Protein 3H2T (pdb70)

Nearest PDB structures (foldseek):
  3h2t-assembly1_A  TM=1.003E+00  e=5.828E-71  Tequatrovirus T4
  5hx2-assembly1_E  TM=9.357E-01  e=5.533E-48  Tequatrovirus T4
  5hx2-assembly1_D  TM=9.118E-01  e=1.613E-45  Tequatrovirus T4
  8v3w-assembly1_U  TM=5.323E-01  e=5.704E-04  Clostridioides difficile
  8kea-assembly1_e  TM=6.093E-01  e=1.012E-03  unclassified Caudoviricetes

B-factor: mean 92.05, std 34.87, range [20.0, 367.46]

Sequence (650 aa):
VTATDYDTFVSERFGSIIQAVQTFTDSTKPGYAFIAAKPKSGLYLTTVQREDIKNYLKDYNLAPITPSIISPNYLFIKTNLKVTYALNKLQESEQWLEGQIIDKIDRYYTEDVEIFNSSFAKSKMLTYVDDADHSVIGSSATIQMVREVQNFYKTPEAGIKYNNQIKDRSMESNTFSFNSGRKVVNPDTGLEEDVLYDVRIVSTDRDSKGIGKVIIGPFASGDVTENENIQPYTGNDFNKLANSDGRDKYYVIGEINYPADVIYWNIAKINLTSEKFEVQTIELYSDPTDDVIFTRDGSLIVFENDLRPQYLTIDLEPISQLEHHHATDYDTFVSERFGSIIQAVQTFTDSTKPGYAFIAAKPKSGLYLTTVQREDIKNYLKDYNLAPITPSIISPNYLFIKTNLKVTYALNKLQESEQWLEGQIIDKIDRYYTEDVEIFNSSFAKSKMLTYVDDADHSVIGSSATIQMVREVQNFYKTPEAGIKYNNQIKDRSMESNTFSFNSGRKVVNPDTGLEEDVLYDVRIVSTDRDSKGIGKVIIGPFASGDVTENENIQPYTGNDFNKLANSDGRDKYYVIGEINYPADVIYWNIAKINLTSEKFEVQTIELYSDPTDDVIFTRDGSLIVFENDLRPQYLTIDLEPISQLEHHH

Structure (mmCIF, N/CA/C/O backbone):
data_3H2T
#
_entry.id   3H2T
#
_cell.length_a   76.774
_cell.length_b   94.579
_cell.length_c   136.221
_cell.angle_alpha   90.00
_cell.angle_beta   90.00
_cell.angle_gamma   90.00
#
_symmetry.space_group_name_H-M   'P 21 21 21'
#
loop_
_entity.id
_entity.type
_entity.pdbx_description
1 polymer 'Baseplate structural protein Gp6'
2 water water
#
loop_
_atom_site.group_PDB
_atom_site.id
_atom_site.type_symbol
_atom_site.label_atom_id
_atom_site.label_alt_id
_atom_site.label_comp_id
_atom_site.label_asym_id
_atom_site.label_entity_id
_atom_site.label_seq_id
_atom_site.pdbx_PDB_ins_code
_atom_site.Cartn_x
_atom_site.Cartn_y
_atom_site.Cartn_z
_atom_site.occupancy
_atom_site.B_iso_or_equiv
_atom_site.auth_seq_id
_atom_site.auth_comp_id
_atom_site.auth_asym_id
_atom_site.auth_atom_id
_atom_site.pdbx_PDB_model_num
ATOM 1 N N . VAL A 1 7 ? -26.483 -15.787 -6.325 1.00 106.63 340 VAL A N 1
ATOM 2 C CA . VAL A 1 7 ? -25.034 -15.863 -6.386 1.00 121.22 340 VAL A CA 1
ATOM 3 C C . VAL A 1 7 ? -24.557 -15.433 -7.755 1.00 117.63 340 VAL A C 1
ATOM 4 O O . VAL A 1 7 ? -25.255 -14.732 -8.454 1.00 105.07 340 VAL A O 1
ATOM 8 N N . THR A 1 8 ? -23.365 -15.841 -8.143 1.00 113.34 341 THR A N 1
ATOM 9 C CA . THR A 1 8 ? -22.893 -15.442 -9.438 1.00 103.03 341 THR A CA 1
ATOM 10 C C . THR A 1 8 ? -22.736 -13.948 -9.436 1.00 96.10 341 THR A C 1
ATOM 11 O O . THR A 1 8 ? -23.666 -13.229 -9.141 1.00 95.46 341 THR A O 1
ATOM 15 N N . ALA A 1 9 ? -21.549 -13.484 -9.781 1.00 105.95 342 ALA A N 1
ATOM 16 C CA . ALA A 1 9 ? -21.264 -12.069 -9.783 1.00 104.83 342 ALA A CA 1
ATOM 17 C C . ALA A 1 9 ? -22.177 -11.380 -10.736 1.00 103.12 342 ALA A C 1
ATOM 18 O O . ALA A 1 9 ? -22.632 -10.285 -10.485 1.00 103.33 342 ALA A O 1
ATOM 20 N N . THR A 1 10 ? -22.451 -12.016 -11.851 1.00 98.61 343 THR A N 1
ATOM 21 C CA . THR A 1 10 ? -23.306 -11.381 -12.815 1.00 107.17 343 THR A CA 1
ATOM 22 C C . THR A 1 10 ? -24.647 -11.129 -12.183 1.00 108.70 343 THR A C 1
ATOM 23 O O . THR A 1 10 ? -25.206 -10.060 -12.327 1.00 102.04 343 THR A O 1
ATOM 27 N N . ASP A 1 11 ? -25.157 -12.097 -11.443 1.00 145.83 344 ASP A N 1
ATOM 28 C CA . ASP A 1 11 ? -26.449 -11.898 -10.826 1.00 148.64 344 ASP A CA 1
ATOM 29 C C . ASP A 1 11 ? -26.341 -10.727 -9.887 1.00 143.17 344 ASP A C 1
ATOM 30 O O . ASP A 1 11 ? -27.201 -9.870 -9.874 1.00 134.15 344 ASP A O 1
ATOM 35 N N . TYR A 1 12 ? -25.269 -10.662 -9.122 1.00 121.79 345 TYR A N 1
ATOM 36 C CA . TYR A 1 12 ? -25.085 -9.545 -8.220 1.00 114.75 345 TYR A CA 1
ATOM 37 C C . TYR A 1 12 ? -24.928 -8.233 -8.935 1.00 115.99 345 TYR A C 1
ATOM 38 O O . TYR A 1 12 ? -25.402 -7.224 -8.466 1.00 111.15 345 TYR A O 1
ATOM 47 N N . ASP A 1 13 ? -24.251 -8.214 -10.068 1.00 100.70 346 ASP A N 1
ATOM 48 C CA . ASP A 1 13 ? -24.032 -6.931 -10.687 1.00 90.12 346 ASP A CA 1
ATOM 49 C C . ASP A 1 13 ? -25.370 -6.327 -10.952 1.00 94.15 346 ASP A C 1
ATOM 50 O O . ASP A 1 13 ? -25.598 -5.169 -10.681 1.00 92.04 346 ASP A O 1
ATOM 55 N N . THR A 1 14 ? -26.282 -7.129 -11.450 1.00 108.06 347 THR A N 1
ATOM 56 C CA . THR A 1 14 ? -27.610 -6.635 -11.696 1.00 113.25 347 THR A CA 1
ATOM 57 C C . THR A 1 14 ? -28.132 -6.137 -10.382 1.00 111.74 347 THR A C 1
ATOM 58 O O . THR A 1 14 ? -28.343 -4.950 -10.177 1.00 114.59 347 THR A O 1
ATOM 62 N N . PHE A 1 15 ? -28.332 -7.073 -9.473 1.00 126.05 348 PHE A N 1
ATOM 63 C CA . PHE A 1 15 ? -28.907 -6.726 -8.183 1.00 126.51 348 PHE A CA 1
ATOM 64 C C . PHE A 1 15 ? -28.720 -5.266 -7.784 1.00 127.22 348 PHE A C 1
ATOM 65 O O . PHE A 1 15 ? -29.580 -4.672 -7.171 1.00 130.10 348 PHE A O 1
ATOM 73 N N . VAL A 1 16 ? -27.576 -4.708 -8.127 1.00 88.75 349 VAL A N 1
ATOM 74 C CA . VAL A 1 16 ? -27.184 -3.350 -7.763 1.00 83.15 349 VAL A CA 1
ATOM 75 C C . VAL A 1 16 ? -27.494 -2.379 -8.904 1.00 93.43 349 VAL A C 1
ATOM 76 O O . VAL A 1 16 ? -27.755 -1.196 -8.678 1.00 99.04 349 VAL A O 1
ATOM 80 N N . SER A 1 17 ? -27.456 -2.872 -10.136 1.00 109.72 350 SER A N 1
ATOM 81 C CA . SER A 1 17 ? -27.877 -2.056 -11.263 1.00 115.00 350 SER A CA 1
ATOM 82 C C . SER A 1 17 ? -29.383 -1.862 -11.198 1.00 123.16 350 SER A C 1
ATOM 83 O O . SER A 1 17 ? -30.013 -1.451 -12.173 1.00 128.43 350 SER A O 1
ATOM 86 N N . GLU A 1 18 ? -29.952 -2.172 -10.036 1.00 111.40 351 GLU A N 1
ATOM 87 C CA . GLU A 1 18 ? -31.381 -2.017 -9.798 1.00 108.67 351 GLU A CA 1
ATOM 88 C C . GLU A 1 18 ? -31.635 -1.269 -8.497 1.00 108.92 351 GLU A C 1
ATOM 89 O O . GLU A 1 18 ? -32.067 -0.117 -8.516 1.00 106.29 351 GLU A O 1
ATOM 95 N N . ARG A 1 19 ? -31.352 -1.925 -7.374 1.00 171.88 352 ARG A N 1
ATOM 96 C CA . ARG A 1 19 ? -31.527 -1.317 -6.055 1.00 178.35 352 ARG A CA 1
ATOM 97 C C . ARG A 1 19 ? -30.818 0.034 -5.892 1.00 181.31 352 ARG A C 1
ATOM 98 O O . ARG A 1 19 ? -31.124 0.791 -4.969 1.00 182.83 352 ARG A O 1
ATOM 106 N N . PHE A 1 20 ? -29.882 0.317 -6.792 1.00 113.12 353 PHE A N 1
ATOM 107 C CA . PHE A 1 20 ? -29.134 1.567 -6.762 1.00 112.00 353 PHE A CA 1
ATOM 108 C C . PHE A 1 20 ? -29.146 2.232 -8.134 1.00 114.02 353 PHE A C 1
ATOM 109 O O . PHE A 1 20 ? -29.031 3.453 -8.244 1.00 112.69 353 PHE A O 1
ATOM 117 N N . GLY A 1 21 ? -29.286 1.422 -9.179 1.00 132.07 354 GLY A N 1
ATOM 118 C CA . GLY A 1 21 ? -29.319 1.932 -10.537 1.00 134.11 354 GLY A CA 1
ATOM 119 C C . GLY A 1 21 ? -29.857 3.347 -10.584 1.00 138.48 354 GLY A C 1
ATOM 120 O O . GLY A 1 21 ? -30.847 3.627 -11.260 1.00 137.62 354 GLY A O 1
ATOM 121 N N . SER A 1 22 ? -29.200 4.242 -9.855 1.00 230.08 355 SER A N 1
ATOM 122 C CA . SER A 1 22 ? -29.608 5.626 -9.791 1.00 227.60 355 SER A CA 1
ATOM 123 C C . SER A 1 22 ? -28.390 6.500 -9.773 1.00 227.65 355 SER A C 1
ATOM 124 O O . SER A 1 22 ? -28.248 7.390 -10.597 1.00 230.74 355 SER A O 1
ATOM 127 N N . ILE A 1 23 ? -27.506 6.237 -8.824 1.00 120.81 356 ILE A N 1
ATOM 128 C CA . ILE A 1 23 ? -26.292 7.011 -8.687 1.00 116.61 356 ILE A CA 1
ATOM 129 C C . ILE A 1 23 ? -25.086 6.145 -8.942 1.00 111.52 356 ILE A C 1
ATOM 130 O O . ILE A 1 23 ? -24.014 6.398 -8.431 1.00 112.64 356 ILE A O 1
ATOM 135 N N . ILE A 1 24 ? -25.285 5.125 -9.757 1.00 120.30 357 ILE A N 1
ATOM 136 C CA . ILE A 1 24 ? -24.243 4.155 -10.107 1.00 105.42 357 ILE A CA 1
ATOM 137 C C . ILE A 1 24 ? -24.228 3.883 -11.612 1.00 106.62 357 ILE A C 1
ATOM 138 O O . ILE A 1 24 ? -25.271 3.604 -12.210 1.00 111.51 357 ILE A O 1
ATOM 143 N N . GLN A 1 25 ? -23.045 3.948 -12.219 1.00 109.54 358 GLN A N 1
ATOM 144 C CA . GLN A 1 25 ? -22.926 3.768 -13.662 1.00 111.40 358 GLN A CA 1
ATOM 145 C C . GLN A 1 25 ? -22.571 2.346 -14.078 1.00 119.82 358 GLN A C 1
ATOM 146 O O . GLN A 1 25 ? -23.081 1.852 -15.083 1.00 126.80 358 GLN A O 1
ATOM 152 N N . ALA A 1 26 ? -21.692 1.693 -13.322 1.00 97.79 359 ALA A N 1
ATOM 153 C CA . ALA A 1 26 ? -21.237 0.355 -13.690 1.00 97.79 359 ALA A CA 1
ATOM 154 C C . ALA A 1 26 ? -20.938 -0.534 -12.483 1.00 97.79 359 ALA A C 1
ATOM 155 O O . ALA A 1 26 ? -20.682 -0.037 -11.384 1.00 180.67 359 ALA A O 1
ATOM 157 N N . VAL A 1 27 ? -20.976 -1.852 -12.699 1.00 75.42 360 VAL A N 1
ATOM 158 C CA . VAL A 1 27 ? -20.642 -2.824 -11.653 1.00 81.79 360 VAL A CA 1
ATOM 159 C C . VAL A 1 27 ? -19.757 -3.984 -12.151 1.00 89.79 360 VAL A C 1
ATOM 160 O O . VAL A 1 27 ? -20.039 -4.606 -13.178 1.00 92.41 360 VAL A O 1
ATOM 164 N N . GLN A 1 28 ? -18.686 -4.261 -11.410 1.00 92.76 361 GLN A N 1
ATOM 165 C CA . GLN A 1 28 ? -17.839 -5.424 -11.649 1.00 81.76 361 GLN A CA 1
ATOM 166 C C . GLN A 1 28 ? -17.803 -6.296 -10.407 1.00 86.82 361 GLN A C 1
ATOM 167 O O . GLN A 1 28 ? -17.101 -5.978 -9.451 1.00 92.78 361 GLN A O 1
ATOM 173 N N . THR A 1 29 ? -18.551 -7.393 -10.407 1.00 88.00 362 THR A N 1
ATOM 174 C CA . THR A 1 29 ? -18.460 -8.342 -9.302 1.00 80.46 362 THR A CA 1
ATOM 175 C C . THR A 1 29 ? -17.448 -9.442 -9.579 1.00 72.36 362 THR A C 1
ATOM 176 O O . THR A 1 29 ? -17.708 -10.405 -10.292 1.00 63.70 362 THR A O 1
ATOM 180 N N . PHE A 1 30 ? -16.278 -9.266 -8.998 1.00 66.11 363 PHE A N 1
ATOM 181 C CA . PHE A 1 30 ? -15.203 -10.213 -9.136 1.00 62.89 363 PHE A CA 1
ATOM 182 C C . PHE A 1 30 ? -14.880 -10.770 -7.763 1.00 62.15 363 PHE A C 1
ATOM 183 O O . PHE A 1 30 ? -15.243 -10.185 -6.749 1.00 61.92 363 PHE A O 1
ATOM 191 N N . THR A 1 31 ? -14.207 -11.910 -7.729 1.00 70.73 364 THR A N 1
ATOM 192 C CA . THR A 1 31 ? -13.775 -12.486 -6.469 1.00 74.66 364 THR A CA 1
ATOM 193 C C . THR A 1 31 ? -12.265 -12.656 -6.526 1.00 79.27 364 THR A C 1
ATOM 194 O O . THR A 1 31 ? -11.729 -13.082 -7.545 1.00 74.66 364 THR A O 1
ATOM 198 N N . ASP A 1 32 ? -11.574 -12.290 -5.449 1.00 97.39 365 ASP A N 1
ATOM 199 C CA . ASP A 1 32 ? -10.120 -12.397 -5.427 1.00 95.76 365 ASP A CA 1
ATOM 200 C C . ASP A 1 32 ? -9.666 -13.744 -4.895 1.00 93.52 365 ASP A C 1
ATOM 201 O O . ASP A 1 32 ? -10.092 -14.158 -3.823 1.00 101.47 365 ASP A O 1
ATOM 206 N N . SER A 1 33 ? -8.792 -14.413 -5.642 1.00 97.13 366 SER A N 1
ATOM 207 C CA . SER A 1 33 ? -8.308 -15.745 -5.277 1.00 99.08 366 SER A CA 1
ATOM 208 C C . SER A 1 33 ? -7.393 -15.745 -4.050 1.00 99.61 366 SER A C 1
ATOM 209 O O . SER A 1 33 ? -7.105 -16.799 -3.483 1.00 97.73 366 SER A O 1
ATOM 212 N N . THR A 1 34 ? -6.942 -14.559 -3.647 1.00 90.81 367 THR A N 1
ATOM 213 C CA . THR A 1 34 ? -6.135 -14.395 -2.436 1.00 95.04 367 THR A CA 1
ATOM 214 C C . THR A 1 34 ? -7.027 -14.176 -1.207 1.00 98.42 367 THR A C 1
ATOM 215 O O . THR A 1 34 ? -6.634 -14.469 -0.077 1.00 86.38 367 THR A O 1
ATOM 219 N N . LYS A 1 35 ? -8.238 -13.679 -1.448 1.00 102.37 368 LYS A N 1
ATOM 220 C CA . LYS A 1 35 ? -9.156 -13.296 -0.382 1.00 90.66 368 LYS A CA 1
ATOM 221 C C . LYS A 1 35 ? -10.494 -14.034 -0.477 1.00 97.79 368 LYS A C 1
ATOM 222 O O . LYS A 1 35 ? -11.485 -13.460 -0.947 1.00 93.23 368 LYS A O 1
ATOM 228 N N . PRO A 1 36 ? -10.520 -15.305 -0.021 1.00 78.59 369 PRO A N 1
ATOM 229 C CA . PRO A 1 36 ? -11.670 -16.222 -0.038 1.00 67.17 369 PRO A CA 1
ATOM 230 C C . PRO A 1 36 ? -12.878 -15.667 0.709 1.00 65.79 369 PRO A C 1
ATOM 231 O O . PRO A 1 36 ? -12.735 -14.720 1.473 1.00 75.71 369 PRO A O 1
ATOM 235 N N . GLY A 1 37 ? -14.054 -16.243 0.484 1.00 144.14 370 GLY A N 1
ATOM 236 C CA . GLY A 1 37 ? -15.255 -15.820 1.184 1.00 148.34 370 GLY A CA 1
ATOM 237 C C . GLY A 1 37 ? -15.623 -14.350 1.044 1.00 157.44 370 GLY A C 1
ATOM 238 O O . GLY A 1 37 ? -16.630 -13.905 1.591 1.00 167.89 370 GLY A O 1
ATOM 239 N N . TYR A 1 38 ? -14.810 -13.589 0.320 1.00 97.80 371 TYR A N 1
ATOM 240 C CA . TYR A 1 38 ? -15.102 -12.182 0.073 1.00 104.01 371 TYR A CA 1
ATOM 241 C C . TYR A 1 38 ? -15.488 -11.924 -1.377 1.00 98.45 371 TYR A C 1
ATOM 242 O O . TYR A 1 38 ? -14.733 -12.236 -2.299 1.00 91.87 371 TYR A O 1
ATOM 251 N N . ALA A 1 39 ? -16.663 -11.341 -1.571 1.00 72.14 372 ALA A N 1
ATOM 252 C CA . ALA A 1 39 ? -17.128 -11.024 -2.908 1.00 81.21 372 ALA A CA 1
ATOM 253 C C . ALA A 1 39 ? -17.007 -9.531 -3.117 1.00 76.72 372 ALA A C 1
ATOM 254 O O . ALA A 1 39 ? -17.693 -8.752 -2.462 1.00 89.08 372 ALA A O 1
ATOM 256 N N . PHE A 1 40 ? -16.128 -9.131 -4.028 1.00 68.64 373 PHE A N 1
ATOM 257 C CA . PHE A 1 40 ? -15.822 -7.716 -4.218 1.00 67.08 373 PHE A CA 1
ATOM 258 C C . PHE A 1 40 ? -16.689 -7.064 -5.286 1.00 75.90 373 PHE A C 1
ATOM 259 O O . PHE A 1 40 ? -16.944 -7.643 -6.344 1.00 70.73 373 PHE A O 1
ATOM 267 N N . ILE A 1 41 ? -17.140 -5.850 -4.993 1.00 94.36 374 ILE A N 1
ATOM 268 C CA . ILE A 1 41 ? -18.044 -5.147 -5.886 1.00 87.60 374 ILE A CA 1
ATOM 269 C C . ILE A 1 41 ? -17.508 -3.772 -6.278 1.00 92.93 374 ILE A C 1
ATOM 270 O O . ILE A 1 41 ? -17.618 -2.801 -5.526 1.00 86.61 374 ILE A O 1
ATOM 275 N N . ALA A 1 42 ? -16.918 -3.701 -7.465 1.00 81.41 375 ALA A N 1
ATOM 276 C CA . ALA A 1 42 ? -16.457 -2.440 -7.999 1.00 80.51 375 ALA A CA 1
ATOM 277 C C . ALA A 1 42 ? -17.674 -1.643 -8.438 1.00 92.07 375 ALA A C 1
ATOM 278 O O . ALA A 1 42 ? -18.627 -2.213 -8.973 1.00 89.55 375 ALA A O 1
ATOM 280 N N . ALA A 1 43 ? -17.639 -0.330 -8.210 1.00 99.53 376 ALA A N 1
ATOM 281 C CA . ALA A 1 43 ? -18.778 0.537 -8.503 1.00 98.34 376 ALA A CA 1
ATOM 282 C C . ALA A 1 43 ? -18.348 1.923 -8.970 1.00 105.03 376 ALA A C 1
ATOM 283 O O . ALA A 1 43 ? -17.769 2.686 -8.200 1.00 103.92 376 ALA A O 1
ATOM 285 N N . LYS A 1 44 ? -18.633 2.254 -10.226 1.00 90.70 377 LYS A N 1
ATOM 286 C CA . LYS A 1 44 ? -18.374 3.603 -10.706 1.00 87.55 377 LYS A CA 1
ATOM 287 C C . LYS A 1 44 ? -19.566 4.509 -10.382 1.00 99.62 377 LYS A C 1
ATOM 288 O O . LYS A 1 44 ? -20.712 4.156 -10.663 1.00 99.72 377 LYS A O 1
ATOM 294 N N . PRO A 1 45 ? -19.291 5.678 -9.775 1.00 102.61 378 PRO A N 1
ATOM 295 C CA . PRO A 1 45 ? -20.290 6.650 -9.320 1.00 101.45 378 PRO A CA 1
ATOM 296 C C . PRO A 1 45 ? -21.124 7.256 -10.437 1.00 103.00 378 PRO A C 1
ATOM 297 O O . PRO A 1 45 ? -22.067 7.988 -10.136 1.00 109.97 378 PRO A O 1
ATOM 301 N N . LYS A 1 46 ? -20.779 6.978 -11.690 1.00 135.92 379 LYS A N 1
ATOM 302 C CA . LYS A 1 46 ? -21.504 7.547 -12.826 1.00 149.28 379 LYS A CA 1
ATOM 303 C C . LYS A 1 46 ? -21.275 9.042 -13.037 1.00 154.54 379 LYS A C 1
ATOM 304 O O . LYS A 1 46 ? -21.669 9.608 -14.062 1.00 148.16 379 LYS A O 1
ATOM 310 N N . SER A 1 47 ? -20.627 9.672 -12.064 1.00 185.05 380 SER A N 1
ATOM 311 C CA . SER A 1 47 ? -20.399 11.108 -12.103 1.00 178.59 380 SER A CA 1
ATOM 312 C C . SER A 1 47 ? -18.943 11.354 -11.729 1.00 170.38 380 SER A C 1
ATOM 313 O O . SER A 1 47 ? -18.126 11.714 -12.579 1.00 160.17 380 SER A O 1
ATOM 316 N N . GLY A 1 48 ? -18.625 11.158 -10.453 1.00 136.56 381 GLY A N 1
ATOM 317 C CA . GLY A 1 48 ? -17.283 11.396 -9.954 1.00 136.92 381 GLY A CA 1
ATOM 318 C C . GLY A 1 48 ? -16.390 10.172 -10.017 1.00 134.18 381 GLY A C 1
ATOM 319 O O . GLY A 1 48 ? -16.438 9.396 -10.977 1.00 131.40 381 GLY A O 1
ATOM 320 N N . LEU A 1 49 ? -15.568 10.000 -8.986 1.00 105.58 382 LEU A N 1
ATOM 321 C CA . LEU A 1 49 ? -14.645 8.874 -8.925 1.00 91.00 382 LEU A CA 1
ATOM 322 C C . LEU A 1 49 ? -15.015 7.894 -7.833 1.00 98.35 382 LEU A C 1
ATOM 323 O O . LEU A 1 49 ? -15.326 6.743 -8.106 1.00 95.12 382 LEU A O 1
ATOM 328 N N . TYR A 1 50 ? -14.971 8.356 -6.591 1.00 107.85 383 TYR A N 1
ATOM 329 C CA . TYR A 1 50 ? -15.153 7.472 -5.449 1.00 100.16 383 TYR A CA 1
ATOM 330 C C . TYR A 1 50 ? -16.570 7.499 -4.887 1.00 109.24 383 TYR A C 1
ATOM 331 O O . TYR A 1 50 ? -17.146 8.564 -4.669 1.00 128.41 383 TYR A O 1
ATOM 340 N N . LEU A 1 51 ? -17.134 6.316 -4.668 1.00 151.10 384 LEU A N 1
ATOM 341 C CA . LEU A 1 51 ? -18.416 6.216 -3.989 1.00 151.10 384 LEU A CA 1
ATOM 342 C C . LEU A 1 51 ? -18.188 6.442 -2.507 1.00 151.10 384 LEU A C 1
ATOM 343 O O . LEU A 1 51 ? -17.340 5.790 -1.897 1.00 151.10 384 LEU A O 1
ATOM 348 N N . THR A 1 52 ? -18.885 7.427 -1.952 1.00 140.70 385 THR A N 1
ATOM 349 C CA . THR A 1 52 ? -18.715 7.799 -0.553 1.00 140.70 385 THR A CA 1
ATOM 350 C C . THR A 1 52 ? -17.247 8.012 -0.166 1.00 140.70 385 THR A C 1
ATOM 351 O O . THR A 1 52 ? -16.763 7.397 0.784 1.00 140.70 385 THR A O 1
ATOM 355 N N . THR A 1 53 ? -16.542 8.881 -0.889 1.00 200.80 386 THR A N 1
ATOM 356 C CA . THR A 1 53 ? -15.154 9.168 -0.556 1.00 200.80 386 THR A CA 1
ATOM 357 C C . THR A 1 53 ? -15.137 9.643 0.890 1.00 200.80 386 THR A C 1
ATOM 358 O O . THR A 1 53 ? -14.119 9.559 1.580 1.00 200.80 386 THR A O 1
ATOM 362 N N . VAL A 1 54 ? -16.383 9.861 1.286 1.00 212.96 387 VAL A N 1
ATOM 363 C CA . VAL A 1 54 ? -16.872 10.233 2.578 1.00 212.96 387 VAL A CA 1
ATOM 364 C C . VAL A 1 54 ? -16.835 8.900 3.270 1.00 212.96 387 VAL A C 1
ATOM 365 O O . VAL A 1 54 ? -17.266 8.749 4.405 1.00 212.96 387 VAL A O 1
ATOM 369 N N . GLN A 1 55 ? -16.312 7.914 2.557 1.00 222.46 388 GLN A N 1
ATOM 370 C CA . GLN A 1 55 ? -16.149 6.598 3.134 1.00 222.46 388 GLN A CA 1
ATOM 371 C C . GLN A 1 55 ? -17.353 5.769 3.563 1.00 222.46 388 GLN A C 1
ATOM 372 O O . GLN A 1 55 ? -17.502 5.429 4.727 1.00 222.46 388 GLN A O 1
ATOM 378 N N . ARG A 1 56 ? -18.215 5.465 2.608 1.00 149.69 389 ARG A N 1
ATOM 379 C CA . ARG A 1 56 ? -19.295 4.571 2.808 1.00 149.69 389 ARG A CA 1
ATOM 380 C C . ARG A 1 56 ? -20.572 4.957 3.440 1.00 149.69 389 ARG A C 1
ATOM 381 O O . ARG A 1 56 ? -21.388 4.145 3.881 1.00 149.69 389 ARG A O 1
ATOM 389 N N . GLU A 1 57 ? -20.790 6.267 3.479 1.00 30.00 390 GLU A N 1
ATOM 390 C CA . GLU A 1 57 ? -22.046 6.809 3.970 1.00 30.00 390 GLU A CA 1
ATOM 391 C C . GLU A 1 57 ? -23.112 6.399 2.966 1.00 30.00 390 GLU A C 1
ATOM 392 O O . GLU A 1 57 ? -24.302 6.354 3.276 1.00 30.00 390 GLU A O 1
ATOM 398 N N . ASP A 1 58 ? -22.657 6.094 1.754 1.00 136.32 391 ASP A N 1
ATOM 399 C CA . ASP A 1 58 ? -23.525 5.629 0.682 1.00 136.32 391 ASP A CA 1
ATOM 400 C C . ASP A 1 58 ? -23.253 4.150 0.438 1.00 136.32 391 ASP A C 1
ATOM 401 O O . ASP A 1 58 ? -24.177 3.338 0.392 1.00 136.32 391 ASP A O 1
ATOM 406 N N . ILE A 1 59 ? -21.976 3.805 0.289 1.00 118.89 392 ILE A N 1
ATOM 407 C CA . ILE A 1 59 ? -21.580 2.415 0.106 1.00 118.89 392 ILE A CA 1
ATOM 408 C C . ILE A 1 59 ? -22.201 1.598 1.229 1.00 118.89 392 ILE A C 1
ATOM 409 O O . ILE A 1 59 ? -23.270 1.011 1.062 1.00 118.89 392 ILE A O 1
ATOM 414 N N . LYS A 1 60 ? -21.535 1.573 2.379 1.00 175.48 393 LYS A N 1
ATOM 415 C CA . LYS A 1 60 ? -22.088 0.901 3.548 1.00 175.48 393 LYS A CA 1
ATOM 416 C C . LYS A 1 60 ? -23.553 0.564 3.303 1.00 175.48 393 LYS A C 1
ATOM 417 O O . LYS A 1 60 ? -24.053 -0.451 3.783 1.00 175.48 393 LYS A O 1
ATOM 423 N N . ASN A 1 61 ? -24.236 1.422 2.551 1.00 132.73 394 ASN A N 1
ATOM 424 C CA . ASN A 1 61 ? -25.611 1.159 2.144 1.00 132.73 394 ASN A CA 1
ATOM 425 C C . ASN A 1 61 ? -25.749 -0.110 1.317 1.00 132.73 394 ASN A C 1
ATOM 426 O O . ASN A 1 61 ? -26.725 -0.849 1.457 1.00 132.73 394 ASN A O 1
ATOM 431 N N . TYR A 1 62 ? -24.776 -0.357 0.448 1.00 146.44 395 TYR A N 1
ATOM 432 C CA . TYR A 1 62 ? -24.794 -1.556 -0.374 1.00 146.44 395 TYR A CA 1
ATOM 433 C C . TYR A 1 62 ? -24.448 -2.765 0.466 1.00 146.44 395 TYR A C 1
ATOM 434 O O . TYR A 1 62 ? -25.002 -3.844 0.265 1.00 146.44 395 TYR A O 1
ATOM 443 N N . LEU A 1 63 ? -23.518 -2.587 1.400 1.00 143.46 396 LEU A N 1
ATOM 444 C CA . LEU A 1 63 ? -23.282 -3.608 2.406 1.00 143.46 396 LEU A CA 1
ATOM 445 C C . LEU A 1 63 ? -24.650 -4.045 2.915 1.00 143.46 396 LEU A C 1
ATOM 446 O O . LEU A 1 63 ? -24.947 -5.238 2.962 1.00 143.46 396 LEU A O 1
ATOM 451 N N . LYS A 1 64 ? -25.491 -3.069 3.257 1.00 119.73 397 LYS A N 1
ATOM 452 C CA . LYS A 1 64 ? -26.841 -3.334 3.765 1.00 119.73 397 LYS A CA 1
ATOM 453 C C . LYS A 1 64 ? -27.796 -3.867 2.693 1.00 119.73 397 LYS A C 1
ATOM 454 O O . LYS A 1 64 ? -28.897 -3.346 2.512 1.00 119.73 397 LYS A O 1
ATOM 460 N N . ASP A 1 65 ? -27.358 -4.900 1.984 1.00 118.00 398 ASP A N 1
ATOM 461 C CA . ASP A 1 65 ? -28.213 -5.646 1.074 1.00 118.00 398 ASP A CA 1
ATOM 462 C C . ASP A 1 65 ? -27.855 -7.117 1.192 1.00 118.00 398 ASP A C 1
ATOM 463 O O . ASP A 1 65 ? -26.797 -7.552 0.732 1.00 118.00 398 ASP A O 1
ATOM 468 N N . TYR A 1 66 ? -28.740 -7.885 1.814 1.00 146.64 399 TYR A N 1
ATOM 469 C CA . TYR A 1 66 ? -28.422 -9.270 2.110 1.00 146.64 399 TYR A CA 1
ATOM 470 C C . TYR A 1 66 ? -29.495 -10.295 1.761 1.00 146.64 399 TYR A C 1
ATOM 471 O O . TYR A 1 66 ? -30.678 -10.120 2.058 1.00 146.64 399 TYR A O 1
ATOM 480 N N . ASN A 1 67 ? -29.039 -11.371 1.125 1.00 132.90 400 ASN A N 1
ATOM 481 C CA . ASN A 1 67 ? -29.887 -12.477 0.715 1.00 132.90 400 ASN A CA 1
ATOM 482 C C . ASN A 1 67 ? -29.390 -13.790 1.314 1.00 132.90 400 ASN A C 1
ATOM 483 O O . ASN A 1 67 ? -29.837 -14.203 2.386 1.00 132.90 400 ASN A O 1
ATOM 488 N N . LEU A 1 68 ? -28.439 -14.424 0.640 1.00 152.31 401 LEU A N 1
ATOM 489 C CA . LEU A 1 68 ? -27.904 -15.704 1.074 1.00 150.48 401 LEU A CA 1
ATOM 490 C C . LEU A 1 68 ? -26.406 -15.854 0.921 1.00 146.95 401 LEU A C 1
ATOM 491 O O . LEU A 1 68 ? -25.743 -15.059 0.275 1.00 141.30 401 LEU A O 1
ATOM 496 N N . ALA A 1 69 ? -25.886 -16.909 1.528 1.00 146.82 402 ALA A N 1
ATOM 497 C CA . ALA A 1 69 ? -24.487 -17.264 1.405 1.00 148.36 402 ALA A CA 1
ATOM 498 C C . ALA A 1 69 ? -23.644 -16.960 2.619 1.00 144.06 402 ALA A C 1
ATOM 499 O O . ALA A 1 69 ? -23.943 -16.077 3.408 1.00 125.67 402 ALA A O 1
ATOM 501 N N . PRO A 1 70 ? -22.576 -17.724 2.741 1.00 130.33 403 PRO A N 1
ATOM 502 C CA . PRO A 1 70 ? -21.632 -17.604 3.832 1.00 119.82 403 PRO A CA 1
ATOM 503 C C . PRO A 1 70 ? -20.535 -16.667 3.431 1.00 123.22 403 PRO A C 1
ATOM 504 O O . PRO A 1 70 ? -19.641 -16.435 4.224 1.00 109.90 403 PRO A O 1
ATOM 508 N N . ILE A 1 71 ? -20.586 -16.157 2.209 1.00 107.34 404 ILE A N 1
ATOM 509 C CA . ILE A 1 71 ? -19.583 -15.219 1.755 1.00 94.99 404 ILE A CA 1
ATOM 510 C C . ILE A 1 71 ? -20.122 -13.843 1.985 1.00 88.42 404 ILE A C 1
ATOM 511 O O . ILE A 1 71 ? -21.321 -13.658 2.021 1.00 96.01 404 ILE A O 1
ATOM 516 N N . THR A 1 72 ? -19.220 -12.888 2.156 1.00 100.16 405 THR A N 1
ATOM 517 C CA . THR A 1 72 ? -19.596 -11.502 2.482 1.00 99.41 405 THR A CA 1
ATOM 518 C C . THR A 1 72 ? -19.200 -10.448 1.434 1.00 88.81 405 THR A C 1
ATOM 519 O O . THR A 1 72 ? -18.090 -10.476 0.898 1.00 95.68 405 THR A O 1
ATOM 523 N N . PRO A 1 73 ? -20.113 -9.507 1.143 1.00 81.30 406 PRO A N 1
ATOM 524 C CA . PRO A 1 73 ? -19.804 -8.439 0.184 1.00 86.40 406 PRO A CA 1
ATOM 525 C C . PRO A 1 73 ? -18.736 -7.489 0.718 1.00 88.10 406 PRO A C 1
ATOM 526 O O . PRO A 1 73 ? -18.595 -7.353 1.935 1.00 93.18 406 PRO A O 1
ATOM 530 N N . SER A 1 74 ? -17.989 -6.861 -0.188 1.00 90.73 407 SER A N 1
ATOM 531 C CA . SER A 1 74 ? -16.992 -5.853 0.172 1.00 86.81 407 SER A CA 1
ATOM 532 C C . SER A 1 74 ? -17.018 -4.734 -0.863 1.00 92.22 407 SER A C 1
ATOM 533 O O . SER A 1 74 ? -16.131 -4.635 -1.708 1.00 96.99 407 SER A O 1
ATOM 536 N N . ILE A 1 75 ? -18.048 -3.897 -0.788 1.00 85.04 408 ILE A N 1
ATOM 537 C CA . ILE A 1 75 ? -18.285 -2.861 -1.784 1.00 80.71 408 ILE A CA 1
ATOM 538 C C . ILE A 1 75 ? -17.146 -1.840 -1.849 1.00 77.21 408 ILE A C 1
ATOM 539 O O . ILE A 1 75 ? -17.023 -0.975 -0.982 1.00 79.50 408 ILE A O 1
ATOM 544 N N . ILE A 1 76 ? -16.322 -1.944 -2.889 1.00 69.19 409 ILE A N 1
ATOM 545 C CA . ILE A 1 76 ? -15.173 -1.063 -3.051 1.00 63.37 409 ILE A CA 1
ATOM 546 C C . ILE A 1 76 ? -15.351 -0.120 -4.235 1.00 69.27 409 ILE A C 1
ATOM 547 O O . ILE A 1 76 ? -16.251 -0.301 -5.057 1.00 70.41 409 ILE A O 1
ATOM 552 N N . SER A 1 77 ? -14.499 0.897 -4.301 1.00 86.10 410 SER A N 1
ATOM 553 C CA . SER A 1 77 ? -14.420 1.751 -5.474 1.00 83.58 410 SER A CA 1
ATOM 554 C C . SER A 1 77 ? -13.415 1.143 -6.431 1.00 79.77 410 SER A C 1
ATOM 555 O O . SER A 1 77 ? -12.442 0.529 -5.998 1.00 74.63 410 SER A O 1
ATOM 558 N N . PRO A 1 78 ? -13.647 1.314 -7.739 1.00 72.12 411 PRO A N 1
ATOM 559 C CA . PRO A 1 78 ? -12.883 0.621 -8.781 1.00 73.55 411 PRO A CA 1
ATOM 560 C C . PRO A 1 78 ? -11.388 0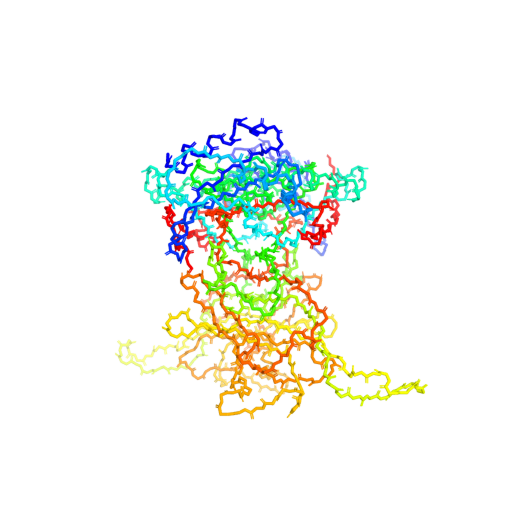.924 -8.720 1.00 72.09 411 PRO A C 1
ATOM 561 O O . PRO A 1 78 ? -11.004 2.044 -8.395 1.00 67.31 411 PRO A O 1
ATOM 565 N N . ASN A 1 79 ? -10.562 -0.076 -9.010 1.00 64.06 412 ASN A N 1
ATOM 566 C CA . ASN A 1 79 ? -9.124 0.105 -9.054 1.00 57.05 412 ASN A CA 1
ATOM 567 C C . ASN A 1 79 ? -8.786 0.826 -10.355 1.00 68.51 412 ASN A C 1
ATOM 568 O O . ASN A 1 79 ? -8.753 0.214 -11.422 1.00 68.12 412 ASN A O 1
ATOM 573 N N . TYR A 1 80 ? -8.552 2.135 -10.271 1.00 76.50 413 TYR A N 1
ATOM 574 C CA . TYR A 1 80 ? -8.442 2.968 -11.469 1.00 69.15 413 TYR A CA 1
ATOM 575 C C . TYR A 1 80 ? -7.078 2.912 -12.094 1.00 66.75 413 TYR A C 1
ATOM 576 O O . TYR A 1 80 ? -6.069 2.984 -11.405 1.00 74.32 413 TYR A O 1
ATOM 585 N N . LEU A 1 81 ? -7.064 2.777 -13.412 1.00 58.85 414 LEU A N 1
ATOM 586 C CA . LEU A 1 81 ? -5.849 2.924 -14.190 1.00 58.64 414 LEU A CA 1
ATOM 587 C C . LEU A 1 81 ? -5.907 4.327 -14.753 1.00 56.13 414 LEU A C 1
ATOM 588 O O . LEU A 1 81 ? -6.910 4.703 -15.360 1.00 61.81 414 LEU A O 1
ATOM 593 N N . PHE A 1 82 ? -4.860 5.116 -14.551 1.00 62.15 415 PHE A N 1
ATOM 594 C CA . PHE A 1 82 ? -4.827 6.441 -15.169 1.00 69.98 415 PHE A CA 1
ATOM 595 C C . PHE A 1 82 ? -3.819 6.501 -16.315 1.00 67.73 415 PHE A C 1
ATOM 596 O O . PHE A 1 82 ? -2.863 5.721 -16.366 1.00 62.05 415 PHE A O 1
ATOM 604 N N . ILE A 1 83 ? -4.053 7.419 -17.245 1.00 54.11 416 ILE A N 1
ATOM 605 C CA . ILE A 1 83 ? -3.159 7.579 -18.380 1.00 58.68 416 ILE A CA 1
ATOM 606 C C . ILE A 1 83 ? -2.481 8.954 -18.365 1.00 64.95 416 ILE A C 1
ATOM 607 O O . ILE A 1 83 ? -3.056 9.948 -18.823 1.00 68.66 416 ILE A O 1
ATOM 612 N N . LYS A 1 84 ? -1.265 9.021 -17.833 1.00 59.48 417 LYS A N 1
ATOM 613 C CA . LYS A 1 84 ? -0.541 10.277 -17.849 1.00 61.23 417 LYS A CA 1
ATOM 614 C C . LYS A 1 84 ? -0.135 10.590 -19.289 1.00 71.43 417 LYS A C 1
ATOM 615 O O . LYS A 1 84 ? 0.883 10.093 -19.777 1.00 76.79 417 LYS A O 1
ATOM 621 N N . THR A 1 85 ? -0.936 11.411 -19.965 1.00 61.91 418 THR A N 1
ATOM 622 C CA . THR A 1 85 ? -0.718 11.719 -21.374 1.00 59.89 418 THR A CA 1
ATOM 623 C C . THR A 1 85 ? 0.074 12.998 -21.556 1.00 63.31 418 THR A C 1
ATOM 624 O O . THR A 1 85 ? -0.310 14.029 -21.035 1.00 69.20 418 THR A O 1
ATOM 628 N N . ASN A 1 86 ? 1.168 12.945 -22.305 1.00 71.54 419 ASN A N 1
ATOM 629 C CA . ASN A 1 86 ? 1.868 14.166 -22.687 1.00 72.32 419 ASN A CA 1
ATOM 630 C C . ASN A 1 86 ? 1.566 14.520 -24.134 1.00 81.83 419 ASN A C 1
ATOM 631 O O . ASN A 1 86 ? 2.387 14.281 -25.020 1.00 83.06 419 ASN A O 1
ATOM 636 N N . LEU A 1 87 ? 0.383 15.085 -24.367 1.00 75.19 420 LEU A N 1
ATOM 637 C CA . LEU A 1 87 ? -0.089 15.399 -25.715 1.00 69.10 420 LEU A CA 1
ATOM 638 C C . LEU A 1 87 ? 0.741 16.509 -26.337 1.00 69.45 420 LEU A C 1
ATOM 639 O O . LEU A 1 87 ? 1.226 17.393 -25.621 1.00 70.98 420 LEU A O 1
ATOM 644 N N . LYS A 1 88 ? 0.917 16.449 -27.658 1.00 74.03 421 LYS A N 1
ATOM 645 C CA . LYS A 1 88 ? 1.643 17.478 -28.408 1.00 82.55 421 LYS A CA 1
ATOM 646 C C . LYS A 1 88 ? 0.987 17.656 -29.764 1.00 81.31 421 LYS A C 1
ATOM 647 O O . LYS A 1 88 ? 1.570 17.313 -30.792 1.00 84.69 421 LYS A O 1
ATOM 653 N N . VAL A 1 89 ? -0.235 18.177 -29.757 1.00 65.80 422 VAL A N 1
ATOM 654 C CA . VAL A 1 89 ? -0.974 18.525 -30.974 1.00 70.04 422 VAL A CA 1
ATOM 655 C C . VAL A 1 89 ? -0.327 19.689 -31.750 1.00 74.07 422 VAL A C 1
ATOM 656 O O . VAL A 1 89 ? 0.232 20.605 -31.139 1.00 75.17 422 VAL A O 1
ATOM 660 N N . THR A 1 90 ? -0.402 19.661 -33.085 1.00 60.61 423 THR A N 1
ATOM 661 C CA . THR A 1 90 ? 0.060 20.795 -33.896 1.00 62.03 423 THR A CA 1
ATOM 662 C C . THR A 1 90 ? -0.972 21.205 -34.946 1.00 60.11 423 THR A C 1
ATOM 663 O O . THR A 1 90 ? -1.583 20.353 -35.576 1.00 64.50 423 THR A O 1
ATOM 667 N N . TYR A 1 91 ? -1.153 22.511 -35.139 1.00 83.95 424 TYR A N 1
ATOM 668 C CA . TYR A 1 91 ? -2.188 23.024 -36.038 1.00 84.22 424 TYR A CA 1
ATOM 669 C C . TYR A 1 91 ? -1.665 24.101 -36.983 1.00 95.26 424 TYR A C 1
ATOM 670 O O . TYR A 1 91 ? -0.520 24.545 -36.882 1.00 90.44 424 TYR A O 1
ATOM 679 N N . ALA A 1 92 ? -2.524 24.521 -37.903 1.00 96.10 425 ALA A N 1
ATOM 680 C CA . ALA A 1 92 ? -2.157 25.533 -38.879 1.00 98.94 425 ALA A CA 1
ATOM 681 C C . ALA A 1 92 ? -2.593 26.900 -38.384 1.00 101.61 425 ALA A C 1
ATOM 682 O O . ALA A 1 92 ? -3.775 27.119 -38.112 1.00 98.60 425 ALA A O 1
ATOM 684 N N . LEU A 1 93 ? -1.635 27.814 -38.268 1.00 88.86 426 LEU A N 1
ATOM 685 C CA . LEU A 1 93 ? -1.899 29.154 -37.743 1.00 90.38 426 LEU A CA 1
ATOM 686 C C . LEU A 1 93 ? -3.177 29.765 -38.298 1.00 96.57 426 LEU A C 1
ATOM 687 O O . LEU A 1 93 ? -4.015 30.286 -37.550 1.00 84.93 426 LEU A O 1
ATOM 692 N N . ASN A 1 94 ? -3.313 29.682 -39.617 1.00 105.09 427 ASN A N 1
ATOM 693 C CA . ASN A 1 94 ? -4.400 30.324 -40.336 1.00 96.17 427 ASN A CA 1
ATOM 694 C C . ASN A 1 94 ? -5.739 29.614 -40.210 1.00 93.82 427 ASN A C 1
ATOM 695 O O . ASN A 1 94 ? -6.772 30.262 -40.064 1.00 95.24 427 ASN A O 1
ATOM 700 N N . LYS A 1 95 ? -5.728 28.288 -40.273 1.00 110.71 428 LYS A N 1
ATOM 701 C CA . LYS A 1 95 ? -6.972 27.522 -40.221 1.00 107.81 428 LYS A CA 1
ATOM 702 C C . LYS A 1 95 ? -7.722 27.756 -38.912 1.00 101.83 428 LYS A C 1
ATOM 703 O O . LYS A 1 95 ? -8.906 27.437 -38.798 1.00 100.65 428 LYS A O 1
ATOM 709 N N . LEU A 1 96 ? -7.021 28.328 -37.934 1.00 93.74 429 LEU A N 1
ATOM 710 C CA . LEU A 1 96 ? -7.573 28.543 -36.596 1.00 96.09 429 LEU A CA 1
ATOM 711 C C . LEU A 1 96 ? -8.198 29.927 -36.426 1.00 97.36 429 LEU A C 1
ATOM 712 O O . LEU A 1 96 ? -7.548 30.950 -36.666 1.00 95.72 429 LEU A O 1
ATOM 717 N N . GLN A 1 97 ? -9.456 29.942 -35.987 1.00 129.34 430 GLN A N 1
ATOM 718 C CA . GLN A 1 97 ? -10.176 31.185 -35.724 1.00 135.90 430 GLN A CA 1
ATOM 719 C C . GLN A 1 97 ? -10.312 31.634 -34.266 1.00 135.04 430 GLN A C 1
ATOM 720 O O . GLN A 1 97 ? -10.322 32.833 -33.990 1.00 126.72 430 GLN A O 1
ATOM 726 N N . GLU A 1 98 ? -10.411 30.687 -33.334 1.00 93.39 431 GLU A N 1
ATOM 727 C CA . GLU A 1 98 ? -10.508 31.044 -31.915 1.00 91.83 431 GLU A CA 1
ATOM 728 C C . GLU A 1 98 ? -9.113 30.769 -31.352 1.00 86.17 431 GLU A C 1
ATOM 729 O O . GLU A 1 98 ? -8.238 30.272 -32.056 1.00 77.22 431 GLU A O 1
ATOM 735 N N . SER A 1 99 ? -8.905 31.116 -30.086 1.00 98.67 432 SER A N 1
ATOM 736 C CA . SER A 1 99 ? -7.611 30.900 -29.450 1.00 102.49 432 SER A CA 1
ATOM 737 C C . SER A 1 99 ? -7.099 29.488 -29.160 1.00 110.57 432 SER A C 1
ATOM 738 O O . SER A 1 99 ? -7.840 28.505 -29.285 1.00 105.45 432 SER A O 1
ATOM 741 N N . GLU A 1 100 ? -5.827 29.392 -28.776 1.00 96.01 433 GLU A N 1
ATOM 742 C CA . GLU A 1 100 ? -5.272 28.133 -28.299 1.00 82.31 433 GLU A CA 1
ATOM 743 C C . GLU A 1 100 ? -6.082 27.648 -27.084 1.00 89.80 433 GLU A C 1
ATOM 744 O O . GLU A 1 100 ? -6.321 26.449 -26.915 1.00 93.23 433 GLU A O 1
ATOM 750 N N . GLN A 1 101 ? -6.505 28.596 -26.247 1.00 113.66 434 GLN A N 1
ATOM 751 C CA . GLN A 1 101 ? -7.316 28.312 -25.062 1.00 110.29 434 GLN A CA 1
ATOM 752 C C . GLN A 1 101 ? -8.643 27.660 -25.435 1.00 102.98 434 GLN A C 1
ATOM 753 O O . GLN A 1 101 ? -9.081 26.710 -24.797 1.00 98.93 434 GLN A O 1
ATOM 759 N N . TRP A 1 102 ? -9.294 28.183 -26.464 1.00 99.40 435 TRP A N 1
ATOM 760 C CA . TRP A 1 102 ? -10.577 27.640 -26.876 1.00 99.93 435 TRP A CA 1
ATOM 761 C C . TRP A 1 102 ? -10.369 26.302 -27.551 1.00 102.87 435 TRP A C 1
ATOM 762 O O . TRP A 1 102 ? -11.226 25.417 -27.479 1.00 101.13 435 TRP A O 1
ATOM 773 N N . LEU A 1 103 ? -9.222 26.172 -28.214 1.00 99.67 436 LEU A N 1
ATOM 774 C CA . LEU A 1 103 ? -8.852 24.941 -28.906 1.00 91.35 436 LEU A CA 1
ATOM 775 C C . LEU A 1 103 ? -8.597 23.794 -27.932 1.00 87.27 436 LEU A C 1
ATOM 776 O O . LEU A 1 103 ? -9.099 22.696 -28.135 1.00 85.25 436 LEU A O 1
ATOM 781 N N . GLU A 1 104 ? -7.807 24.041 -26.891 1.00 79.33 437 GLU A N 1
ATOM 782 C CA . GLU A 1 104 ? -7.588 23.023 -25.877 1.00 77.08 437 GLU A CA 1
ATOM 783 C C . GLU A 1 104 ? -8.936 22.547 -25.369 1.00 84.01 437 GLU A C 1
ATOM 784 O O . GLU A 1 104 ? -9.218 21.355 -25.372 1.00 85.69 437 GLU A O 1
ATOM 790 N N . GLY A 1 105 ? -9.781 23.483 -24.959 1.00 126.72 438 GLY A N 1
ATOM 791 C CA . GLY A 1 105 ? -11.113 23.143 -24.494 1.00 129.27 438 GLY A CA 1
ATOM 792 C C . GLY A 1 105 ? -11.941 22.452 -25.561 1.00 127.22 438 GLY A C 1
ATOM 793 O O . GLY A 1 105 ? -13.122 22.174 -25.364 1.00 122.02 438 GLY A O 1
ATOM 794 N N . GLN A 1 106 ? -11.317 22.172 -26.699 1.00 88.81 439 GLN A N 1
ATOM 795 C CA . GLN A 1 106 ? -12.006 21.541 -27.818 1.00 88.08 439 GLN A CA 1
ATOM 796 C C . GLN A 1 106 ? -11.475 20.130 -28.048 1.00 85.18 439 GLN A C 1
ATOM 797 O O . GLN A 1 106 ? -12.223 19.220 -28.405 1.00 85.15 439 GLN A O 1
ATOM 803 N N . ILE A 1 107 ? -10.175 19.955 -27.844 1.00 90.28 440 ILE A N 1
ATOM 804 C CA . ILE A 1 107 ? -9.571 18.637 -27.956 1.00 87.38 440 ILE A CA 1
ATOM 805 C C . ILE A 1 107 ? -9.925 17.798 -26.734 1.00 87.22 440 ILE A C 1
ATOM 806 O O . ILE A 1 107 ? -10.291 16.630 -26.872 1.00 88.83 440 ILE A O 1
ATOM 811 N N . ILE A 1 108 ? -9.825 18.383 -25.540 1.00 74.12 441 ILE A N 1
ATOM 812 C CA . ILE A 1 108 ? -10.172 17.626 -24.342 1.00 76.39 441 ILE A CA 1
ATOM 813 C C . ILE A 1 108 ? -11.659 17.294 -24.299 1.00 75.45 441 ILE A C 1
ATOM 814 O O . ILE A 1 108 ? -12.075 16.360 -23.612 1.00 75.90 441 ILE A O 1
ATOM 819 N N . ASP A 1 109 ? -12.454 18.033 -25.060 1.00 105.52 442 ASP A N 1
ATOM 820 C CA . ASP A 1 109 ? -13.849 17.664 -25.242 1.00 111.53 442 ASP A CA 1
ATOM 821 C C . ASP A 1 109 ? -13.963 16.359 -26.029 1.00 107.46 442 ASP A C 1
ATOM 822 O O . ASP A 1 109 ? -14.926 15.607 -25.859 1.00 107.09 442 ASP A O 1
ATOM 827 N N . LYS A 1 110 ? -12.978 16.105 -26.891 1.00 81.11 443 LYS A N 1
ATOM 828 C CA . LYS A 1 110 ? -12.923 14.878 -27.682 1.00 77.25 443 LYS A CA 1
ATOM 829 C C . LYS A 1 110 ? -12.261 13.740 -26.907 1.00 81.27 443 LYS A C 1
ATOM 830 O O . LYS A 1 110 ? -12.830 12.648 -26.766 1.00 79.27 443 LYS A O 1
ATOM 836 N N . ILE A 1 111 ? -11.047 13.991 -26.423 1.00 59.70 444 ILE A N 1
ATOM 837 C CA . ILE A 1 111 ? -10.391 13.034 -25.558 1.00 53.25 444 ILE A CA 1
ATOM 838 C C . ILE A 1 111 ? -11.379 12.510 -24.529 1.00 59.86 444 ILE A C 1
ATOM 839 O O . ILE A 1 111 ? -11.291 11.358 -24.123 1.00 61.36 444 ILE A O 1
ATOM 844 N N . ASP A 1 112 ? -12.329 13.337 -24.102 1.00 73.67 445 ASP A N 1
ATOM 845 C CA . ASP A 1 112 ? -13.363 12.828 -23.209 1.00 73.72 445 ASP A CA 1
ATOM 846 C C . ASP A 1 112 ? -14.383 11.950 -23.941 1.00 77.06 445 ASP A C 1
ATOM 847 O O . ASP A 1 112 ? -14.751 10.878 -23.452 1.00 72.59 445 ASP A O 1
ATOM 852 N N . ARG A 1 113 ? -14.832 12.409 -25.108 1.00 108.03 446 ARG A N 1
ATOM 853 C CA . ARG A 1 113 ? -15.822 11.681 -25.901 1.00 108.86 446 ARG A CA 1
ATOM 854 C C . ARG A 1 113 ? -15.345 10.260 -26.176 1.00 105.89 446 ARG A C 1
ATOM 855 O O . ARG A 1 113 ? -16.126 9.308 -26.090 1.00 98.40 446 ARG A O 1
ATOM 863 N N . TYR A 1 114 ? -14.061 10.111 -26.497 1.00 87.25 447 TYR A N 1
ATOM 864 C CA . TYR A 1 114 ? -13.505 8.776 -26.725 1.00 86.79 447 TYR A CA 1
ATOM 865 C C . TYR A 1 114 ? -13.622 7.932 -25.457 1.00 85.85 447 TYR A C 1
ATOM 866 O O . TYR A 1 114 ? -14.398 6.976 -25.403 1.00 90.89 447 TYR A O 1
ATOM 875 N N . TYR A 1 115 ? -12.855 8.304 -24.440 1.00 71.91 448 TYR A N 1
ATOM 876 C CA . TYR A 1 115 ? -12.905 7.630 -23.154 1.00 75.05 448 TYR A CA 1
ATOM 877 C C . TYR A 1 115 ? -14.309 7.165 -22.761 1.00 77.82 448 TYR A C 1
ATOM 878 O O . TYR A 1 115 ? -14.564 5.970 -22.642 1.00 78.26 448 TYR A O 1
ATOM 887 N N . THR A 1 116 ? -15.215 8.117 -22.562 1.00 73.02 449 THR A N 1
ATOM 888 C CA . THR A 1 116 ? -16.542 7.830 -22.010 1.00 72.00 449 THR A CA 1
ATOM 889 C C . THR A 1 116 ? -17.456 7.014 -22.921 1.00 66.29 449 THR A C 1
ATOM 890 O O . THR A 1 116 ? -18.551 6.629 -22.525 1.00 70.61 449 THR A O 1
ATOM 894 N N . GLU A 1 117 ? -17.021 6.759 -24.145 1.00 80.87 450 GLU A N 1
ATOM 895 C CA . GLU A 1 117 ? -17.824 5.954 -25.045 1.00 87.67 450 GLU A CA 1
ATOM 896 C C . GLU A 1 117 ? -17.243 4.559 -25.223 1.00 95.44 450 GLU A C 1
ATOM 897 O O . GLU A 1 117 ? -17.979 3.568 -25.229 1.00 96.27 450 GLU A O 1
ATOM 903 N N . ASP A 1 118 ? -15.920 4.483 -25.345 1.00 85.50 451 ASP A N 1
ATOM 904 C CA . ASP A 1 118 ? -15.253 3.215 -25.617 1.00 80.43 451 ASP A CA 1
ATOM 905 C C . ASP A 1 118 ? -14.439 2.668 -24.436 1.00 81.20 451 ASP A C 1
ATOM 906 O O . ASP A 1 118 ? -14.336 1.456 -24.266 1.00 83.37 451 ASP A O 1
ATOM 911 N N . VAL A 1 119 ? -13.800 3.549 -23.691 1.00 57.15 452 VAL A N 1
ATOM 912 C CA . VAL A 1 119 ? -12.915 3.122 -22.629 1.00 55.96 452 VAL A CA 1
ATOM 913 C C . VAL A 1 119 ? -13.407 3.095 -21.218 1.00 55.65 452 VAL A C 1
ATOM 914 O O . VAL A 1 119 ? -13.033 2.237 -20.456 1.00 57.40 452 VAL A O 1
ATOM 918 N N . GLU A 1 120 ? -14.236 4.039 -20.839 1.00 69.82 453 GLU A N 1
ATOM 919 C CA . GLU A 1 120 ? -14.607 4.093 -19.456 1.00 69.83 453 GLU A CA 1
ATOM 920 C C . GLU A 1 120 ? -15.682 3.075 -19.203 1.00 66.24 453 GLU A C 1
ATOM 921 O O . GLU A 1 120 ? -16.827 3.398 -18.995 1.00 63.80 453 GLU A O 1
ATOM 927 N N . ILE A 1 121 ? -15.269 1.817 -19.227 1.00 70.06 454 ILE A N 1
ATOM 928 C CA . ILE A 1 121 ? -16.158 0.699 -18.999 1.00 75.96 454 ILE A CA 1
ATOM 929 C C . ILE A 1 121 ? -15.421 -0.450 -18.350 1.00 79.19 454 ILE A C 1
ATOM 930 O O . ILE A 1 121 ? -14.224 -0.497 -18.388 1.00 77.89 454 ILE A O 1
ATOM 935 N N . PHE A 1 122 ? -16.151 -1.363 -17.737 1.00 76.41 455 PHE A N 1
ATOM 936 C CA . PHE A 1 122 ? -15.559 -2.527 -17.102 1.00 76.80 455 PHE A CA 1
ATOM 937 C C . PHE A 1 122 ? -15.131 -3.555 -18.130 1.00 78.22 455 PHE A C 1
ATOM 938 O O . PHE A 1 122 ? -15.847 -3.813 -19.095 1.00 77.59 455 PHE A O 1
ATOM 946 N N . ASN A 1 123 ? -13.952 -4.130 -17.908 1.00 80.48 456 ASN A N 1
ATOM 947 C CA . ASN A 1 123 ? -13.334 -5.075 -18.841 1.00 81.13 456 ASN A CA 1
ATOM 948 C C . ASN A 1 123 ? -13.531 -4.409 -20.208 1.00 77.80 456 ASN A C 1
ATOM 949 O O . ASN A 1 123 ? -14.255 -4.928 -21.057 1.00 80.03 456 ASN A O 1
ATOM 954 N N . SER A 1 124 ? -12.852 -3.287 -20.424 1.00 81.67 457 SER A N 1
ATOM 955 C CA . SER A 1 124 ? -12.958 -2.525 -21.666 1.00 78.88 457 SER A CA 1
ATOM 956 C C . SER A 1 124 ? -11.510 -2.028 -21.627 1.00 73.68 457 SER A C 1
ATOM 957 O O . SER A 1 124 ? -10.816 -2.204 -20.629 1.00 72.31 457 SER A O 1
ATOM 960 N N . SER A 1 125 ? -11.067 -1.403 -22.721 1.00 75.62 458 SER A N 1
ATOM 961 C CA . SER A 1 125 ? -9.663 -1.016 -22.891 1.00 70.79 458 SER A CA 1
ATOM 962 C C . SER A 1 125 ? -9.450 0.320 -23.611 1.00 78.47 458 SER A C 1
ATOM 963 O O . SER A 1 125 ? -10.375 0.897 -24.188 1.00 78.97 458 SER A O 1
ATOM 966 N N . PHE A 1 126 ? -8.203 0.783 -23.589 1.00 85.13 459 PHE A N 1
ATOM 967 C CA . PHE A 1 126 ? -7.817 2.079 -24.134 1.00 87.00 459 PHE A CA 1
ATOM 968 C C . PHE A 1 126 ? -6.694 1.875 -25.139 1.00 79.49 459 PHE A C 1
ATOM 969 O O . PHE A 1 126 ? -5.841 1.016 -24.953 1.00 81.81 459 PHE A O 1
ATOM 977 N N . ALA A 1 127 ? -6.699 2.653 -26.212 1.00 67.83 460 ALA A N 1
ATOM 978 C CA . ALA A 1 127 ? -5.624 2.595 -27.198 1.00 72.20 460 ALA A CA 1
ATOM 979 C C . ALA A 1 127 ? -5.190 4.003 -27.591 1.00 73.27 460 ALA A C 1
ATOM 980 O O . ALA A 1 127 ? -6.007 4.805 -28.049 1.00 70.78 460 ALA A O 1
ATOM 982 N N . LYS A 1 128 ? -3.909 4.312 -27.411 1.00 60.70 461 LYS A N 1
ATOM 983 C CA . LYS A 1 128 ? -3.424 5.644 -27.753 1.00 55.82 461 LYS A CA 1
ATOM 984 C C . LYS A 1 128 ? -3.736 6.034 -29.193 1.00 58.99 461 LYS A C 1
ATOM 985 O O . LYS A 1 128 ? -4.195 7.135 -29.449 1.00 58.50 461 LYS A O 1
ATOM 991 N N . SER A 1 129 ? -3.476 5.136 -30.136 1.00 77.31 462 SER A N 1
ATOM 992 C CA . SER A 1 129 ? -3.701 5.464 -31.539 1.00 73.32 462 SER A CA 1
ATOM 993 C C . SER A 1 129 ? -5.144 5.870 -31.767 1.00 78.11 462 SER A C 1
ATOM 994 O O . SER A 1 129 ? -5.429 6.718 -32.602 1.00 75.85 462 SER A O 1
ATOM 997 N N . LYS A 1 130 ? -6.051 5.259 -31.017 1.00 92.28 463 LYS A N 1
ATOM 998 C CA . LYS A 1 130 ? -7.469 5.436 -31.264 1.00 87.92 463 LYS A CA 1
ATOM 999 C C . LYS A 1 130 ? -7.951 6.767 -30.730 1.00 87.68 463 LYS A C 1
ATOM 1000 O O . LYS A 1 130 ? -8.872 7.357 -31.284 1.00 93.75 463 LYS A O 1
ATOM 1006 N N . MET A 1 131 ? -7.332 7.241 -29.653 1.00 66.02 464 MET A N 1
ATOM 1007 C CA . MET A 1 131 ? -7.748 8.500 -29.048 1.00 67.36 464 MET A CA 1
ATOM 1008 C C . MET A 1 131 ? -7.143 9.658 -29.813 1.00 69.21 464 MET A C 1
ATOM 1009 O O . MET A 1 131 ? -7.778 10.688 -29.984 1.00 69.99 464 MET A O 1
ATOM 1014 N N . LEU A 1 132 ? -5.899 9.497 -30.245 1.00 57.60 465 LEU A N 1
ATOM 1015 C CA . LEU A 1 132 ? -5.247 10.502 -31.069 1.00 53.66 465 LEU A CA 1
ATOM 1016 C C . LEU A 1 132 ? -5.986 10.674 -32.386 1.00 58.56 465 LEU A C 1
ATOM 1017 O O . LEU A 1 132 ? -5.818 11.687 -33.055 1.00 64.17 465 LEU A O 1
ATOM 1022 N N . THR A 1 133 ? -6.796 9.697 -32.778 1.00 70.93 466 THR A N 1
ATOM 1023 C CA . THR A 1 133 ? -7.669 9.950 -33.908 1.00 74.73 466 THR A CA 1
ATOM 1024 C C . THR A 1 133 ? -8.703 10.987 -33.458 1.00 76.92 466 THR A C 1
ATOM 1025 O O . THR A 1 133 ? -8.921 11.986 -34.138 1.00 84.40 466 THR A O 1
ATOM 1029 N N . TYR A 1 134 ? -9.310 10.771 -32.295 1.00 70.31 467 TYR A N 1
ATOM 1030 C CA . TYR A 1 134 ? -10.277 11.735 -31.751 1.00 75.56 467 TYR A CA 1
ATOM 1031 C C . TYR A 1 134 ? -9.694 13.143 -31.553 1.00 75.30 467 TYR A C 1
ATOM 1032 O O . TYR A 1 134 ? -10.363 14.140 -31.802 1.00 76.23 467 TYR A O 1
ATOM 1041 N N . VAL A 1 135 ? -8.461 13.227 -31.071 1.00 71.06 468 VAL A N 1
ATOM 1042 C CA . VAL A 1 135 ? -7.804 14.520 -30.912 1.00 65.70 468 VAL A CA 1
ATOM 1043 C C . VAL A 1 135 ? -7.675 15.225 -32.264 1.00 72.12 468 VAL A C 1
ATOM 1044 O O . VAL A 1 135 ? -8.085 16.380 -32.412 1.00 73.82 468 VAL A O 1
ATOM 1048 N N . ASP A 1 136 ? -7.120 14.519 -33.250 1.00 71.67 469 ASP A N 1
ATOM 1049 C CA . ASP A 1 136 ? -6.950 15.068 -34.592 1.00 73.14 469 ASP A CA 1
ATOM 1050 C C . ASP A 1 136 ? -8.264 15.633 -35.131 1.00 81.70 469 ASP A C 1
ATOM 1051 O O . ASP A 1 136 ? -8.277 16.541 -35.955 1.00 79.36 469 ASP A O 1
ATOM 1056 N N . ASP A 1 137 ? -9.367 15.086 -34.641 1.00 97.09 470 ASP A N 1
ATOM 1057 C CA . ASP A 1 137 ? -10.690 15.340 -35.190 1.00 94.01 470 ASP A CA 1
ATOM 1058 C C . ASP A 1 137 ? -11.399 16.449 -34.421 1.00 96.02 470 ASP A C 1
ATOM 1059 O O . ASP A 1 137 ? -12.531 16.283 -33.966 1.00 106.17 470 ASP A O 1
ATOM 1064 N N . ALA A 1 138 ? -10.730 17.586 -34.276 1.00 91.16 471 ALA A N 1
ATOM 1065 C CA . ALA A 1 138 ? -11.300 18.699 -33.520 1.00 93.08 471 ALA A CA 1
ATOM 1066 C C . ALA A 1 138 ? -11.290 20.033 -34.286 1.00 103.39 471 ALA A C 1
ATOM 1067 O O . ALA A 1 138 ? -11.707 21.058 -33.746 1.00 102.84 471 ALA A O 1
ATOM 1069 N N . ASP A 1 139 ? -10.830 20.019 -35.538 1.00 109.78 472 ASP A N 1
ATOM 1070 C CA . ASP A 1 139 ? -10.730 21.250 -36.324 1.00 111.37 472 ASP A CA 1
ATOM 1071 C C . ASP A 1 139 ? -10.481 20.961 -37.803 1.00 118.12 472 ASP A C 1
ATOM 1072 O O . ASP A 1 139 ? -10.308 19.809 -38.196 1.00 125.68 472 ASP A O 1
ATOM 1077 N N . HIS A 1 140 ? -10.480 22.015 -38.617 1.00 119.15 473 HIS A N 1
ATOM 1078 C CA . HIS A 1 140 ? -10.040 21.914 -40.004 1.00 119.18 473 HIS A CA 1
ATOM 1079 C C . HIS A 1 140 ? -8.517 21.914 -39.988 1.00 116.59 473 HIS A C 1
ATOM 1080 O O . HIS A 1 140 ? -7.871 21.718 -41.024 1.00 121.27 473 HIS A O 1
ATOM 1087 N N . SER A 1 141 ? -7.954 22.137 -38.799 1.00 75.54 474 SER A N 1
ATOM 1088 C CA . SER A 1 141 ? -6.519 21.972 -38.569 1.00 69.75 474 SER A CA 1
ATOM 1089 C C . SER A 1 141 ? -6.057 22.598 -37.275 1.00 80.74 474 SER A C 1
ATOM 1090 O O . SER A 1 141 ? -6.324 23.786 -37.058 1.00 76.28 474 SER A O 1
ATOM 1093 N N . VAL A 1 142 ? -5.360 21.857 -36.401 1.00 94.68 475 VAL A N 1
ATOM 1094 C CA . VAL A 1 142 ? -5.117 20.383 -36.370 1.00 70.78 475 VAL A CA 1
ATOM 1095 C C . VAL A 1 142 ? -4.625 19.558 -37.574 1.00 71.81 475 VAL A C 1
ATOM 1096 O O . VAL A 1 142 ? -5.413 18.855 -38.222 1.00 70.39 475 VAL A O 1
ATOM 1100 N N . ILE A 1 143 ? -3.310 19.590 -37.800 1.00 88.24 476 ILE A N 1
ATOM 1101 C CA . ILE A 1 143 ? -2.644 18.752 -38.802 1.00 86.55 476 ILE A CA 1
ATOM 1102 C C . ILE A 1 143 ? -2.423 17.333 -38.312 1.00 88.74 476 ILE A C 1
ATOM 1103 O O . ILE A 1 143 ? -2.790 16.375 -38.991 1.00 96.93 476 ILE A O 1
ATOM 1108 N N . GLY A 1 144 ? -1.787 17.209 -37.148 1.00 66.37 477 GLY A N 1
ATOM 1109 C CA . GLY A 1 144 ? -1.467 15.918 -36.560 1.00 72.92 477 GLY A CA 1
ATOM 1110 C C . GLY A 1 144 ? -1.349 15.952 -35.045 1.00 78.98 477 GLY A C 1
ATOM 1111 O O . GLY A 1 144 ? -1.809 16.890 -34.406 1.00 87.30 477 GLY A O 1
ATOM 1112 N N . SER A 1 145 ? -0.735 14.931 -34.460 1.00 60.76 478 SER A N 1
ATOM 1113 C CA . SER A 1 145 ? -0.600 14.884 -33.004 1.00 60.78 478 SER A CA 1
ATOM 1114 C C . SER A 1 145 ? 0.354 13.791 -32.494 1.00 58.47 478 SER A C 1
ATOM 1115 O O . SER A 1 145 ? 0.493 12.736 -33.095 1.00 62.87 478 SER A O 1
ATOM 1118 N N . SER A 1 146 ? 1.028 14.067 -31.388 1.00 60.13 479 SER A N 1
ATOM 1119 C CA . SER A 1 146 ? 1.907 13.088 -30.777 1.00 58.31 479 SER A CA 1
ATOM 1120 C C . SER A 1 146 ? 1.420 12.864 -29.363 1.00 64.01 479 SER A C 1
ATOM 1121 O O . SER A 1 146 ? 0.555 13.583 -28.884 1.00 64.28 479 SER A O 1
ATOM 1124 N N . ALA A 1 147 ? 1.967 11.861 -28.696 1.00 64.49 480 ALA A N 1
ATOM 1125 C CA . ALA A 1 147 ? 1.567 11.576 -27.337 1.00 53.32 480 ALA A CA 1
ATOM 1126 C C . ALA A 1 147 ? 2.606 10.673 -26.702 1.00 57.70 480 ALA A C 1
ATOM 1127 O O . ALA A 1 147 ? 3.373 10.018 -27.397 1.00 66.42 480 ALA A O 1
ATOM 1129 N N . THR A 1 148 ? 2.644 10.663 -25.378 1.00 62.93 481 THR A N 1
ATOM 1130 C CA . THR A 1 148 ? 3.614 9.877 -24.647 1.00 56.68 481 THR A CA 1
ATOM 1131 C C . THR A 1 148 ? 2.914 9.542 -23.382 1.00 61.48 481 THR A C 1
ATOM 1132 O O . THR A 1 148 ? 2.732 10.401 -22.530 1.00 71.35 481 THR A O 1
ATOM 1136 N N . ILE A 1 149 ? 2.492 8.300 -23.248 1.00 52.23 482 ILE A N 1
ATOM 1137 C CA . ILE A 1 149 ? 1.671 7.974 -22.107 1.00 52.60 482 ILE A CA 1
ATOM 1138 C C . ILE A 1 149 ? 2.323 7.012 -21.156 1.00 51.83 482 ILE A C 1
ATOM 1139 O O . ILE A 1 149 ? 3.251 6.285 -21.510 1.00 54.34 482 ILE A O 1
ATOM 1144 N N . GLN A 1 150 ? 1.836 7.074 -19.922 1.00 53.49 483 GLN A N 1
ATOM 1145 C CA . GLN A 1 150 ? 2.198 6.153 -18.867 1.00 54.11 483 GLN A CA 1
ATOM 1146 C C . GLN A 1 150 ? 0.932 5.764 -18.155 1.00 53.33 483 GLN A C 1
ATOM 1147 O O . GLN A 1 150 ? -0.045 6.519 -18.117 1.00 54.64 483 GLN A O 1
ATOM 1153 N N . MET A 1 151 ? 0.947 4.562 -17.612 1.00 57.37 484 MET A N 1
ATOM 1154 C CA . MET A 1 151 ? -0.141 4.124 -16.784 1.00 55.91 484 MET A CA 1
ATOM 1155 C C . MET A 1 151 ? 0.136 4.642 -15.383 1.00 60.06 484 MET A C 1
ATOM 1156 O O . MET A 1 151 ? 1.285 4.690 -14.932 1.00 59.72 484 MET A O 1
ATOM 1161 N N . VAL A 1 152 ? -0.919 5.065 -14.707 1.00 52.94 485 VAL A N 1
ATOM 1162 C CA . VAL A 1 152 ? -0.784 5.513 -13.346 1.00 58.59 485 VAL A CA 1
ATOM 1163 C C . VAL A 1 152 ? -1.697 4.692 -12.452 1.00 61.75 485 VAL A C 1
ATOM 1164 O O . VAL A 1 152 ? -2.866 4.459 -12.769 1.00 57.50 485 VAL A O 1
ATOM 1168 N N . ARG A 1 153 ? -1.139 4.233 -11.342 1.00 60.26 486 ARG A N 1
ATOM 1169 C CA . ARG A 1 153 ? -1.916 3.596 -10.300 1.00 66.01 486 ARG A CA 1
ATOM 1170 C C . ARG A 1 153 ? -1.767 4.478 -9.067 1.00 69.17 486 ARG A C 1
ATOM 1171 O O . ARG A 1 153 ? -0.647 4.763 -8.630 1.00 72.74 486 ARG A O 1
ATOM 1179 N N . GLU A 1 154 ? -2.882 4.937 -8.514 1.00 67.11 487 GLU A N 1
ATOM 1180 C CA . GLU A 1 154 ? -2.809 5.743 -7.305 1.00 67.25 487 GLU A CA 1
ATOM 1181 C C . GLU A 1 154 ? -2.711 4.840 -6.092 1.00 77.83 487 GLU A C 1
ATOM 1182 O O . GLU A 1 154 ? -3.497 3.906 -5.927 1.00 87.94 487 GLU A O 1
ATOM 1188 N N . VAL A 1 155 ? -1.727 5.117 -5.249 1.00 74.16 488 VAL A N 1
ATOM 1189 C CA . VAL A 1 155 ? -1.428 4.253 -4.123 1.00 71.36 488 VAL A CA 1
ATOM 1190 C C . VAL A 1 155 ? -1.771 4.948 -2.819 1.00 77.56 488 VAL A C 1
ATOM 1191 O O . VAL A 1 155 ? -1.121 5.919 -2.466 1.00 81.08 488 VAL A O 1
ATOM 1195 N N . GLN A 1 156 ? -2.791 4.474 -2.109 1.00 90.39 489 GLN A N 1
ATOM 1196 C CA . GLN A 1 156 ? -2.973 4.892 -0.724 1.00 78.04 489 GLN A CA 1
ATOM 1197 C C . GLN A 1 156 ? -1.984 4.111 0.124 1.00 85.53 489 GLN A C 1
ATOM 1198 O O . GLN A 1 156 ? -1.585 3.001 -0.236 1.00 97.35 489 GLN A O 1
ATOM 1204 N N . ASN A 1 157 ? -1.596 4.680 1.257 1.00 74.05 490 ASN A N 1
ATOM 1205 C CA . ASN A 1 157 ? -0.447 4.177 2.006 1.00 71.91 490 ASN A CA 1
ATOM 1206 C C . ASN A 1 157 ? 0.756 3.850 1.124 1.00 64.74 490 ASN A C 1
ATOM 1207 O O . ASN A 1 157 ? 0.916 2.739 0.632 1.00 62.21 490 ASN A O 1
ATOM 1212 N N . PHE A 1 158 ? 1.587 4.858 0.927 1.00 68.12 491 PHE A N 1
ATOM 1213 C CA . PHE A 1 158 ? 2.865 4.721 0.270 1.00 65.67 491 PHE A CA 1
ATOM 1214 C C . PHE A 1 158 ? 3.756 3.750 1.031 1.00 66.09 491 PHE A C 1
ATOM 1215 O O . PHE A 1 158 ? 4.708 3.203 0.484 1.00 57.75 491 PHE A O 1
ATOM 1223 N N . TYR A 1 159 ? 3.486 3.571 2.313 1.00 65.84 492 TYR A N 1
ATOM 1224 C CA . TYR A 1 159 ? 4.419 2.826 3.138 1.00 71.06 492 TYR A CA 1
ATOM 1225 C C . TYR A 1 159 ? 4.625 1.418 2.575 1.00 69.13 492 TYR A C 1
ATOM 1226 O O . TYR A 1 159 ? 5.757 0.938 2.468 1.00 65.69 492 TYR A O 1
ATOM 1235 N N . LYS A 1 160 ? 3.527 0.776 2.192 1.00 59.83 493 LYS A N 1
ATOM 1236 C CA . LYS A 1 160 ? 3.585 -0.588 1.698 1.00 58.80 493 LYS A CA 1
ATOM 1237 C C . LYS A 1 160 ? 2.404 -0.926 0.804 1.00 59.29 493 LYS A C 1
ATOM 1238 O O . LYS A 1 160 ? 1.288 -0.478 1.037 1.00 63.25 493 LYS A O 1
ATOM 1244 N N . THR A 1 161 ? 2.662 -1.735 -0.219 1.00 63.76 494 THR A N 1
ATOM 1245 C CA . THR A 1 161 ? 1.618 -2.239 -1.107 1.00 54.93 494 THR A CA 1
ATOM 1246 C C . THR A 1 161 ? 0.699 -3.182 -0.350 1.00 64.65 494 THR A C 1
ATOM 1247 O O . THR A 1 161 ? 0.986 -3.565 0.786 1.00 67.60 494 THR A O 1
ATOM 1251 N N . PRO A 1 162 ? -0.421 -3.560 -0.974 1.00 63.33 495 PRO A N 1
ATOM 1252 C CA . PRO A 1 162 ? -1.277 -4.543 -0.327 1.00 71.08 495 PRO A CA 1
ATOM 1253 C C . PRO A 1 162 ? -0.586 -5.871 -0.101 1.00 75.74 495 PRO A C 1
ATOM 1254 O O . PRO A 1 162 ? 0.483 -6.166 -0.642 1.00 71.06 495 PRO A O 1
ATOM 1258 N N . GLU A 1 163 ? -1.232 -6.655 0.747 1.00 96.43 496 GLU A N 1
ATOM 1259 C CA . GLU A 1 163 ? -0.882 -8.032 1.017 1.00 93.20 496 GLU A CA 1
ATOM 1260 C C . GLU A 1 163 ? -0.478 -8.775 -0.267 1.00 83.25 496 GLU A C 1
ATOM 1261 O O . GLU A 1 163 ? 0.575 -9.410 -0.326 1.00 83.78 496 GLU A O 1
ATOM 1267 N N . ALA A 1 164 ? -1.300 -8.660 -1.305 1.00 54.07 497 ALA A N 1
ATOM 1268 C CA . ALA A 1 164 ? -1.091 -9.424 -2.536 1.00 60.34 497 ALA A CA 1
ATOM 1269 C C . ALA A 1 164 ? -0.400 -8.678 -3.694 1.00 69.34 497 ALA A C 1
ATOM 1270 O O . ALA A 1 164 ? -0.429 -9.133 -4.835 1.00 79.44 497 ALA A O 1
ATOM 1272 N N . GLY A 1 165 ? 0.212 -7.537 -3.395 1.00 69.60 498 GLY A N 1
ATOM 1273 C CA . GLY A 1 165 ? 0.847 -6.713 -4.409 1.00 69.96 498 GLY A CA 1
ATOM 1274 C C . GLY A 1 165 ? -0.174 -5.947 -5.220 1.00 64.99 498 GLY A C 1
ATOM 1275 O O . GLY A 1 165 ? -1.366 -6.230 -5.141 1.00 69.76 498 GLY A O 1
ATOM 1276 N N . ILE A 1 166 ? 0.293 -4.972 -5.995 1.00 61.17 499 ILE A N 1
ATOM 1277 C CA . ILE A 1 166 ? -0.584 -4.238 -6.903 1.00 70.31 499 ILE A CA 1
ATOM 1278 C C . ILE A 1 166 ? -0.240 -4.619 -8.325 1.00 76.48 499 ILE A C 1
ATOM 1279 O O . ILE A 1 166 ? 0.931 -4.844 -8.634 1.00 82.86 499 ILE A O 1
ATOM 1284 N N . LYS A 1 167 ? -1.252 -4.688 -9.188 1.00 76.11 500 LYS A N 1
ATOM 1285 C CA . LYS A 1 167 ? -1.032 -5.010 -10.600 1.00 73.17 500 LYS A CA 1
ATOM 1286 C C . LYS A 1 167 ? -1.583 -3.921 -11.498 1.00 73.98 500 LYS A C 1
ATOM 1287 O O . LYS A 1 167 ? -2.347 -3.074 -11.040 1.00 75.43 500 LYS A O 1
ATOM 1293 N N . TYR A 1 168 ? -1.194 -3.939 -12.771 1.00 66.17 501 TYR A N 1
ATOM 1294 C CA . TYR A 1 168 ? -1.733 -2.990 -13.752 1.00 66.48 501 TYR A CA 1
ATOM 1295 C C . TYR A 1 168 ? -2.796 -3.614 -14.665 1.00 71.19 501 TYR A C 1
ATOM 1296 O O . TYR A 1 168 ? -3.558 -2.901 -15.321 1.00 68.84 501 TYR A O 1
ATOM 1305 N N . ASN A 1 169 ? -2.845 -4.944 -14.696 1.00 68.99 502 ASN A N 1
ATOM 1306 C CA . ASN A 1 169 ? -3.574 -5.670 -15.730 1.00 66.93 502 ASN A CA 1
ATOM 1307 C C . ASN A 1 169 ? -2.951 -5.386 -17.092 1.00 65.42 502 ASN A C 1
ATOM 1308 O O . ASN A 1 169 ? -3.574 -5.585 -18.133 1.00 65.69 502 ASN A O 1
ATOM 1313 N N . ASN A 1 170 ? -1.708 -4.910 -17.063 1.00 46.46 503 ASN A N 1
ATOM 1314 C CA . ASN A 1 170 ? -0.912 -4.698 -18.264 1.00 57.99 503 ASN A CA 1
ATOM 1315 C C . ASN A 1 170 ? 0.580 -4.877 -18.009 1.00 52.85 503 ASN A C 1
ATOM 1316 O O . ASN A 1 170 ? 1.041 -4.878 -16.872 1.00 51.81 503 ASN A O 1
ATOM 1321 N N . GLN A 1 171 ? 1.324 -5.031 -19.094 1.00 54.73 504 GLN A N 1
ATOM 1322 C CA . GLN A 1 171 ? 2.744 -5.318 -19.032 1.00 67.39 504 GLN A CA 1
ATOM 1323 C C . GLN A 1 171 ? 3.525 -4.021 -19.240 1.00 72.34 504 GLN A C 1
ATOM 1324 O O . GLN A 1 171 ? 3.221 -3.238 -20.149 1.00 75.92 504 GLN A O 1
ATOM 1330 N N . ILE A 1 172 ? 4.514 -3.788 -18.383 1.00 71.80 505 ILE A N 1
ATOM 1331 C CA . ILE A 1 172 ? 5.339 -2.589 -18.473 1.00 71.86 505 ILE A CA 1
ATOM 1332 C C . ILE A 1 172 ? 6.759 -2.961 -18.872 1.00 64.87 505 ILE A C 1
ATOM 1333 O O . ILE A 1 172 ? 7.089 -4.135 -19.004 1.00 75.39 505 ILE A O 1
ATOM 1338 N N . LYS A 1 173 ? 7.600 -1.957 -19.054 1.00 60.32 506 LYS A N 1
ATOM 1339 C CA . LYS A 1 173 ? 8.938 -2.166 -19.574 1.00 70.94 506 LYS A CA 1
ATOM 1340 C C . LYS A 1 173 ? 9.934 -2.090 -18.440 1.00 74.31 506 LYS A C 1
ATOM 1341 O O . LYS A 1 173 ? 9.628 -1.525 -17.403 1.00 74.46 506 LYS A O 1
ATOM 1347 N N . ASP A 1 174 ? 11.124 -2.649 -18.636 1.00 76.55 507 ASP A N 1
ATOM 1348 C CA . ASP A 1 174 ? 12.181 -2.579 -17.624 1.00 77.22 507 ASP A CA 1
ATOM 1349 C C . ASP A 1 174 ? 12.515 -1.167 -17.119 1.00 78.19 507 ASP A C 1
ATOM 1350 O O . ASP A 1 174 ? 12.699 -0.251 -17.923 1.00 74.11 507 ASP A O 1
ATOM 1355 N N . ARG A 1 175 ? 12.414 -0.963 -15.801 1.00 67.64 508 ARG A N 1
ATOM 1356 C CA . ARG A 1 175 ? 12.725 0.317 -15.139 1.00 67.54 508 ARG A CA 1
ATOM 1357 C C . ARG A 1 175 ? 11.517 1.251 -15.281 1.00 71.90 508 ARG A C 1
ATOM 1358 O O . ARG A 1 175 ? 11.445 2.276 -14.606 1.00 73.07 508 ARG A O 1
ATOM 1366 N N . SER A 1 176 ? 10.589 0.906 -16.168 1.00 82.15 509 SER A N 1
ATOM 1367 C CA . SER A 1 176 ? 9.409 1.724 -16.434 1.00 78.40 509 SER A CA 1
ATOM 1368 C C . SER A 1 176 ? 8.702 2.223 -15.167 1.00 81.90 509 SER A C 1
ATOM 1369 O O . SER A 1 176 ? 8.193 3.349 -15.142 1.00 72.43 509 SER A O 1
ATOM 1372 N N . MET A 1 177 ? 8.686 1.390 -14.124 1.00 69.79 510 MET A N 1
ATOM 1373 C CA . MET A 1 177 ? 7.935 1.685 -12.903 1.00 60.90 510 MET A CA 1
ATOM 1374 C C . MET A 1 177 ? 8.643 2.651 -11.974 1.00 68.46 510 MET A C 1
ATOM 1375 O O . MET A 1 177 ? 9.721 2.354 -11.463 1.00 69.17 510 MET A O 1
ATOM 1380 N N . GLU A 1 178 ? 8.015 3.795 -11.729 1.00 70.20 511 GLU A N 1
ATOM 1381 C CA . GLU A 1 178 ? 8.582 4.796 -10.837 1.00 67.68 511 GLU A CA 1
ATOM 1382 C C . GLU A 1 178 ? 7.495 5.693 -10.265 1.00 65.04 511 GLU A C 1
ATOM 1383 O O . GLU A 1 178 ? 6.555 6.061 -10.966 1.00 60.09 511 GLU A O 1
ATOM 1389 N N . SER A 1 179 ? 7.632 6.039 -8.987 1.00 70.49 512 SER A N 1
ATOM 1390 C CA . SER A 1 179 ? 6.675 6.908 -8.310 1.00 73.71 512 SER A CA 1
ATOM 1391 C C . SER A 1 179 ? 7.095 8.377 -8.361 1.00 66.88 512 SER A C 1
ATOM 1392 O O . SER A 1 179 ? 8.236 8.699 -8.689 1.00 72.57 512 SER A O 1
ATOM 1395 N N . ASN A 1 180 ? 6.170 9.271 -8.039 1.00 55.07 513 ASN A N 1
ATOM 1396 C CA . ASN A 1 180 ? 6.529 10.666 -7.834 1.00 69.91 513 ASN A CA 1
ATOM 1397 C C . ASN A 1 180 ? 7.403 10.758 -6.588 1.00 76.99 513 ASN A C 1
ATOM 1398 O O . ASN A 1 180 ? 7.554 9.775 -5.851 1.00 73.87 513 ASN A O 1
ATOM 1403 N N . THR A 1 181 ? 7.987 11.926 -6.347 1.00 76.35 514 THR A N 1
ATOM 1404 C CA . THR A 1 181 ? 8.875 12.073 -5.199 1.00 73.45 514 THR A CA 1
ATOM 1405 C C . THR A 1 181 ? 8.103 12.499 -3.949 1.00 79.78 514 THR A C 1
ATOM 1406 O O . THR A 1 181 ? 7.033 13.115 -4.038 1.00 81.66 514 THR A O 1
ATOM 1410 N N . PHE A 1 182 ? 8.642 12.141 -2.789 1.00 72.23 515 PHE A N 1
ATOM 1411 C CA . PHE A 1 182 ? 8.078 12.578 -1.520 1.00 81.63 515 PHE A CA 1
ATOM 1412 C C . PHE A 1 182 ? 9.194 12.874 -0.514 1.00 88.63 515 PHE A C 1
ATOM 1413 O O . PHE A 1 182 ? 10.341 12.454 -0.703 1.00 87.27 515 PHE A O 1
ATOM 1421 N N . SER A 1 183 ? 8.867 13.615 0.541 1.00 84.26 516 SER A N 1
ATOM 1422 C CA . SER A 1 183 ? 9.895 14.045 1.473 1.00 85.03 516 SER A CA 1
ATOM 1423 C C . SER A 1 183 ? 10.142 13.036 2.576 1.00 83.67 516 SER A C 1
ATOM 1424 O O . SER A 1 183 ? 9.207 12.470 3.157 1.00 81.48 516 SER A O 1
ATOM 1427 N N . PHE A 1 184 ? 11.421 12.813 2.847 1.00 87.60 517 PHE A N 1
ATOM 1428 C CA . PHE A 1 184 ? 11.842 11.959 3.941 1.00 90.14 517 PHE A CA 1
ATOM 1429 C C . PHE A 1 184 ? 12.578 12.786 4.975 1.00 95.08 517 PHE A C 1
ATOM 1430 O O . PHE A 1 184 ? 13.676 13.275 4.712 1.00 95.42 517 PHE A O 1
ATOM 1438 N N . ASN A 1 185 ? 11.976 12.932 6.151 1.00 102.21 518 ASN A N 1
ATOM 1439 C CA . ASN A 1 185 ? 12.582 13.696 7.235 1.00 99.14 518 ASN A CA 1
ATOM 1440 C C . ASN A 1 185 ? 13.734 12.978 7.937 1.00 97.65 518 ASN A C 1
ATOM 1441 O O . ASN A 1 185 ? 13.524 12.261 8.918 1.00 101.10 518 ASN A O 1
ATOM 1446 N N . SER A 1 186 ? 14.950 13.170 7.438 1.00 70.72 519 SER A N 1
ATOM 1447 C CA . SER A 1 186 ? 16.119 12.639 8.121 1.00 73.88 519 SER A CA 1
ATOM 1448 C C . SER A 1 186 ? 16.121 13.264 9.505 1.00 91.06 519 SER A C 1
ATOM 1449 O O . SER A 1 186 ? 15.791 14.444 9.645 1.00 90.92 519 SER A O 1
ATOM 1452 N N . GLY A 1 187 ? 16.461 12.481 10.526 1.00 114.05 520 GLY A N 1
ATOM 1453 C CA . GLY A 1 187 ? 16.449 12.978 11.891 1.00 110.13 520 GLY A CA 1
ATOM 1454 C C . GLY A 1 187 ? 17.347 14.189 12.096 1.00 122.32 520 GLY A C 1
ATOM 1455 O O . GLY A 1 187 ? 17.072 15.042 12.945 1.00 126.04 520 GLY A O 1
ATOM 1456 N N . ARG A 1 188 ? 18.410 14.265 11.295 1.00 122.18 521 ARG A N 1
ATOM 1457 C CA . ARG A 1 188 ? 19.466 15.269 11.453 1.00 123.76 521 ARG A CA 1
ATOM 1458 C C . ARG A 1 188 ? 19.067 16.723 11.226 1.00 140.23 521 ARG A C 1
ATOM 1459 O O . ARG A 1 188 ? 17.979 17.015 10.730 1.00 143.97 521 ARG A O 1
ATOM 1467 N N . LYS A 1 189 ? 19.981 17.624 11.583 1.00 133.14 522 LYS A N 1
ATOM 1468 C CA . LYS A 1 189 ? 19.716 19.063 11.610 1.00 133.38 522 LYS A CA 1
ATOM 1469 C C . LYS A 1 189 ? 20.869 19.882 11.027 1.00 124.79 522 LYS A C 1
ATOM 1470 O O . LYS A 1 189 ? 22.040 19.560 11.233 1.00 126.39 522 LYS A O 1
ATOM 1476 N N . VAL A 1 190 ? 20.536 20.941 10.297 1.00 133.07 523 VAL A N 1
ATOM 1477 C CA . VAL A 1 190 ? 21.555 21.752 9.634 1.00 145.08 523 VAL A CA 1
ATOM 1478 C C . VAL A 1 190 ? 21.137 23.227 9.556 1.00 146.30 523 VAL A C 1
ATOM 1479 O O . VAL A 1 190 ? 19.968 23.552 9.754 1.00 149.17 523 VAL A O 1
ATOM 1483 N N . VAL A 1 191 ? 22.093 24.112 9.271 1.00 172.58 524 VAL A N 1
ATOM 1484 C CA . VAL A 1 191 ? 21.842 25.557 9.263 1.00 175.06 524 VAL A CA 1
ATOM 1485 C C . VAL A 1 191 ? 22.369 26.260 8.002 1.00 174.98 524 VAL A C 1
ATOM 1486 O O . VAL A 1 191 ? 23.456 25.948 7.515 1.00 179.06 524 VAL A O 1
ATOM 1490 N N . ASN A 1 192 ? 21.638 27.284 7.603 1.00 187.72 525 ASN A N 1
ATOM 1491 C CA . ASN A 1 192 ? 22.115 28.219 6.620 1.00 190.10 525 ASN A CA 1
ATOM 1492 C C . ASN A 1 192 ? 21.399 29.543 6.550 1.00 194.67 525 ASN A C 1
ATOM 1493 O O . ASN A 1 192 ? 20.359 29.748 7.171 1.00 187.06 525 ASN A O 1
ATOM 1498 N N . PRO A 1 193 ? 22.001 30.467 5.796 1.00 183.17 526 PRO A N 1
ATOM 1499 C CA . PRO A 1 193 ? 21.375 31.768 5.692 1.00 174.23 526 PRO A CA 1
ATOM 1500 C C . PRO A 1 193 ? 20.963 32.359 7.026 1.00 176.00 526 PRO A C 1
ATOM 1501 O O . PRO A 1 193 ? 19.821 32.763 7.191 1.00 163.56 526 PRO A O 1
ATOM 1505 N N . ASP A 1 194 ? 21.875 32.385 7.983 1.00 160.13 527 ASP A N 1
ATOM 1506 C CA . ASP A 1 194 ? 21.577 33.068 9.214 1.00 146.04 527 ASP A CA 1
ATOM 1507 C C . ASP A 1 194 ? 20.296 32.504 9.726 1.00 149.98 527 ASP A C 1
ATOM 1508 O O . ASP A 1 194 ? 19.431 33.280 10.092 1.00 149.40 527 ASP A O 1
ATOM 1513 N N . THR A 1 195 ? 20.055 31.202 9.753 1.00 196.26 528 THR A N 1
ATOM 1514 C CA . THR A 1 195 ? 18.682 31.048 10.223 1.00 196.26 528 THR A CA 1
ATOM 1515 C C . THR A 1 195 ? 18.542 30.216 11.496 1.00 196.26 528 THR A C 1
ATOM 1516 O O . THR A 1 195 ? 17.765 30.563 12.385 1.00 353.98 528 THR A O 1
ATOM 1520 N N . GLY A 1 196 ? 19.288 29.119 11.583 1.00 142.02 529 GLY A N 1
ATOM 1521 C CA . GLY A 1 196 ? 19.208 28.259 12.750 1.00 143.75 529 GLY A CA 1
ATOM 1522 C C . GLY A 1 196 ? 19.237 26.778 12.419 1.00 141.60 529 GLY A C 1
ATOM 1523 O O . GLY A 1 196 ? 19.689 26.375 11.347 1.00 138.98 529 GLY A O 1
ATOM 1524 N N . LEU A 1 197 ? 18.749 25.969 13.353 1.00 162.16 530 LEU A N 1
ATOM 1525 C CA . LEU A 1 197 ? 18.706 24.519 13.193 1.00 161.47 530 LEU A CA 1
ATOM 1526 C C . LEU A 1 197 ? 17.825 24.106 12.016 1.00 168.55 530 LEU A C 1
ATOM 1527 O O . LEU A 1 197 ? 18.152 23.170 11.285 1.00 167.76 530 LEU A O 1
ATOM 1532 N N . GLU A 1 198 ? 16.709 24.805 11.839 1.00 211.27 531 GLU A N 1
ATOM 1533 C CA . GLU A 1 198 ? 15.782 24.504 10.752 1.00 206.34 531 GLU A CA 1
ATOM 1534 C C . GLU A 1 198 ? 15.230 23.082 10.831 1.00 207.69 531 GLU A C 1
ATOM 1535 O O . GLU A 1 198 ? 15.055 22.415 9.811 1.00 199.71 531 GLU A O 1
ATOM 1541 N N . GLU A 1 199 ? 14.956 22.628 12.050 1.00 208.09 532 GLU A N 1
ATOM 1542 C CA . GLU A 1 199 ? 14.405 21.295 12.277 1.00 201.85 532 GLU A CA 1
ATOM 1543 C C . GLU A 1 199 ? 15.301 20.170 11.766 1.00 196.65 532 GLU A C 1
ATOM 1544 O O . GLU A 1 199 ? 16.495 20.131 12.061 1.00 189.42 532 GLU A O 1
ATOM 1550 N N . ASP A 1 200 ? 14.713 19.253 11.003 1.00 139.53 533 ASP A N 1
ATOM 1551 C CA . ASP A 1 200 ? 15.446 18.107 10.475 1.00 131.65 533 ASP A CA 1
ATOM 1552 C C . ASP A 1 200 ? 15.601 18.146 8.957 1.00 127.42 533 ASP A C 1
ATOM 1553 O O . ASP A 1 200 ? 14.635 18.356 8.223 1.00 122.94 533 ASP A O 1
ATOM 1558 N N . VAL A 1 201 ? 16.832 17.940 8.502 1.00 123.85 534 VAL A N 1
ATOM 1559 C CA . VAL A 1 201 ? 17.159 17.942 7.081 1.00 114.52 534 VAL A CA 1
ATOM 1560 C C . VAL A 1 201 ? 16.172 17.058 6.313 1.00 105.91 534 VAL A C 1
ATOM 1561 O O . VAL A 1 201 ? 15.891 15.936 6.736 1.00 101.78 534 VAL A O 1
ATOM 1565 N N . LEU A 1 202 ? 15.633 17.573 5.206 1.00 88.20 535 LEU A N 1
ATOM 1566 C CA . LEU A 1 202 ? 14.722 16.811 4.342 1.00 79.09 535 LEU A CA 1
ATOM 1567 C C . LEU A 1 202 ? 15.242 16.734 2.917 1.00 87.96 535 LEU A C 1
ATOM 1568 O O . LEU A 1 202 ? 15.707 17.735 2.373 1.00 79.16 535 LEU A O 1
ATOM 1573 N N . TYR A 1 203 ? 15.147 15.560 2.303 1.00 105.75 536 TYR A N 1
ATOM 1574 C CA . TYR A 1 203 ? 15.391 15.455 0.869 1.00 102.70 536 TYR A CA 1
ATOM 1575 C C . TYR A 1 203 ? 14.294 14.689 0.147 1.00 101.38 536 TYR A C 1
ATOM 1576 O O . TYR A 1 203 ? 13.557 13.910 0.756 1.00 100.79 536 TYR A O 1
ATOM 1585 N N . ASP A 1 204 ? 14.187 14.928 -1.157 1.00 99.14 537 ASP A N 1
ATOM 1586 C CA . ASP A 1 204 ? 13.215 14.227 -1.987 1.00 93.44 537 ASP A CA 1
ATOM 1587 C C . ASP A 1 204 ? 13.683 12.813 -2.341 1.00 89.40 537 ASP A C 1
ATOM 1588 O O . ASP A 1 204 ? 14.767 12.620 -2.899 1.00 87.54 537 ASP A O 1
ATOM 1593 N N . VAL A 1 205 ? 12.846 11.836 -2.004 1.00 82.81 538 VAL A N 1
ATOM 1594 C CA . VAL A 1 205 ? 13.163 10.422 -2.170 1.00 79.51 538 VAL A CA 1
ATOM 1595 C C . VAL A 1 205 ? 12.015 9.741 -2.930 1.00 72.49 538 VAL A C 1
ATOM 1596 O O . VAL A 1 205 ? 10.915 10.293 -2.980 1.00 82.76 538 VAL A O 1
ATOM 1600 N N . ARG A 1 206 ? 12.246 8.568 -3.528 1.00 66.91 539 ARG A N 1
ATOM 1601 C CA . ARG A 1 206 ? 11.176 7.884 -4.283 1.00 72.24 539 ARG A CA 1
ATOM 1602 C C . ARG A 1 206 ? 11.382 6.384 -4.567 1.00 77.24 539 ARG A C 1
ATOM 1603 O O . ARG A 1 206 ? 12.457 5.825 -4.346 1.00 80.21 539 ARG A O 1
ATOM 1611 N N . ILE A 1 207 ? 10.341 5.757 -5.113 1.00 74.00 540 ILE A N 1
ATOM 1612 C CA . ILE A 1 207 ? 10.335 4.318 -5.395 1.00 70.90 540 ILE A CA 1
ATOM 1613 C C . ILE A 1 207 ? 10.394 3.986 -6.907 1.00 67.43 540 ILE A C 1
ATOM 1614 O O . ILE A 1 207 ? 9.540 4.414 -7.690 1.00 63.94 540 ILE A O 1
ATOM 1619 N N . VAL A 1 208 ? 11.410 3.218 -7.299 1.00 70.08 541 VAL A N 1
ATOM 1620 C CA . VAL A 1 208 ? 11.661 2.854 -8.695 1.00 59.29 541 VAL A CA 1
ATOM 1621 C C . VAL A 1 208 ? 11.878 1.342 -8.838 1.00 74.87 541 VAL A C 1
ATOM 1622 O O . VAL A 1 208 ? 12.239 0.674 -7.865 1.00 86.87 541 VAL A O 1
ATOM 1626 N N . SER A 1 209 ? 11.655 0.794 -10.034 1.00 72.43 542 SER A N 1
ATOM 1627 C CA . SER A 1 209 ? 11.963 -0.621 -10.287 1.00 67.52 542 SER A CA 1
ATOM 1628 C C . SER A 1 209 ? 13.270 -0.801 -11.056 1.00 74.05 542 SER A C 1
ATOM 1629 O O . SER A 1 209 ? 13.790 0.146 -11.646 1.00 83.77 542 SER A O 1
ATOM 1632 N N . THR A 1 210 ? 13.806 -2.016 -11.040 1.00 67.14 543 THR A N 1
ATOM 1633 C CA . THR A 1 210 ? 15.062 -2.290 -11.725 1.00 66.66 543 THR A CA 1
ATOM 1634 C C . THR A 1 210 ? 14.807 -3.222 -12.896 1.00 75.71 543 THR A C 1
ATOM 1635 O O . THR A 1 210 ? 13.773 -3.891 -12.942 1.00 74.76 543 THR A O 1
ATOM 1639 N N . ASP A 1 211 ? 15.742 -3.257 -13.844 1.00 70.18 544 ASP A N 1
ATOM 1640 C CA . ASP A 1 211 ? 15.658 -4.201 -14.947 1.00 66.03 544 ASP A CA 1
ATOM 1641 C C . ASP A 1 211 ? 15.343 -5.575 -14.367 1.00 64.42 544 ASP A C 1
ATOM 1642 O O . ASP A 1 211 ? 15.819 -5.917 -13.283 1.00 64.66 544 ASP A O 1
ATOM 1647 N N . ARG A 1 212 ? 14.543 -6.360 -15.082 1.00 74.89 545 ARG A N 1
ATOM 1648 C CA . ARG A 1 212 ? 14.193 -7.708 -14.632 1.00 82.28 545 ARG A CA 1
ATOM 1649 C C . ARG A 1 212 ? 15.367 -8.674 -14.733 1.00 82.79 545 ARG A C 1
ATOM 1650 O O . ARG A 1 212 ? 16.161 -8.616 -15.675 1.00 82.54 545 ARG A O 1
ATOM 1658 N N . ASP A 1 213 ? 15.463 -9.566 -13.754 1.00 79.86 546 ASP A N 1
ATOM 1659 C CA . ASP A 1 213 ? 16.480 -10.605 -13.768 1.00 77.76 546 ASP A CA 1
ATOM 1660 C C . ASP A 1 213 ? 16.076 -11.692 -14.754 1.00 86.06 546 ASP A C 1
ATOM 1661 O O . ASP A 1 213 ? 15.046 -11.591 -15.428 1.00 82.74 546 ASP A O 1
ATOM 1666 N N . SER A 1 214 ? 16.894 -12.736 -14.815 1.00 96.88 547 SER A N 1
ATOM 1667 C CA . SER A 1 214 ? 16.739 -13.815 -15.783 1.00 94.68 547 SER A CA 1
ATOM 1668 C C . SER A 1 214 ? 15.436 -14.611 -15.644 1.00 93.02 547 SER A C 1
ATOM 1669 O O . SER A 1 214 ? 15.190 -15.528 -16.422 1.00 75.49 547 SER A O 1
ATOM 1672 N N . LYS A 1 215 ? 14.607 -14.253 -14.662 1.00 84.52 548 LYS A N 1
ATOM 1673 C CA . LYS A 1 215 ? 13.338 -14.949 -14.414 1.00 75.63 548 LYS A CA 1
ATOM 1674 C C . LYS A 1 215 ? 12.138 -13.996 -14.462 1.00 70.71 548 LYS A C 1
ATOM 1675 O O . LYS A 1 215 ? 11.010 -14.390 -14.165 1.00 74.64 548 LYS A O 1
ATOM 1681 N N . GLY A 1 216 ? 12.395 -12.743 -14.835 1.00 69.21 549 GLY A N 1
ATOM 1682 C CA . GLY A 1 216 ? 11.348 -11.746 -15.023 1.00 72.27 549 GLY A CA 1
ATOM 1683 C C . GLY A 1 216 ? 11.097 -10.853 -13.823 1.00 72.34 549 GLY A C 1
ATOM 1684 O O . GLY A 1 216 ? 9.987 -10.357 -13.627 1.00 71.70 549 GLY A O 1
ATOM 1685 N N . ILE A 1 217 ? 12.135 -10.625 -13.029 1.00 62.05 550 ILE A N 1
ATOM 1686 C CA . ILE A 1 217 ? 11.926 -10.140 -11.672 1.00 67.94 550 ILE A CA 1
ATOM 1687 C C . ILE A 1 217 ? 13.008 -9.192 -11.168 1.00 71.34 550 ILE A C 1
ATOM 1688 O O . ILE A 1 217 ? 14.138 -9.597 -10.890 1.00 71.85 550 ILE A O 1
ATOM 1693 N N . GLY A 1 218 ? 12.645 -7.921 -11.047 1.00 68.57 551 GLY A N 1
ATOM 1694 C CA . GLY A 1 218 ? 13.565 -6.924 -10.543 1.00 66.93 551 GLY A CA 1
ATOM 1695 C C . GLY A 1 218 ? 13.146 -6.480 -9.161 1.00 64.88 551 GLY A C 1
ATOM 1696 O O . GLY A 1 218 ? 12.110 -6.918 -8.660 1.00 64.97 551 GLY A O 1
ATOM 1697 N N . LYS A 1 219 ? 13.944 -5.607 -8.553 1.00 61.36 552 LYS A N 1
ATOM 1698 C CA . LYS A 1 219 ? 13.674 -5.125 -7.209 1.00 56.89 552 LYS A CA 1
ATOM 1699 C C . LYS A 1 219 ? 12.811 -3.879 -7.263 1.00 60.89 552 LYS A C 1
ATOM 1700 O O . LYS A 1 219 ? 12.675 -3.262 -8.306 1.00 66.97 552 LYS A O 1
ATOM 1706 N N . VAL A 1 220 ? 12.218 -3.517 -6.137 1.00 57.38 553 VAL A N 1
ATOM 1707 C CA . VAL A 1 220 ? 11.575 -2.222 -5.998 1.00 53.16 553 VAL A CA 1
ATOM 1708 C C . VAL A 1 220 ? 12.408 -1.450 -4.995 1.00 57.47 553 VAL A C 1
ATOM 1709 O O . VAL A 1 220 ? 12.412 -1.777 -3.809 1.00 61.89 553 VAL A O 1
ATOM 1713 N N . ILE A 1 221 ? 13.145 -0.450 -5.460 1.00 54.38 554 ILE A N 1
ATOM 1714 C CA . ILE A 1 221 ? 14.104 0.215 -4.579 1.00 60.28 554 ILE A CA 1
ATOM 1715 C C . ILE A 1 221 ? 13.752 1.664 -4.242 1.00 64.97 554 ILE A C 1
ATOM 1716 O O . ILE A 1 221 ? 13.032 2.333 -4.977 1.00 71.30 554 ILE A O 1
ATOM 1721 N N . ILE A 1 222 ? 14.265 2.149 -3.121 1.00 64.25 555 ILE A N 1
ATOM 1722 C CA . ILE A 1 222 ? 13.906 3.478 -2.659 1.00 68.71 555 ILE A CA 1
ATOM 1723 C C . ILE A 1 222 ? 15.154 4.266 -2.289 1.00 73.48 555 ILE A C 1
ATOM 1724 O O . ILE A 1 222 ? 16.067 3.717 -1.677 1.00 71.19 555 ILE A O 1
ATOM 1729 N N . GLY A 1 223 ? 15.199 5.538 -2.689 1.00 78.28 556 GLY A N 1
ATOM 1730 C CA . GLY A 1 223 ? 16.347 6.395 -2.442 1.00 84.43 556 GLY A CA 1
ATOM 1731 C C . GLY A 1 223 ? 16.245 7.715 -3.186 1.00 88.15 556 GLY A C 1
ATOM 1732 O O . GLY A 1 223 ? 15.195 8.015 -3.755 1.00 90.99 556 GLY A O 1
ATOM 1733 N N . PRO A 1 224 ? 17.329 8.518 -3.188 1.00 98.33 557 PRO A N 1
ATOM 1734 C CA . PRO A 1 224 ? 18.617 8.245 -2.542 1.00 100.81 557 PRO A CA 1
ATOM 1735 C C . PRO A 1 224 ? 18.568 8.501 -1.027 1.00 106.05 557 PRO A C 1
ATOM 1736 O O . PRO A 1 224 ? 17.508 8.848 -0.495 1.00 103.46 557 PRO A O 1
ATOM 1740 N N . PHE A 1 225 ? 19.702 8.328 -0.354 1.00 100.65 558 PHE A N 1
ATOM 1741 C CA . PHE A 1 225 ? 19.807 8.648 1.064 1.00 96.26 558 PHE A CA 1
ATOM 1742 C C . PHE A 1 225 ? 21.186 9.205 1.402 1.00 101.31 558 PHE A C 1
ATOM 1743 O O . PHE A 1 225 ? 21.950 9.581 0.512 1.00 98.14 558 PHE A O 1
ATOM 1751 N N . ALA A 1 226 ? 21.441 9.302 2.695 1.00 120.15 559 ALA A N 1
ATOM 1752 C CA . ALA A 1 226 ? 22.697 9.766 3.227 1.00 120.80 559 ALA A CA 1
ATOM 1753 C C . ALA A 1 226 ? 23.424 8.534 3.686 1.00 119.89 559 ALA A C 1
ATOM 1754 O O . ALA A 1 226 ? 22.831 7.476 3.806 1.00 124.90 559 ALA A O 1
ATOM 1756 N N . SER A 1 227 ? 24.706 8.671 3.966 1.00 118.53 560 SER A N 1
ATOM 1757 C CA . SER A 1 227 ? 25.550 7.517 4.156 1.00 125.21 560 SER A CA 1
ATOM 1758 C C . SER A 1 227 ? 25.452 6.829 5.502 1.00 119.60 560 SER A C 1
ATOM 1759 O O . SER A 1 227 ? 26.282 5.991 5.818 1.00 121.29 560 SER A O 1
ATOM 1762 N N . GLY A 1 228 ? 24.444 7.152 6.294 1.00 94.33 561 GLY A N 1
ATOM 1763 C CA . GLY A 1 228 ? 23.476 8.159 5.952 1.00 97.77 561 GLY A CA 1
ATOM 1764 C C . GLY A 1 228 ? 22.357 8.065 6.953 1.00 101.68 561 GLY A C 1
ATOM 1765 O O . GLY A 1 228 ? 22.568 7.745 8.108 1.00 88.18 561 GLY A O 1
ATOM 1766 N N . ASP A 1 229 ? 21.151 8.326 6.491 1.00 93.86 562 ASP A N 1
ATOM 1767 C CA . ASP A 1 229 ? 20.016 8.353 7.372 1.00 87.56 562 ASP A CA 1
ATOM 1768 C C . ASP A 1 229 ? 19.322 7.004 7.528 1.00 74.16 562 ASP A C 1
ATOM 1769 O O . ASP A 1 229 ? 18.360 6.901 8.261 1.00 67.73 562 ASP A O 1
ATOM 1774 N N . VAL A 1 230 ? 19.809 5.973 6.850 1.00 85.49 563 VAL A N 1
ATOM 1775 C CA . VAL A 1 230 ? 19.221 4.631 6.989 1.00 87.82 563 VAL A CA 1
ATOM 1776 C C . VAL A 1 230 ? 20.234 3.636 7.555 1.00 81.84 563 VAL A C 1
ATOM 1777 O O . VAL A 1 230 ? 21.363 3.542 7.070 1.00 76.53 563 VAL A O 1
ATOM 1781 N N . THR A 1 231 ? 19.824 2.891 8.577 1.00 89.93 564 THR A N 1
ATOM 1782 C CA . THR A 1 231 ? 20.742 2.023 9.318 1.00 98.89 564 THR A CA 1
ATOM 1783 C C . THR A 1 231 ? 20.933 0.646 8.676 1.00 104.82 564 THR A C 1
ATOM 1784 O O . THR A 1 231 ? 19.980 -0.133 8.549 1.00 106.16 564 THR A O 1
ATOM 1788 N N . GLU A 1 232 ? 22.179 0.356 8.299 1.00 69.01 565 GLU A N 1
ATOM 1789 C CA . GLU A 1 232 ? 22.519 -0.842 7.532 1.00 61.77 565 GLU A CA 1
ATOM 1790 C C . GLU A 1 232 ? 22.881 -2.078 8.382 1.00 68.89 565 GLU A C 1
ATOM 1791 O O . GLU A 1 232 ? 23.655 -1.999 9.347 1.00 59.90 565 GLU A O 1
ATOM 1797 N N . ASN A 1 233 ? 22.301 -3.215 7.990 1.00 81.25 566 ASN A N 1
ATOM 1798 C CA . ASN A 1 233 ? 22.402 -4.483 8.709 1.00 65.66 566 ASN A CA 1
ATOM 1799 C C . ASN A 1 233 ? 23.020 -5.563 7.845 1.00 68.90 566 ASN A C 1
ATOM 1800 O O . ASN A 1 233 ? 23.664 -5.279 6.843 1.00 77.15 566 ASN A O 1
ATOM 1805 N N . GLU A 1 234 ? 22.808 -6.812 8.248 1.00 80.44 567 GLU A N 1
ATOM 1806 C CA . GLU A 1 234 ? 23.150 -7.963 7.425 1.00 90.78 567 GLU A CA 1
ATOM 1807 C C . GLU A 1 234 ? 22.159 -8.021 6.275 1.00 92.24 567 GLU A C 1
ATOM 1808 O O . GLU A 1 234 ? 22.500 -8.423 5.160 1.00 98.44 567 GLU A O 1
ATOM 1814 N N . ASN A 1 235 ? 20.931 -7.600 6.553 1.00 110.76 568 ASN A N 1
ATOM 1815 C CA . ASN A 1 235 ? 19.889 -7.537 5.540 1.00 110.76 568 ASN A CA 1
ATOM 1816 C C . ASN A 1 235 ? 19.923 -6.215 4.808 1.00 110.76 568 ASN A C 1
ATOM 1817 O O . ASN A 1 235 ? 20.191 -6.153 3.606 1.00 165.52 568 ASN A O 1
ATOM 1822 N N . ILE A 1 236 ? 19.642 -5.157 5.560 1.00 54.66 569 ILE A N 1
ATOM 1823 C CA . ILE A 1 236 ? 19.629 -3.794 5.044 1.00 54.66 569 ILE A CA 1
ATOM 1824 C C . ILE A 1 236 ? 21.006 -3.341 4.563 1.00 54.66 569 ILE A C 1
ATOM 1825 O O . ILE A 1 236 ? 21.887 -3.069 5.371 1.00 67.80 569 ILE A O 1
ATOM 1830 N N . GLN A 1 237 ? 21.192 -3.283 3.249 1.00 79.81 570 GLN A N 1
ATOM 1831 C CA . GLN A 1 237 ? 22.452 -2.838 2.668 1.00 76.97 570 GLN A CA 1
ATOM 1832 C C . GLN A 1 237 ? 22.170 -2.067 1.389 1.00 74.63 570 GLN A C 1
ATOM 1833 O O . GLN A 1 237 ? 21.219 -2.386 0.673 1.00 68.86 570 GLN A O 1
ATOM 1839 N N . PRO A 1 238 ? 22.952 -1.074 1.039 1.00 76.67 571 PRO A N 1
ATOM 1840 C CA . PRO A 1 238 ? 22.613 -0.298 -0.141 1.00 74.12 571 PRO A CA 1
ATOM 1841 C C . PRO A 1 238 ? 22.522 -1.186 -1.361 1.00 80.82 571 PRO A C 1
ATOM 1842 O O . PRO A 1 238 ? 23.303 -2.106 -1.506 1.00 80.72 571 PRO A O 1
ATOM 1846 N N . TYR A 1 239 ? 21.574 -0.915 -2.246 1.00 92.82 572 TYR A N 1
ATOM 1847 C CA . TYR A 1 239 ? 21.419 -1.787 -3.382 1.00 91.57 572 TYR A CA 1
ATOM 1848 C C . TYR A 1 239 ? 22.735 -1.833 -4.064 1.00 96.61 572 TYR A C 1
ATOM 1849 O O . TYR A 1 239 ? 23.376 -0.829 -4.272 1.00 85.56 572 TYR A O 1
ATOM 1858 N N . THR A 1 240 ? 23.130 -3.031 -4.427 1.00 111.65 573 THR A N 1
ATOM 1859 C CA . THR A 1 240 ? 24.432 -3.257 -4.978 1.00 109.26 573 THR A CA 1
ATOM 1860 C C . THR A 1 240 ? 24.823 -2.579 -6.272 1.00 116.52 573 THR A C 1
ATOM 1861 O O . THR A 1 240 ? 25.911 -2.057 -6.348 1.00 125.15 573 THR A O 1
ATOM 1865 N N . GLY A 1 241 ? 23.990 -2.553 -7.293 1.00 93.89 574 GLY A N 1
ATOM 1866 C CA . GLY A 1 241 ? 24.487 -1.968 -8.519 1.00 96.35 574 GLY A CA 1
ATOM 1867 C C . GLY A 1 241 ? 23.626 -1.213 -9.495 1.00 103.54 574 GLY A C 1
ATOM 1868 O O . GLY A 1 241 ? 22.424 -1.388 -9.550 1.00 96.42 574 GLY A O 1
ATOM 1869 N N . ASN A 1 242 ? 24.263 -0.364 -10.293 1.00 127.65 575 ASN A N 1
ATOM 1870 C CA . ASN A 1 242 ? 23.503 0.375 -11.297 1.00 114.23 575 ASN A CA 1
ATOM 1871 C C . ASN A 1 242 ? 22.666 -0.588 -12.121 1.00 126.33 575 ASN A C 1
ATOM 1872 O O . ASN A 1 242 ? 23.127 -1.680 -12.456 1.00 129.06 575 ASN A O 1
ATOM 1877 N N . ASP A 1 243 ? 21.446 -0.180 -12.461 1.00 99.79 576 ASP A N 1
ATOM 1878 C CA . ASP A 1 243 ? 20.470 -1.112 -13.010 1.00 87.07 576 ASP A CA 1
ATOM 1879 C C . ASP A 1 243 ? 19.078 -0.485 -13.104 1.00 87.11 576 ASP A C 1
ATOM 1880 O O . ASP A 1 243 ? 18.077 -1.199 -13.155 1.00 81.44 576 ASP A O 1
ATOM 1885 N N . PHE A 1 244 ? 19.010 0.846 -13.121 1.00 78.47 577 PHE A N 1
ATOM 1886 C CA . PHE A 1 244 ? 17.725 1.538 -13.042 1.00 72.74 577 PHE A CA 1
ATOM 1887 C C . PHE A 1 244 ? 17.881 3.046 -13.198 1.00 80.38 577 PHE A C 1
ATOM 1888 O O . PHE A 1 244 ? 18.927 3.531 -13.627 1.00 90.95 577 PHE A O 1
ATOM 1896 N N . ASN A 1 245 ? 16.837 3.783 -12.826 1.00 96.85 578 ASN A N 1
ATOM 1897 C CA . ASN A 1 245 ? 16.809 5.240 -12.976 1.00 95.92 578 ASN A CA 1
ATOM 1898 C C . ASN A 1 245 ? 17.041 5.986 -11.662 1.00 100.26 578 ASN A C 1
ATOM 1899 O O . ASN A 1 245 ? 16.181 5.966 -10.785 1.00 100.25 578 ASN A O 1
ATOM 1904 N N . LYS A 1 246 ? 18.178 6.663 -11.525 1.00 78.64 579 LYS A N 1
ATOM 1905 C CA . LYS A 1 246 ? 18.447 7.449 -10.315 1.00 73.16 579 LYS A CA 1
ATOM 1906 C C . LYS A 1 246 ? 17.958 8.887 -10.500 1.00 79.39 579 LYS A C 1
ATOM 1907 O O . LYS A 1 246 ? 17.909 9.382 -11.630 1.00 92.76 579 LYS A O 1
ATOM 1913 N N . LEU A 1 247 ? 17.590 9.568 -9.416 1.00 69.34 580 LEU A N 1
ATOM 1914 C CA . LEU A 1 247 ? 17.106 10.941 -9.573 1.00 81.58 580 LEU A CA 1
ATOM 1915 C C . LEU A 1 247 ? 18.129 12.017 -9.196 1.00 102.05 580 LEU A C 1
ATOM 1916 O O . LEU A 1 247 ? 19.156 11.724 -8.579 1.00 105.79 580 LEU A O 1
ATOM 1921 N N . ALA A 1 248 ? 17.824 13.259 -9.578 1.00 138.00 581 ALA A N 1
ATOM 1922 C CA . ALA A 1 248 ? 18.731 14.397 -9.429 1.00 145.88 581 ALA A CA 1
ATOM 1923 C C . ALA A 1 248 ? 19.207 14.635 -7.999 1.00 155.93 581 ALA A C 1
ATOM 1924 O O . ALA A 1 248 ? 18.426 15.011 -7.120 1.00 151.09 581 ALA A O 1
ATOM 1926 N N . ASN A 1 249 ? 20.499 14.421 -7.777 1.00 184.28 582 ASN A N 1
ATOM 1927 C CA . ASN A 1 249 ? 21.109 14.708 -6.489 1.00 186.02 582 ASN A CA 1
ATOM 1928 C C . ASN A 1 249 ? 21.549 16.167 -6.404 1.00 191.85 582 ASN A C 1
ATOM 1929 O O . ASN A 1 249 ? 22.728 16.465 -6.201 1.00 183.98 582 ASN A O 1
ATOM 1934 N N . SER A 1 250 ? 20.591 17.074 -6.582 1.00 185.65 583 SER A N 1
ATOM 1935 C CA . SER A 1 250 ? 20.836 18.495 -6.364 1.00 178.35 583 SER A CA 1
ATOM 1936 C C . SER A 1 250 ? 21.220 18.685 -4.902 1.00 168.61 583 SER A C 1
ATOM 1937 O O . SER A 1 250 ? 21.664 19.757 -4.489 1.00 162.32 583 SER A O 1
ATOM 1940 N N . ASP A 1 251 ? 21.039 17.616 -4.132 1.00 139.42 584 ASP A N 1
ATOM 1941 C CA . ASP A 1 251 ? 21.473 17.549 -2.746 1.00 130.73 584 ASP A CA 1
ATOM 1942 C C . ASP A 1 251 ? 22.655 16.571 -2.624 1.00 121.40 584 ASP A C 1
ATOM 1943 O O . ASP A 1 251 ? 23.145 16.313 -1.524 1.00 105.28 584 ASP A O 1
ATOM 1948 N N . GLY A 1 252 ? 23.094 16.026 -3.761 1.00 114.48 585 GLY A N 1
ATOM 1949 C CA . GLY A 1 252 ? 24.295 15.200 -3.841 1.00 110.81 585 GLY A CA 1
ATOM 1950 C C . GLY A 1 252 ? 24.172 13.705 -3.544 1.00 111.06 585 GLY A C 1
ATOM 1951 O O . GLY A 1 252 ? 25.074 12.921 -3.872 1.00 89.47 585 GLY A O 1
ATOM 1952 N N . ARG A 1 253 ? 23.048 13.310 -2.943 1.00 123.19 586 ARG A N 1
ATOM 1953 C CA . ARG A 1 253 ? 22.888 11.984 -2.332 1.00 98.25 586 ARG A CA 1
ATOM 1954 C C . ARG A 1 253 ? 22.855 10.804 -3.302 1.00 98.94 586 ARG A C 1
ATOM 1955 O O . ARG A 1 253 ? 22.529 10.941 -4.480 1.00 117.80 586 ARG A O 1
ATOM 1963 N N . ASP A 1 254 ? 23.100 9.618 -2.780 1.00 129.24 587 ASP A N 1
ATOM 1964 C CA . ASP A 1 254 ? 22.870 8.414 -3.546 1.00 127.10 587 ASP A CA 1
ATOM 1965 C C . ASP A 1 254 ? 23.236 7.162 -2.807 1.00 130.69 587 ASP A C 1
ATOM 1966 O O . ASP A 1 254 ? 24.388 6.779 -2.753 1.00 139.59 587 ASP A O 1
ATOM 1971 N N . LYS A 1 255 ? 22.234 6.492 -2.292 1.00 81.68 588 LYS A N 1
ATOM 1972 C CA . LYS A 1 255 ? 22.399 5.180 -1.772 1.00 86.95 588 LYS A CA 1
ATOM 1973 C C . LYS A 1 255 ? 20.985 4.768 -1.805 1.00 88.40 588 LYS A C 1
ATOM 1974 O O . LYS A 1 255 ? 20.157 5.407 -1.179 1.00 72.07 588 LYS A O 1
ATOM 1980 N N . TYR A 1 256 ? 20.684 3.737 -2.579 1.00 96.40 589 TYR A N 1
ATOM 1981 C CA . TYR A 1 256 ? 19.299 3.290 -2.586 1.00 86.33 589 TYR A CA 1
ATOM 1982 C C . TYR A 1 256 ? 19.233 1.939 -1.892 1.00 82.23 589 TYR A C 1
ATOM 1983 O O . TYR A 1 256 ? 20.241 1.241 -1.805 1.00 81.13 589 TYR A O 1
ATOM 1992 N N . TYR A 1 257 ? 18.047 1.576 -1.407 1.00 74.29 590 TYR A N 1
ATOM 1993 C CA . TYR A 1 257 ? 17.846 0.326 -0.675 1.00 76.11 590 TYR A CA 1
ATOM 1994 C C . TYR A 1 257 ? 16.684 -0.514 -1.237 1.00 76.08 590 TYR A C 1
ATOM 1995 O O . TYR A 1 257 ? 15.635 0.028 -1.568 1.00 82.03 590 TYR A O 1
ATOM 2004 N N . VAL A 1 258 ? 16.866 -1.831 -1.342 1.00 63.94 591 VAL A N 1
ATOM 2005 C CA . VAL A 1 258 ? 15.806 -2.726 -1.837 1.00 63.21 591 VAL A CA 1
ATOM 2006 C C . VAL A 1 258 ? 14.650 -2.844 -0.831 1.00 65.39 591 VAL A C 1
ATOM 2007 O O . VAL A 1 258 ? 14.893 -2.993 0.361 1.00 60.19 591 VAL A O 1
ATOM 2011 N N . ILE A 1 259 ? 13.403 -2.776 -1.297 1.00 58.58 592 ILE A N 1
ATOM 2012 C CA . ILE A 1 259 ? 12.265 -2.999 -0.404 1.00 54.58 592 ILE A CA 1
ATOM 2013 C C . ILE A 1 259 ? 11.096 -3.821 -0.971 1.00 51.29 592 ILE A C 1
ATOM 2014 O O . ILE A 1 259 ? 9.981 -3.767 -0.441 1.00 57.94 592 ILE A O 1
ATOM 2019 N N . GLY A 1 260 ? 11.341 -4.583 -2.032 1.00 63.85 593 GLY A N 1
ATOM 2020 C CA . GLY A 1 260 ? 10.316 -5.449 -2.588 1.00 64.49 593 GLY A CA 1
ATOM 2021 C C . GLY A 1 260 ? 10.756 -6.000 -3.923 1.00 75.95 593 GLY A C 1
ATOM 2022 O O . GLY A 1 260 ? 11.958 -6.196 -4.141 1.00 69.03 593 GLY A O 1
ATOM 2023 N N . GLU A 1 261 ? 9.798 -6.252 -4.815 1.00 73.00 594 GLU A N 1
ATOM 2024 C CA . GLU A 1 261 ? 10.132 -6.612 -6.193 1.00 75.68 594 GLU A CA 1
ATOM 2025 C C . GLU A 1 261 ? 8.943 -6.562 -7.142 1.00 77.53 594 GLU A C 1
ATOM 2026 O O . GLU A 1 261 ? 7.806 -6.666 -6.712 1.00 85.38 594 GLU A O 1
ATOM 2032 N N . ILE A 1 262 ? 9.202 -6.375 -8.432 1.00 76.00 595 ILE A N 1
ATOM 2033 C CA . ILE A 1 262 ? 8.141 -6.507 -9.415 1.00 76.78 595 ILE A CA 1
ATOM 2034 C C . ILE A 1 262 ? 8.316 -7.850 -10.036 1.00 73.57 595 ILE A C 1
ATOM 2035 O O . ILE A 1 262 ? 9.427 -8.226 -10.409 1.00 69.74 595 ILE A O 1
ATOM 2040 N N . ASN A 1 263 ? 7.209 -8.563 -10.163 1.00 67.78 596 ASN A N 1
ATOM 2041 C CA . ASN A 1 263 ? 7.134 -9.707 -11.046 1.00 76.78 596 ASN A CA 1
ATOM 2042 C C . ASN A 1 263 ? 6.567 -9.200 -12.363 1.00 75.66 596 ASN A C 1
ATOM 2043 O O . ASN A 1 263 ? 5.362 -8.972 -12.478 1.00 70.58 596 ASN A O 1
ATOM 2048 N N . TYR A 1 264 ? 7.434 -8.989 -13.348 1.00 63.01 597 TYR A N 1
ATOM 2049 C CA . TYR A 1 264 ? 7.001 -8.369 -14.594 1.00 58.35 597 TYR A CA 1
ATOM 2050 C C . TYR A 1 264 ? 5.983 -9.223 -15.344 1.00 68.98 597 TYR A C 1
ATOM 2051 O O . TYR A 1 264 ? 4.929 -8.722 -15.747 1.00 68.45 597 TYR A O 1
ATOM 2060 N N . PRO A 1 265 ? 6.300 -10.515 -15.546 1.00 84.44 598 PRO A N 1
ATOM 2061 C CA . PRO A 1 265 ? 5.364 -11.439 -16.192 1.00 70.32 598 PRO A CA 1
ATOM 2062 C C . PRO A 1 265 ? 4.058 -11.580 -15.411 1.00 77.63 598 PRO A C 1
ATOM 2063 O O . PRO A 1 265 ? 2.989 -11.427 -16.002 1.00 80.64 598 PRO A O 1
ATOM 2067 N N . ALA A 1 266 ? 4.142 -11.858 -14.110 1.00 66.81 599 ALA A N 1
ATOM 2068 C CA . ALA A 1 266 ? 2.946 -12.026 -13.282 1.00 66.17 599 ALA A CA 1
ATOM 2069 C C . ALA A 1 266 ? 2.189 -10.717 -13.094 1.00 69.55 599 ALA A C 1
ATOM 2070 O O . ALA A 1 266 ? 1.020 -10.721 -12.686 1.00 67.99 599 ALA A O 1
ATOM 2072 N N . ASP A 1 267 ? 2.870 -9.603 -13.382 1.00 61.44 600 ASP A N 1
ATOM 2073 C CA . ASP A 1 267 ? 2.320 -8.275 -13.151 1.00 54.85 600 ASP A CA 1
ATOM 2074 C C . ASP A 1 267 ? 1.890 -8.123 -11.696 1.00 62.94 600 ASP A C 1
ATOM 2075 O O . ASP A 1 267 ? 0.702 -8.039 -11.405 1.00 68.53 600 ASP A O 1
ATOM 2080 N N . VAL A 1 268 ? 2.859 -8.129 -10.784 1.00 58.03 601 VAL A N 1
ATOM 2081 C CA . VAL A 1 268 ? 2.607 -7.831 -9.370 1.00 63.74 601 VAL A CA 1
ATOM 2082 C C . VAL A 1 268 ? 3.775 -7.036 -8.778 1.00 68.02 601 VAL A C 1
ATOM 2083 O O . VAL A 1 268 ? 4.944 -7.321 -9.058 1.00 69.17 601 VAL A O 1
ATOM 2087 N N . ILE A 1 269 ? 3.455 -6.036 -7.963 1.00 58.52 602 ILE A N 1
ATOM 2088 C CA . ILE A 1 269 ? 4.480 -5.209 -7.359 1.00 54.93 602 ILE A CA 1
ATOM 2089 C C . ILE A 1 269 ? 4.245 -5.109 -5.864 1.00 51.58 602 ILE A C 1
ATOM 2090 O O . ILE A 1 269 ? 3.178 -4.681 -5.431 1.00 53.69 602 ILE A O 1
ATOM 2095 N N . TYR A 1 270 ? 5.238 -5.510 -5.077 1.00 64.99 603 TYR A N 1
ATOM 2096 C CA . TYR A 1 270 ? 5.135 -5.442 -3.627 1.00 67.98 603 TYR A CA 1
ATOM 2097 C C . TYR A 1 270 ? 6.311 -4.683 -3.053 1.00 72.01 603 TYR A C 1
ATOM 2098 O O . TYR A 1 270 ? 7.452 -4.872 -3.492 1.00 70.07 603 TYR A O 1
ATOM 2107 N N . TRP A 1 271 ? 6.024 -3.822 -2.077 1.00 62.10 604 TRP A N 1
ATOM 2108 C CA . TRP A 1 271 ? 7.063 -3.278 -1.206 1.00 63.58 604 TRP A CA 1
ATOM 2109 C C . TRP A 1 271 ? 6.550 -3.011 0.202 1.00 62.37 604 TRP A C 1
ATOM 2110 O O . TRP A 1 271 ? 5.350 -3.008 0.466 1.00 63.25 604 TRP A O 1
ATOM 2121 N N . ASN A 1 272 ? 7.487 -2.793 1.106 1.00 64.78 605 ASN A N 1
ATOM 2122 C CA . ASN A 1 272 ? 7.178 -2.592 2.504 1.00 65.94 605 ASN A CA 1
ATOM 2123 C C . ASN A 1 272 ? 8.354 -1.838 3.067 1.00 71.97 605 ASN A C 1
ATOM 2124 O O . ASN A 1 272 ? 9.444 -2.393 3.175 1.00 70.18 605 ASN A O 1
ATOM 2129 N N . ILE A 1 273 ? 8.160 -0.565 3.388 1.00 70.90 606 ILE A N 1
ATOM 2130 C CA . ILE A 1 273 ? 9.290 0.249 3.814 1.00 72.59 606 ILE A CA 1
ATOM 2131 C C . ILE A 1 273 ? 9.843 -0.268 5.135 1.00 67.34 606 ILE A C 1
ATOM 2132 O O . ILE A 1 273 ? 11.007 -0.066 5.455 1.00 66.64 606 ILE A O 1
ATOM 2137 N N . ALA A 1 274 ? 9.003 -0.965 5.884 1.00 55.31 607 ALA A N 1
ATOM 2138 C CA . ALA A 1 274 ? 9.443 -1.630 7.094 1.00 59.07 607 ALA A CA 1
ATOM 2139 C C . ALA A 1 274 ? 10.586 -2.625 6.837 1.00 58.13 607 ALA A C 1
ATOM 2140 O O . ALA A 1 274 ? 11.230 -3.071 7.770 1.00 58.35 607 ALA A O 1
ATOM 2142 N N . LYS A 1 275 ? 10.847 -2.970 5.583 1.00 62.92 608 LYS A N 1
ATOM 2143 C CA . LYS A 1 275 ? 11.917 -3.923 5.282 1.00 65.10 608 LYS A CA 1
ATOM 2144 C C . LYS A 1 275 ? 13.285 -3.296 5.529 1.00 68.94 608 LYS A C 1
ATOM 2145 O O . LYS A 1 275 ? 14.224 -3.971 5.929 1.00 66.89 608 LYS A O 1
ATOM 2151 N N . ILE A 1 276 ? 13.403 -2.002 5.277 1.00 84.61 609 ILE A N 1
ATOM 2152 C CA . ILE A 1 276 ? 14.452 -1.233 5.920 1.00 82.13 609 ILE A CA 1
ATOM 2153 C C . ILE A 1 276 ? 13.761 -0.799 7.210 1.00 82.24 609 ILE A C 1
ATOM 2154 O O . ILE A 1 276 ? 12.688 -1.315 7.508 1.00 88.07 609 ILE A O 1
ATOM 2159 N N . ASN A 1 277 ? 14.314 0.115 7.994 1.00 65.79 610 ASN A N 1
ATOM 2160 C CA . ASN A 1 277 ? 13.669 0.342 9.282 1.00 65.79 610 ASN A CA 1
ATOM 2161 C C . ASN A 1 277 ? 13.026 1.699 9.501 1.00 65.79 610 ASN A C 1
ATOM 2162 O O . ASN A 1 277 ? 12.966 2.201 10.621 1.00 117.92 610 ASN A O 1
ATOM 2167 N N . LEU A 1 278 ? 12.521 2.278 8.424 1.00 60.22 611 LEU A N 1
ATOM 2168 C CA . LEU A 1 278 ? 11.961 3.616 8.481 1.00 60.30 611 LEU A CA 1
ATOM 2169 C C . LEU A 1 278 ? 10.487 3.623 8.874 1.00 69.78 611 LEU A C 1
ATOM 2170 O O . LEU A 1 278 ? 9.675 2.859 8.361 1.00 80.26 611 LEU A O 1
ATOM 2175 N N . THR A 1 279 ? 10.157 4.506 9.799 1.00 72.61 612 THR A N 1
ATOM 2176 C CA . THR A 1 279 ? 8.795 4.646 10.256 1.00 84.77 612 THR A CA 1
ATOM 2177 C C . THR A 1 279 ? 8.104 5.636 9.336 1.00 80.96 612 THR A C 1
ATOM 2178 O O . THR A 1 279 ? 8.717 6.610 8.888 1.00 75.03 612 THR A O 1
ATOM 2182 N N . SER A 1 280 ? 6.832 5.374 9.050 1.00 57.33 613 SER A N 1
ATOM 2183 C CA . SER A 1 280 ? 6.013 6.263 8.236 1.00 68.93 613 SER A CA 1
ATOM 2184 C C . SER A 1 280 ? 6.058 7.718 8.731 1.00 84.00 613 SER A C 1
ATOM 2185 O O . SER A 1 280 ? 5.765 8.658 7.979 1.00 75.65 613 SER A O 1
ATOM 2188 N N . GLU A 1 281 ? 6.419 7.895 10.001 1.00 135.49 614 GLU A N 1
ATOM 2189 C CA . GLU A 1 281 ? 6.596 9.222 10.579 1.00 127.83 614 GLU A CA 1
ATOM 2190 C C . GLU A 1 281 ? 7.654 9.996 9.817 1.00 127.79 614 GLU A C 1
ATOM 2191 O O . GLU A 1 281 ? 7.555 11.206 9.650 1.00 125.11 614 GLU A O 1
ATOM 2197 N N . LYS A 1 282 ? 8.676 9.289 9.361 1.00 74.00 615 LYS A N 1
ATOM 2198 C CA . LYS A 1 282 ? 9.757 9.910 8.618 1.00 72.47 615 LYS A CA 1
ATOM 2199 C C . LYS A 1 282 ? 9.352 10.268 7.178 1.00 81.88 615 LYS A C 1
ATOM 2200 O O . LYS A 1 282 ? 10.209 10.620 6.359 1.00 82.27 615 LYS A O 1
ATOM 2206 N N . PHE A 1 283 ? 8.058 10.172 6.865 1.00 78.05 616 PHE A N 1
ATOM 2207 C CA . PHE A 1 283 ? 7.560 10.517 5.523 1.00 83.05 616 PHE A CA 1
ATOM 2208 C C . PHE A 1 283 ? 6.358 11.446 5.585 1.00 85.71 616 PHE A C 1
ATOM 2209 O O . PHE A 1 283 ? 5.341 11.130 6.206 1.00 87.65 616 PHE A O 1
ATOM 2217 N N . GLU A 1 284 ? 6.472 12.581 4.912 1.00 123.24 617 GLU A N 1
ATOM 2218 C CA . GLU A 1 284 ? 5.404 13.566 4.873 1.00 128.69 617 GLU A CA 1
ATOM 2219 C C . GLU A 1 284 ? 4.085 12.993 4.361 1.00 132.50 617 GLU A C 1
ATOM 2220 O O . GLU A 1 284 ? 3.011 13.388 4.811 1.00 137.74 617 GLU A O 1
ATOM 2226 N N . VAL A 1 285 ? 4.169 12.059 3.422 1.00 103.86 618 VAL A N 1
ATOM 2227 C CA . VAL A 1 285 ? 3.014 11.704 2.601 1.00 109.25 618 VAL A CA 1
ATOM 2228 C C . VAL A 1 285 ? 2.114 10.607 3.157 1.00 103.07 618 VAL A C 1
ATOM 2229 O O . VAL A 1 285 ? 2.397 10.016 4.197 1.00 103.73 618 VAL A O 1
ATOM 2233 N N . GLN A 1 286 ? 1.014 10.366 2.447 1.00 104.08 619 GLN A N 1
ATOM 2234 C CA . GLN A 1 286 ? 0.150 9.215 2.674 1.00 103.11 619 GLN A CA 1
ATOM 2235 C C . GLN A 1 286 ? -0.084 8.500 1.348 1.00 103.54 619 GLN A C 1
ATOM 2236 O O . GLN A 1 286 ? 0.218 7.319 1.201 1.00 104.63 619 GLN A O 1
ATOM 2242 N N . THR A 1 287 ? -0.620 9.235 0.382 1.00 84.86 620 THR A N 1
ATOM 2243 C CA . THR A 1 287 ? -0.866 8.711 -0.954 1.00 80.11 620 THR A CA 1
ATOM 2244 C C . THR A 1 287 ? 0.276 9.065 -1.905 1.00 88.67 620 THR A C 1
ATOM 2245 O O . THR A 1 287 ? 0.845 10.153 -1.821 1.00 91.85 620 THR A O 1
ATOM 2249 N N . ILE A 1 288 ? 0.614 8.149 -2.809 1.00 81.24 621 ILE A N 1
ATOM 2250 C CA . ILE A 1 288 ? 1.561 8.465 -3.874 1.00 68.66 621 ILE A CA 1
ATOM 2251 C C . ILE A 1 288 ? 1.123 7.928 -5.233 1.00 69.58 621 ILE A C 1
ATOM 2252 O O . ILE A 1 288 ? 0.115 7.232 -5.342 1.00 72.93 621 ILE A O 1
ATOM 2257 N N . GLU A 1 289 ? 1.884 8.278 -6.265 1.00 87.86 622 GLU A N 1
ATOM 2258 C CA . GLU A 1 289 ? 1.568 7.891 -7.633 1.00 84.16 622 GLU A CA 1
ATOM 2259 C C . GLU A 1 289 ? 2.591 6.879 -8.141 1.00 87.42 622 GLU A C 1
ATOM 2260 O O . GLU A 1 289 ? 3.788 7.012 -7.904 1.00 88.95 622 GLU A O 1
ATOM 2266 N N . LEU A 1 290 ? 2.121 5.865 -8.850 1.00 64.26 623 LEU A N 1
ATOM 2267 C CA . LEU A 1 290 ? 3.021 4.869 -9.396 1.00 51.34 623 LEU A CA 1
ATOM 2268 C C . LEU A 1 290 ? 2.922 4.830 -10.918 1.00 58.38 623 LEU A C 1
ATOM 2269 O O . LEU A 1 290 ? 1.933 4.352 -11.481 1.00 55.44 623 LEU A O 1
ATOM 2274 N N . TYR A 1 291 ? 3.955 5.349 -11.577 1.00 71.61 624 TYR A N 1
ATOM 2275 C CA . TYR A 1 291 ? 3.985 5.438 -13.032 1.00 61.35 624 TYR A CA 1
ATOM 2276 C C . TYR A 1 291 ? 4.808 4.326 -13.625 1.00 62.03 624 TYR A C 1
ATOM 2277 O O . TYR A 1 291 ? 5.891 4.009 -13.147 1.00 62.95 624 TYR A O 1
ATOM 2286 N N . SER A 1 292 ? 4.276 3.730 -14.676 1.00 78.96 625 SER A N 1
ATOM 2287 C CA . SER A 1 292 ? 5.048 2.838 -15.506 1.00 74.37 625 SER A CA 1
ATOM 2288 C C . SER A 1 292 ? 4.571 3.130 -16.898 1.00 74.95 625 SER A C 1
ATOM 2289 O O . SER A 1 292 ? 3.457 3.629 -17.078 1.00 74.48 625 SER A O 1
ATOM 2292 N N . ASP A 1 293 ? 5.419 2.860 -17.880 1.00 67.29 626 ASP A N 1
ATOM 2293 C CA . ASP A 1 293 ? 5.005 2.949 -19.272 1.00 73.89 626 ASP A CA 1
ATOM 2294 C C . ASP A 1 293 ? 4.941 1.556 -19.888 1.00 70.77 626 ASP A C 1
ATOM 2295 O O . ASP A 1 293 ? 5.849 0.743 -19.715 1.00 70.37 626 ASP A O 1
ATOM 2300 N N . PRO A 1 294 ? 3.840 1.287 -20.593 1.00 71.85 627 PRO A N 1
ATOM 2301 C CA . PRO A 1 294 ? 3.429 -0.021 -21.095 1.00 77.83 627 PRO A CA 1
ATOM 2302 C C . PRO A 1 294 ? 4.293 -0.496 -22.254 1.00 82.06 627 PRO A C 1
ATOM 2303 O O . PRO A 1 294 ? 5.097 0.286 -22.774 1.00 77.54 627 PRO A O 1
ATOM 2307 N N . THR A 1 295 ? 4.132 -1.768 -22.631 1.00 86.82 628 THR A N 1
ATOM 2308 C CA . THR A 1 295 ? 4.601 -2.265 -23.919 1.00 76.33 628 THR A CA 1
ATOM 2309 C C . THR A 1 295 ? 3.398 -2.347 -24.807 1.00 79.03 628 THR A C 1
ATOM 2310 O O . THR A 1 295 ? 3.488 -2.716 -25.968 1.00 77.58 628 THR A O 1
ATOM 2314 N N . ASP A 1 296 ? 2.261 -2.001 -24.224 1.00 121.11 629 ASP A N 1
ATOM 2315 C CA . ASP A 1 296 ? 0.976 -2.127 -24.874 1.00 117.96 629 ASP A CA 1
ATOM 2316 C C . ASP A 1 296 ? 0.672 -0.942 -25.763 1.00 129.53 629 ASP A C 1
ATOM 2317 O O . ASP A 1 296 ? 0.769 0.208 -25.342 1.00 128.75 629 ASP A O 1
ATOM 2322 N N . ASP A 1 297 ? 0.312 -1.223 -27.003 1.00 98.67 630 ASP A N 1
ATOM 2323 C CA . ASP A 1 297 ? -0.277 -0.192 -27.834 1.00 84.94 630 ASP A CA 1
ATOM 2324 C C . ASP A 1 297 ? -1.758 -0.208 -27.519 1.00 83.61 630 ASP A C 1
ATOM 2325 O O . ASP A 1 297 ? -2.540 0.574 -28.058 1.00 84.39 630 ASP A O 1
ATOM 2330 N N . VAL A 1 298 ? -2.119 -1.114 -26.618 1.00 70.61 631 VAL A N 1
ATOM 2331 C CA . VAL A 1 298 ? -3.461 -1.174 -26.055 1.00 66.31 631 VAL A CA 1
ATOM 2332 C C . VAL A 1 298 ? -3.438 -1.526 -24.560 1.00 63.72 631 VAL A C 1
ATOM 2333 O O . VAL A 1 298 ? -2.848 -2.521 -24.149 1.00 61.04 631 VAL A O 1
ATOM 2337 N N . ILE A 1 299 ? -4.079 -0.700 -23.747 1.00 54.65 632 ILE A N 1
ATOM 2338 C CA . ILE A 1 299 ? -4.072 -0.901 -22.316 1.00 52.33 632 ILE A CA 1
ATOM 2339 C C .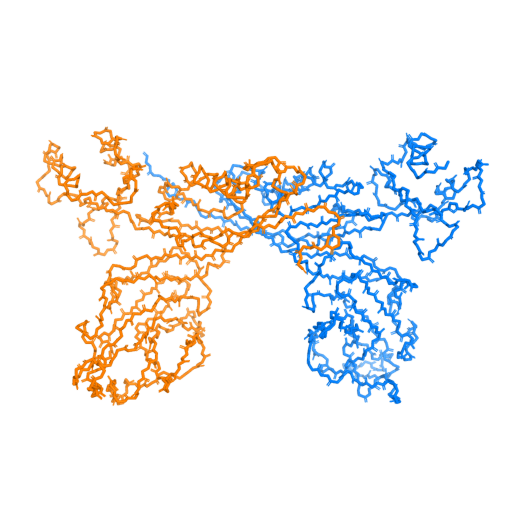 ILE A 1 299 ? -5.390 -1.555 -21.897 1.00 58.73 632 ILE A C 1
ATOM 2340 O O . ILE A 1 299 ? -6.461 -1.074 -22.269 1.00 59.19 632 ILE A O 1
ATOM 2345 N N . PHE A 1 300 ? -5.300 -2.638 -21.151 1.00 65.81 633 PHE A N 1
ATOM 2346 C CA . PHE A 1 300 ? -6.480 -3.361 -20.767 1.00 65.81 633 PHE A CA 1
ATOM 2347 C C . PHE A 1 300 ? -6.881 -3.156 -19.348 1.00 65.81 633 PHE A C 1
ATOM 2348 O O . PHE A 1 300 ? -6.093 -3.225 -18.440 1.00 106.42 633 PHE A O 1
ATOM 2356 N N . THR A 1 301 ? -8.154 -2.920 -19.178 1.00 67.37 634 THR A N 1
ATOM 2357 C CA . THR A 1 301 ? -8.730 -2.778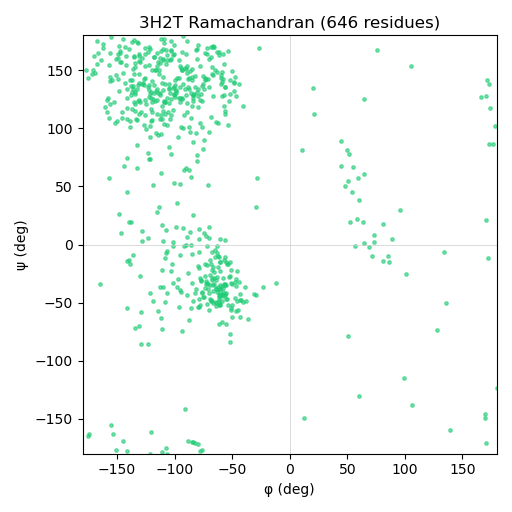 -17.885 1.00 73.08 634 THR A CA 1
ATOM 2358 C C . THR A 1 301 ? -8.982 -4.224 -17.574 1.00 78.43 634 THR A C 1
ATOM 2359 O O . THR A 1 301 ? -8.485 -5.073 -18.275 1.00 72.17 634 THR A O 1
ATOM 2363 N N . ARG A 1 302 ? -9.714 -4.528 -16.518 1.00 113.35 635 ARG A N 1
ATOM 2364 C CA . ARG A 1 302 ? -9.933 -5.910 -16.178 1.00 113.81 635 ARG A CA 1
ATOM 2365 C C . ARG A 1 302 ? -10.780 -6.100 -14.948 1.00 116.56 635 ARG A C 1
ATOM 2366 O O . ARG A 1 302 ? -11.887 -5.628 -14.893 1.00 122.55 635 ARG A O 1
ATOM 2374 N N . ASP A 1 303 ? -10.277 -6.804 -13.954 1.00 94.88 636 ASP A N 1
ATOM 2375 C CA . ASP A 1 303 ? -11.095 -7.100 -12.800 1.00 94.73 636 ASP A CA 1
ATOM 2376 C C . ASP A 1 303 ? -11.098 -6.062 -11.718 1.00 93.42 636 ASP A C 1
ATOM 2377 O O . ASP A 1 303 ? -10.245 -6.037 -10.859 1.00 90.90 636 ASP A O 1
ATOM 2382 N N . GLY A 1 304 ? -12.100 -5.217 -11.745 1.00 94.31 637 GLY A N 1
ATOM 2383 C CA . GLY A 1 304 ? -12.245 -4.192 -10.740 1.00 89.45 637 GLY A CA 1
ATOM 2384 C C . GLY A 1 304 ? -11.422 -3.016 -11.164 1.00 87.19 637 GLY A C 1
ATOM 2385 O O . GLY A 1 304 ? -11.516 -1.934 -10.616 1.00 84.73 637 GLY A O 1
ATOM 2386 N N . SER A 1 305 ? -10.625 -3.249 -12.189 1.00 91.19 638 SER A N 1
ATOM 2387 C CA . SER A 1 305 ? -9.804 -2.216 -12.817 1.00 82.96 638 SER A CA 1
ATOM 2388 C C . SER A 1 305 ? -10.626 -1.495 -13.874 1.00 82.54 638 SER A C 1
ATOM 2389 O O . SER A 1 305 ? -11.522 -2.081 -14.485 1.00 84.85 638 SER A O 1
ATOM 2392 N N . LEU A 1 306 ? -10.322 -0.222 -14.087 1.00 75.76 639 LEU A N 1
ATOM 2393 C CA . LEU A 1 306 ? -11.142 0.616 -14.947 1.00 74.47 639 LEU A CA 1
ATOM 2394 C C . LEU A 1 306 ? -10.324 1.801 -15.434 1.00 70.71 639 LEU A C 1
ATOM 2395 O O . LEU A 1 306 ? -9.759 2.536 -14.620 1.00 64.44 639 LEU A O 1
ATOM 2400 N N . ILE A 1 307 ? -10.236 1.974 -16.754 1.00 70.38 640 ILE A N 1
ATOM 2401 C CA . ILE A 1 307 ? -9.466 3.087 -17.319 1.00 72.67 640 ILE A CA 1
ATOM 2402 C C . ILE A 1 307 ? -10.354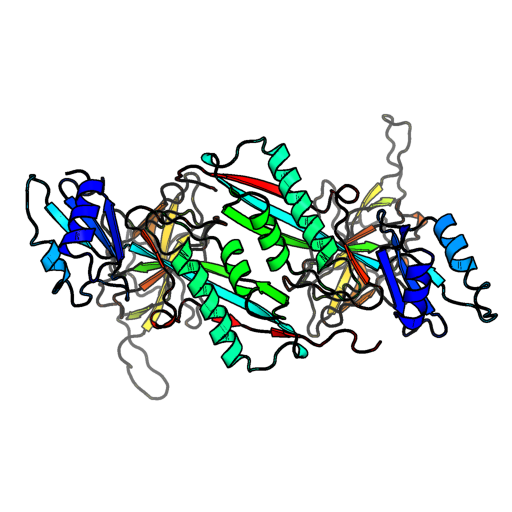 4.308 -17.482 1.00 66.59 640 ILE A C 1
ATOM 2403 O O . ILE A 1 307 ? -11.296 4.313 -18.273 1.00 71.78 640 ILE A O 1
ATOM 2408 N N . VAL A 1 308 ? -10.050 5.348 -16.725 1.00 62.78 641 VAL A N 1
ATOM 2409 C CA . VAL A 1 308 ? -10.932 6.497 -16.686 1.00 68.51 641 VAL A CA 1
ATOM 2410 C C . VAL A 1 308 ? -10.189 7.807 -17.008 1.00 67.83 641 VAL A C 1
ATOM 2411 O O . VAL A 1 308 ? -8.971 7.912 -16.832 1.00 69.64 641 VAL A O 1
ATOM 2415 N N . PHE A 1 309 ? -10.931 8.786 -17.518 1.00 87.81 642 PHE A N 1
ATOM 2416 C CA . PHE A 1 309 ? -10.377 10.090 -17.867 1.00 94.03 642 PHE A CA 1
ATOM 2417 C C . PHE A 1 309 ? -11.192 11.160 -17.179 1.00 103.27 642 PHE A C 1
ATOM 2418 O O . PHE A 1 309 ? -12.298 11.483 -17.618 1.00 114.01 642 PHE A O 1
ATOM 2426 N N . GLU A 1 310 ? -10.652 11.702 -16.096 1.00 82.60 643 GLU A N 1
ATOM 2427 C CA . GLU A 1 310 ? -11.346 12.740 -15.346 1.00 86.08 643 GLU A CA 1
ATOM 2428 C C . GLU A 1 310 ? -10.497 14.013 -15.263 1.00 89.60 643 GLU A C 1
ATOM 2429 O O . GLU A 1 310 ? -9.948 14.328 -14.202 1.00 85.63 643 GLU A O 1
ATOM 2435 N N . ASN A 1 311 ? -10.391 14.745 -16.371 1.00 85.55 644 ASN A N 1
ATOM 2436 C CA . ASN A 1 311 ? -9.434 15.849 -16.431 1.00 81.97 644 ASN A CA 1
ATOM 2437 C C . ASN A 1 311 ? -9.688 16.959 -15.402 1.00 84.67 644 ASN A C 1
ATOM 2438 O O . ASN A 1 311 ? -8.776 17.359 -14.669 1.00 84.00 644 ASN A O 1
ATOM 2443 N N . ASP A 1 312 ? -10.916 17.474 -15.365 1.00 100.40 645 ASP A N 1
ATOM 2444 C CA . ASP A 1 312 ? -11.325 18.363 -14.281 1.00 102.69 645 ASP A CA 1
ATOM 2445 C C . ASP A 1 312 ? -10.844 18.085 -12.865 1.00 100.02 645 ASP A C 1
ATOM 2446 O O . ASP A 1 312 ? -10.382 18.988 -12.166 1.00 99.57 645 ASP A O 1
ATOM 2451 N N . LEU A 1 313 ? -10.992 16.828 -12.452 1.00 65.49 646 LEU A N 1
ATOM 2452 C CA . LEU A 1 313 ? -10.705 16.358 -11.096 1.00 59.21 646 LEU A CA 1
ATOM 2453 C C . LEU A 1 313 ? -9.358 15.640 -11.023 1.00 60.65 646 LEU A C 1
ATOM 2454 O O . LEU A 1 313 ? -8.936 15.152 -9.966 1.00 55.53 646 LEU A O 1
ATOM 2459 N N . ARG A 1 314 ? -8.684 15.606 -12.168 1.00 80.25 647 ARG A N 1
ATOM 2460 C CA . ARG A 1 314 ? -7.422 14.906 -12.320 1.00 74.87 647 ARG A CA 1
ATOM 2461 C C . ARG A 1 314 ? -6.688 15.525 -13.499 1.00 76.25 647 ARG A C 1
ATOM 2462 O O . ARG A 1 314 ? -6.342 14.841 -14.458 1.00 75.33 647 ARG A O 1
ATOM 2470 N N . PRO A 1 315 ? -6.457 16.840 -13.433 1.00 103.08 648 PRO A N 1
ATOM 2471 C CA . PRO A 1 315 ? -5.941 17.608 -14.566 1.00 100.45 648 PRO A CA 1
ATOM 2472 C C . PRO A 1 315 ? -4.488 17.263 -14.758 1.00 95.86 648 PRO A C 1
ATOM 2473 O O . PRO A 1 315 ? -3.978 17.238 -15.873 1.00 99.53 648 PRO A O 1
ATOM 2477 N N . GLN A 1 316 ? -3.836 17.007 -13.633 1.00 70.58 649 GLN A N 1
ATOM 2478 C CA . GLN A 1 316 ? -2.436 16.622 -13.572 1.00 70.05 649 GLN A CA 1
ATOM 2479 C C . GLN A 1 316 ? -2.052 15.539 -14.583 1.00 76.91 649 GLN A C 1
ATOM 2480 O O . GLN A 1 316 ? -0.878 15.404 -14.948 1.00 72.66 649 GLN A O 1
ATOM 2486 N N . TYR A 1 317 ? -3.045 14.772 -15.028 1.00 70.45 650 TYR A N 1
ATOM 2487 C CA . TYR A 1 317 ? -2.812 13.641 -15.917 1.00 68.09 650 TYR A CA 1
ATOM 2488 C C . TYR A 1 317 ? -3.134 13.991 -17.359 1.00 67.84 650 TYR A C 1
ATOM 2489 O O . TYR A 1 317 ? -3.898 13.291 -18.035 1.00 74.41 650 TYR A O 1
ATOM 2498 N N . LEU A 1 318 ? -2.536 15.082 -17.818 1.00 66.10 651 LEU A N 1
ATOM 2499 C CA . LEU A 1 318 ? -2.726 15.573 -19.170 1.00 63.16 651 LEU A CA 1
ATOM 2500 C C . LEU A 1 318 ? -2.010 16.905 -19.299 1.00 64.20 651 LEU A C 1
ATOM 2501 O O . LEU A 1 318 ? -2.330 17.866 -18.599 1.00 69.49 651 LEU A O 1
ATOM 2506 N N . THR A 1 319 ? -1.023 16.937 -20.184 1.00 56.77 652 THR A N 1
ATOM 2507 C CA . THR A 1 319 ? -0.403 18.174 -20.605 1.00 52.84 652 THR A CA 1
ATOM 2508 C C . THR A 1 319 ? -0.563 18.272 -22.115 1.00 59.43 652 THR A C 1
ATOM 2509 O O . THR A 1 319 ? -0.210 17.340 -22.846 1.00 63.21 652 THR A O 1
ATOM 2513 N N . ILE A 1 320 ? -1.114 19.390 -22.576 1.00 64.89 653 ILE A N 1
ATOM 2514 C CA . ILE A 1 320 ? -1.220 19.674 -24.006 1.00 68.71 653 ILE A CA 1
ATOM 2515 C C . ILE A 1 320 ? -0.254 20.770 -24.435 1.00 70.52 653 ILE A C 1
ATOM 2516 O O . ILE A 1 320 ? -0.416 21.925 -24.047 1.00 78.66 653 ILE A O 1
ATOM 2521 N N . ASP A 1 321 ? 0.743 20.420 -25.237 1.00 82.10 654 ASP A N 1
ATOM 2522 C CA . ASP A 1 321 ? 1.621 21.426 -25.814 1.00 87.49 654 ASP A CA 1
ATOM 2523 C C . ASP A 1 321 ? 1.258 21.619 -27.269 1.00 90.17 654 ASP A C 1
ATOM 2524 O O . ASP A 1 321 ? 1.520 20.744 -28.086 1.00 93.77 654 ASP A O 1
ATOM 2529 N N . LEU A 1 322 ? 0.643 22.751 -27.598 1.00 80.69 655 LEU A N 1
ATOM 2530 C CA . LEU A 1 322 ? 0.313 23.042 -28.993 1.00 77.50 655 LEU A CA 1
ATOM 2531 C C . LEU A 1 322 ? 1.512 23.579 -29.762 1.00 74.98 655 LEU A C 1
ATOM 2532 O O . LEU A 1 322 ? 2.549 23.927 -29.189 1.00 70.97 655 LEU A O 1
ATOM 2537 N N . GLU A 1 323 ? 1.362 23.635 -31.073 1.00 102.38 656 GLU A N 1
ATOM 2538 C CA . GLU A 1 323 ? 2.397 24.189 -31.910 1.00 112.48 656 GLU A CA 1
ATOM 2539 C C . GLU A 1 323 ? 1.719 24.721 -33.139 1.00 120.09 656 GLU A C 1
ATOM 2540 O O . GLU A 1 323 ? 1.016 23.990 -33.830 1.00 118.78 656 GLU A O 1
ATOM 2546 N N . PRO A 1 324 ? 1.903 26.013 -33.400 1.00 81.05 657 PRO A N 1
ATOM 2547 C CA . PRO A 1 324 ? 1.266 26.648 -34.546 1.00 74.12 657 PRO A CA 1
ATOM 2548 C C . PRO A 1 324 ? 2.180 26.532 -35.744 1.00 78.70 657 PRO A C 1
ATOM 2549 O O . PRO A 1 324 ? 3.400 26.419 -35.583 1.00 70.99 657 PRO A O 1
ATOM 2553 N N . ILE A 1 325 ? 1.559 26.502 -36.904 1.00 93.43 658 ILE A N 1
ATOM 2554 C CA . ILE A 1 325 ? 2.279 26.325 -38.122 1.00 90.35 658 ILE A CA 1
ATOM 2555 C C . ILE A 1 325 ? 1.997 27.375 -39.170 1.00 101.88 658 ILE A C 1
ATOM 2556 O O . ILE A 1 325 ? 0.869 27.786 -39.400 1.00 99.40 658 ILE A O 1
ATOM 2561 N N . SER A 1 326 ? 3.068 27.778 -39.819 1.00 20.00 659 SER A N 1
ATOM 2562 C CA . SER A 1 326 ? 3.031 28.766 -40.855 1.00 20.00 659 SER A CA 1
ATOM 2563 C C . SER A 1 326 ? 2.196 28.228 -41.985 1.00 20.00 659 SER A C 1
ATOM 2564 O O . SER A 1 326 ? 2.153 27.038 -42.206 1.00 20.00 659 SER A O 1
ATOM 2567 N N . GLN A 1 327 ? 1.518 29.102 -42.703 1.00 157.38 660 GLN A N 1
ATOM 2568 C CA . GLN A 1 327 ? 0.698 28.675 -43.822 1.00 157.38 660 GLN A CA 1
ATOM 2569 C C . GLN A 1 327 ? 1.575 28.237 -44.989 1.00 157.38 660 GLN A C 1
ATOM 2570 O O . GLN A 1 327 ? 2.765 28.519 -45.002 1.00 317.86 660 GLN A O 1
ATOM 2576 N N . LEU A 1 328 ? 0.997 27.528 -45.953 1.00 140.83 661 LEU A N 1
ATOM 2577 C CA . LEU A 1 328 ? 1.739 27.058 -47.130 1.00 140.83 661 LEU A CA 1
ATOM 2578 C C . LEU A 1 328 ? 1.210 27.674 -48.431 1.00 140.83 661 LEU A C 1
ATOM 2579 O O . LEU A 1 328 ? 0.024 27.981 -48.510 1.00 140.83 661 LEU A O 1
ATOM 2584 N N . GLU A 1 329 ? 2.017 27.887 -49.475 1.00 20.00 662 GLU A N 1
ATOM 2585 C CA . GLU A 1 329 ? 1.256 28.469 -50.584 1.00 20.00 662 GLU A CA 1
ATOM 2586 C C . GLU A 1 329 ? -0.072 29.174 -50.212 1.00 20.00 662 GLU A C 1
ATOM 2587 O O . GLU A 1 329 ? -1.012 28.522 -49.802 1.00 99.52 662 GLU A O 1
ATOM 2593 N N . HIS A 1 330 ? -0.136 30.504 -50.378 1.00 20.00 663 HIS A N 1
ATOM 2594 C CA . HIS A 1 330 ? -1.384 31.274 -50.565 1.00 20.00 663 HIS A CA 1
ATOM 2595 C C . HIS A 1 330 ? -1.217 32.194 -51.706 1.00 20.00 663 HIS A C 1
ATOM 2596 O O . HIS A 1 330 ? -0.883 33.341 -51.505 1.00 20.00 663 HIS A O 1
ATOM 2603 N N . HIS A 1 331 ? -1.471 31.675 -52.894 1.00 116.90 664 HIS A N 1
ATOM 2604 C CA . HIS A 1 331 ? -1.000 32.260 -54.112 1.00 116.90 664 HIS A CA 1
ATOM 2605 C C . HIS A 1 331 ? -1.381 31.387 -55.284 1.00 116.90 664 HIS A C 1
ATOM 2606 O O . HIS A 1 331 ? -0.597 30.550 -55.720 1.00 116.90 664 HIS A O 1
ATOM 2613 N N . HIS A 1 332 ? -2.577 31.576 -55.818 1.00 105.36 665 HIS A N 1
ATOM 2614 C CA . HIS A 1 332 ? -2.904 30.940 -57.094 1.00 105.36 665 HIS A CA 1
ATOM 2615 C C . HIS A 1 332 ? -4.362 30.950 -57.456 1.00 105.36 665 HIS A C 1
ATOM 2616 O O . HIS A 1 332 ? -4.695 30.609 -58.576 1.00 105.36 665 HIS A O 1
ATOM 2623 N N . ALA B 1 9 ? 2.948 28.000 -59.854 1.00 91.14 342 ALA B N 1
ATOM 2624 C CA . ALA B 1 9 ? 2.539 26.630 -59.724 1.00 79.89 342 ALA B CA 1
ATOM 2625 C C . ALA B 1 9 ? 1.495 26.369 -60.759 1.00 73.26 342 ALA B C 1
ATOM 2626 O O . ALA B 1 9 ? 1.786 26.211 -61.915 1.00 62.85 342 ALA B O 1
ATOM 2628 N N . THR B 1 10 ? 0.256 26.441 -60.351 1.00 86.79 343 THR B N 1
ATOM 2629 C CA . THR B 1 10 ? -0.855 26.080 -61.191 1.00 89.72 343 THR B CA 1
ATOM 2630 C C . THR B 1 10 ? -0.967 26.892 -62.447 1.00 101.38 343 THR B C 1
ATOM 2631 O O . THR B 1 10 ? -1.703 26.509 -63.351 1.00 98.03 343 THR B O 1
ATOM 2635 N N . ASP B 1 11 ? -0.279 28.014 -62.548 1.00 156.92 344 ASP B N 1
ATOM 2636 C CA . ASP B 1 11 ? -0.482 28.802 -63.757 1.00 165.42 344 ASP B CA 1
ATOM 2637 C C . ASP B 1 11 ? -0.194 27.970 -64.982 1.00 151.20 344 ASP B C 1
ATOM 2638 O O . ASP B 1 11 ? -0.918 28.039 -65.958 1.00 153.44 344 ASP B O 1
ATOM 2643 N N . TYR B 1 12 ? 0.875 27.203 -64.959 1.00 152.84 345 TYR B N 1
ATOM 2644 C CA . TYR B 1 12 ? 1.152 26.391 -66.118 1.00 157.76 345 TYR B CA 1
ATOM 2645 C C . TYR B 1 12 ? 0.958 24.915 -65.857 1.00 154.87 345 TYR B C 1
ATOM 2646 O O . TYR B 1 12 ? 0.763 24.138 -66.769 1.00 153.17 345 TYR B O 1
ATOM 2655 N N . ASP B 1 13 ? 1.012 24.537 -64.594 1.00 105.64 346 ASP B N 1
ATOM 2656 C CA . ASP B 1 13 ? 0.854 23.159 -64.209 1.00 100.06 346 ASP B CA 1
ATOM 2657 C C . ASP B 1 13 ? -0.517 22.644 -64.558 1.00 102.64 346 ASP B C 1
ATOM 2658 O O . ASP B 1 13 ? -0.679 21.518 -64.999 1.00 104.92 346 ASP B O 1
ATOM 2663 N N . THR B 1 14 ? -1.521 23.474 -64.340 1.00 108.65 347 THR B N 1
ATOM 2664 C CA . THR B 1 14 ? -2.880 23.055 -64.552 1.00 106.82 347 THR B CA 1
ATOM 2665 C C . THR B 1 14 ? -3.097 22.677 -65.969 1.00 111.91 347 THR B C 1
ATOM 2666 O O . THR B 1 14 ? -3.608 21.614 -66.273 1.00 109.26 347 THR B O 1
ATOM 2670 N N . PHE B 1 15 ? -2.651 23.527 -66.860 1.00 125.34 348 PHE B N 1
ATOM 2671 C CA . PHE B 1 15 ? -2.861 23.209 -68.232 1.00 128.69 348 PHE B CA 1
ATOM 2672 C C . PHE B 1 15 ? -2.334 21.832 -68.361 1.00 130.47 348 PHE B C 1
ATOM 2673 O O . PHE B 1 15 ? -3.071 20.861 -68.379 1.00 135.79 348 PHE B O 1
ATOM 2681 N N . VAL B 1 16 ? -1.035 21.734 -68.400 1.00 88.93 349 VAL B N 1
ATOM 2682 C CA . VAL B 1 16 ? -0.431 20.410 -68.484 1.00 80.97 349 VAL B CA 1
ATOM 2683 C C . VAL B 1 16 ? -1.304 19.357 -67.810 1.00 88.66 349 VAL B C 1
ATOM 2684 O O . VAL B 1 16 ? -1.482 18.266 -68.337 1.00 88.73 349 VAL B O 1
ATOM 2688 N N . SER B 1 17 ? -1.843 19.682 -66.640 1.00 86.39 350 SER B N 1
ATOM 2689 C CA . SER B 1 17 ? -2.672 18.739 -65.898 1.00 85.91 350 SER B CA 1
ATOM 2690 C C . SER B 1 17 ? -3.972 18.401 -66.635 1.00 87.01 350 SER B C 1
ATOM 2691 O O . SER B 1 17 ? -4.747 17.550 -66.196 1.00 83.51 350 SER B O 1
ATOM 2694 N N . GLU B 1 18 ? -4.204 19.068 -67.758 1.00 119.96 351 GLU B N 1
ATOM 2695 C CA . GLU B 1 18 ? -5.374 18.786 -68.577 1.00 125.27 351 GLU B CA 1
ATOM 2696 C C . GLU B 1 18 ? -5.029 17.829 -69.716 1.00 130.97 351 GLU B C 1
ATOM 2697 O O . GLU B 1 18 ? -5.673 16.788 -69.887 1.00 126.45 351 GLU B O 1
ATOM 2703 N N . ARG B 1 19 ? -4.009 18.194 -70.492 1.00 138.48 352 ARG B N 1
ATOM 2704 C CA . ARG B 1 19 ? -3.603 17.421 -71.662 1.00 130.22 352 ARG B CA 1
ATOM 2705 C C . ARG B 1 19 ? -2.928 16.103 -71.293 1.00 125.23 352 ARG B C 1
ATOM 2706 O O . ARG B 1 19 ? -2.557 15.327 -72.170 1.00 128.11 352 ARG B O 1
ATOM 2714 N N . PHE B 1 20 ? -2.778 15.847 -69.998 1.00 97.65 353 PHE B N 1
ATOM 2715 C CA . PHE B 1 20 ? -2.027 14.689 -69.537 1.00 92.11 353 PHE B CA 1
ATOM 2716 C C . PHE B 1 20 ? -2.584 14.097 -68.256 1.00 90.78 353 PHE B C 1
ATOM 2717 O O . PHE B 1 20 ? -1.951 13.235 -67.649 1.00 86.33 353 PHE B O 1
ATOM 2725 N N . GLY B 1 21 ? -3.762 14.559 -67.845 1.00 119.89 354 GLY B N 1
ATOM 2726 C CA . GLY B 1 21 ? -4.384 14.099 -66.613 1.00 116.50 354 GLY B CA 1
ATOM 2727 C C . GLY B 1 21 ? -4.488 12.588 -66.482 1.00 117.04 354 GLY B C 1
ATOM 2728 O O . GLY B 1 21 ? -4.728 12.073 -65.392 1.00 116.24 354 GLY B O 1
ATOM 2729 N N . SER B 1 22 ? -4.307 11.881 -67.596 1.00 110.87 355 SER B N 1
ATOM 2730 C CA . SER B 1 22 ? -4.389 10.422 -67.621 1.00 104.49 355 SER B CA 1
ATOM 2731 C C . SER B 1 22 ? -3.121 9.759 -67.088 1.00 107.13 355 SER B C 1
ATOM 2732 O O . SER B 1 22 ? -3.138 8.592 -66.697 1.00 109.18 355 SER B O 1
ATOM 2735 N N . ILE B 1 23 ? -2.016 10.496 -67.084 1.00 103.91 356 ILE B N 1
ATOM 2736 C CA . ILE B 1 23 ? -0.818 10.011 -66.413 1.00 100.71 356 ILE B CA 1
ATOM 2737 C C . ILE B 1 23 ? -0.494 10.827 -65.165 1.00 97.40 356 ILE B C 1
ATOM 2738 O O . ILE B 1 23 ? -0.688 10.352 -64.049 1.00 102.32 356 ILE B O 1
ATOM 2743 N N . ILE B 1 24 ? -0.023 12.056 -65.349 1.00 87.61 357 ILE B N 1
ATOM 2744 C CA . ILE B 1 24 ? 0.435 12.856 -64.212 1.00 93.32 357 ILE B CA 1
ATOM 2745 C C . ILE B 1 24 ? -0.635 13.045 -63.126 1.00 83.12 357 ILE B C 1
ATOM 2746 O O . ILE B 1 24 ? -1.773 13.430 -63.410 1.00 69.86 357 ILE B O 1
ATOM 2751 N N . GLN B 1 25 ? -0.258 12.752 -61.882 1.00 87.54 358 GLN B N 1
ATOM 2752 C CA . GLN B 1 25 ? -1.165 12.927 -60.750 1.00 84.28 358 GLN B CA 1
ATOM 2753 C C . GLN B 1 25 ? -0.768 14.121 -59.892 1.00 73.50 358 GLN B C 1
ATOM 2754 O O . GLN B 1 25 ? -1.490 14.503 -58.985 1.00 74.17 358 GLN B O 1
ATOM 2760 N N . ALA B 1 26 ? 0.377 14.718 -60.189 1.00 82.54 359 ALA B N 1
ATOM 2761 C CA . ALA B 1 26 ? 0.851 15.852 -59.409 1.00 82.54 359 ALA B CA 1
ATOM 2762 C C . ALA B 1 26 ? 1.801 16.732 -60.213 1.00 82.54 359 ALA B C 1
ATOM 2763 O O . ALA B 1 26 ? 2.842 16.275 -60.685 1.00 157.45 359 ALA B O 1
ATOM 2765 N N . VAL B 1 27 ? 1.427 17.996 -60.368 1.00 84.95 360 VAL B N 1
ATOM 2766 C CA . VAL B 1 27 ? 2.231 18.952 -61.114 1.00 76.91 360 VAL B CA 1
ATOM 2767 C C . VAL B 1 27 ? 2.286 20.272 -60.412 1.00 69.86 360 VAL B C 1
ATOM 2768 O O . VAL B 1 27 ? 1.252 20.830 -60.060 1.00 73.27 360 VAL B O 1
ATOM 2772 N N . GLN B 1 28 ? 3.502 20.767 -60.220 1.00 61.31 361 GLN B N 1
ATOM 2773 C CA . GLN B 1 28 ? 3.732 22.086 -59.645 1.00 73.78 361 GLN B CA 1
ATOM 2774 C C . GLN B 1 28 ? 5.040 22.661 -60.170 1.00 78.58 361 GLN B C 1
ATOM 2775 O O . GLN B 1 28 ? 5.997 21.921 -60.422 1.00 75.12 361 GLN B O 1
ATOM 2781 N N . THR B 1 29 ? 5.068 23.980 -60.345 1.00 72.60 362 THR B N 1
ATOM 2782 C CA . THR B 1 29 ? 6.265 24.657 -60.815 1.00 69.52 362 THR B CA 1
ATOM 2783 C C . THR B 1 29 ? 6.977 25.291 -59.642 1.00 72.76 362 THR B C 1
ATOM 2784 O O . THR B 1 29 ? 6.406 25.447 -58.571 1.00 74.45 362 THR B O 1
ATOM 2788 N N . PHE B 1 30 ? 8.235 25.649 -59.855 1.00 68.50 363 PHE B N 1
ATOM 2789 C CA . PHE B 1 30 ? 9.006 26.390 -58.870 1.00 63.60 363 PHE B CA 1
ATOM 2790 C C . PHE B 1 30 ? 10.320 26.854 -59.495 1.00 69.63 363 PHE B C 1
ATOM 2791 O O . PHE B 1 30 ? 10.745 26.341 -60.540 1.00 66.01 363 PHE B O 1
ATOM 2799 N N . THR B 1 31 ? 10.949 27.834 -58.855 1.00 77.56 364 THR B N 1
ATOM 2800 C CA . THR B 1 31 ? 12.255 28.311 -59.275 1.00 71.79 364 THR B CA 1
ATOM 2801 C C . THR B 1 31 ? 13.275 27.826 -58.254 1.00 74.97 364 THR B C 1
ATOM 2802 O O . THR B 1 31 ? 12.906 27.346 -57.176 1.00 69.97 364 THR B O 1
ATOM 2806 N N . ASP B 1 32 ? 14.555 27.935 -58.588 1.00 76.77 365 ASP B N 1
ATOM 2807 C CA . ASP B 1 32 ? 15.579 27.633 -57.606 1.00 79.33 365 ASP B CA 1
ATOM 2808 C C . ASP B 1 32 ? 16.280 28.918 -57.219 1.00 90.45 365 ASP B C 1
ATOM 2809 O O . ASP B 1 32 ? 16.894 29.576 -58.052 1.00 84.55 365 ASP B O 1
ATOM 2814 N N . SER B 1 33 ? 16.235 29.309 -55.975 1.00 128.07 366 SER B N 1
ATOM 2815 C CA . SER B 1 33 ? 16.880 30.546 -55.738 1.00 123.61 366 SER B CA 1
ATOM 2816 C C . SER B 1 33 ? 18.273 30.096 -55.979 1.00 112.29 366 SER B C 1
ATOM 2817 O O . SER B 1 33 ? 18.829 29.390 -55.173 1.00 115.63 366 SER B O 1
ATOM 2820 N N . THR B 1 34 ? 18.866 30.534 -57.071 1.00 105.19 367 THR B N 1
ATOM 2821 C CA . THR B 1 34 ? 20.207 30.115 -57.359 1.00 110.72 367 THR B CA 1
ATOM 2822 C C . THR B 1 34 ? 20.382 29.733 -58.786 1.00 108.50 367 THR B C 1
ATOM 2823 O O . THR B 1 34 ? 21.283 30.196 -59.457 1.00 105.05 367 THR B O 1
ATOM 2827 N N . LYS B 1 35 ? 19.499 28.889 -59.269 1.00 94.31 368 LYS B N 1
ATOM 2828 C CA . LYS B 1 35 ? 19.581 28.504 -60.646 1.00 86.06 368 LYS B CA 1
ATOM 2829 C C . LYS B 1 35 ? 18.731 29.533 -61.298 1.00 89.22 368 LYS B C 1
ATOM 2830 O O . LYS B 1 35 ? 17.696 29.239 -61.843 1.00 89.13 368 LYS B O 1
ATOM 2836 N N . PRO B 1 36 ? 19.181 30.762 -61.245 1.00 77.43 369 PRO B N 1
ATOM 2837 C CA . PRO B 1 36 ? 18.390 31.855 -61.753 1.00 71.43 369 PRO B CA 1
ATOM 2838 C C . PRO B 1 36 ? 18.105 31.659 -63.194 1.00 79.60 369 PRO B C 1
ATOM 2839 O O . PRO B 1 36 ? 18.969 31.256 -63.919 1.00 88.57 369 PRO B O 1
ATOM 2843 N N . GLY B 1 37 ? 16.887 31.949 -63.603 1.00 93.59 370 GLY B N 1
ATOM 2844 C CA . GLY B 1 37 ? 16.524 31.810 -64.994 1.00 95.90 370 GLY B CA 1
ATOM 2845 C C . GLY B 1 37 ? 15.752 30.563 -65.304 1.00 90.97 370 GLY B C 1
ATOM 2846 O O . GLY B 1 37 ? 15.001 30.511 -66.256 1.00 86.73 370 GLY B O 1
ATOM 2847 N N . TYR B 1 38 ? 15.942 29.552 -64.480 1.00 93.40 371 TYR B N 1
ATOM 2848 C CA . TYR B 1 38 ? 15.380 28.230 -64.751 1.00 93.32 371 TYR B CA 1
ATOM 2849 C C . TYR B 1 38 ? 14.088 27.976 -63.988 1.00 90.88 371 TYR B C 1
ATOM 2850 O O . TYR B 1 38 ? 14.009 28.211 -62.780 1.00 90.69 371 TYR B O 1
ATOM 2859 N N . ALA B 1 39 ? 13.072 27.513 -64.709 1.00 81.05 372 ALA B N 1
ATOM 2860 C CA . ALA B 1 39 ? 11.806 27.134 -64.099 1.00 83.87 372 ALA B CA 1
ATOM 2861 C C . ALA B 1 39 ? 11.557 25.656 -64.358 1.00 89.04 372 ALA B C 1
ATOM 2862 O O . ALA B 1 39 ? 11.581 25.207 -65.506 1.00 90.10 372 ALA B O 1
ATOM 2864 N N . PHE B 1 40 ? 11.334 24.900 -63.284 1.00 81.46 373 PHE B N 1
ATOM 2865 C CA . PHE B 1 40 ? 11.177 23.453 -63.382 1.00 73.33 373 PHE B CA 1
ATOM 2866 C C . PHE B 1 40 ? 9.755 23.080 -63.017 1.00 69.93 373 PHE B C 1
ATOM 2867 O O . PHE B 1 40 ? 9.135 23.741 -62.181 1.00 68.60 373 PHE B O 1
ATOM 2875 N N . ILE B 1 41 ? 9.226 22.037 -63.648 1.00 70.53 374 ILE B N 1
ATOM 2876 C CA . ILE B 1 41 ? 7.938 21.508 -63.220 1.00 77.22 374 ILE B CA 1
ATOM 2877 C C . ILE B 1 41 ? 8.089 20.063 -62.792 1.00 74.57 374 ILE B C 1
ATOM 2878 O O . ILE B 1 41 ? 8.405 19.196 -63.597 1.00 70.23 374 ILE B O 1
ATOM 2883 N N . ALA B 1 42 ? 7.877 19.805 -61.511 1.00 77.99 375 ALA B N 1
ATOM 2884 C CA . ALA B 1 42 ? 7.909 18.443 -61.025 1.00 74.51 375 ALA B CA 1
ATOM 2885 C C . ALA B 1 42 ? 6.578 17.781 -61.361 1.00 75.11 375 ALA B C 1
ATOM 2886 O O . ALA B 1 42 ? 5.515 18.365 -61.168 1.00 78.19 375 ALA B O 1
ATOM 2888 N N . ALA B 1 43 ? 6.629 16.572 -61.893 1.00 65.56 376 ALA B N 1
ATOM 2889 C CA . ALA B 1 43 ? 5.401 15.839 -62.119 1.00 70.28 376 ALA B CA 1
ATOM 2890 C C . ALA B 1 43 ? 5.567 14.397 -61.688 1.00 75.03 376 ALA B C 1
ATOM 2891 O O . ALA B 1 43 ? 6.575 13.760 -61.993 1.00 77.66 376 ALA B O 1
ATOM 2893 N N . LYS B 1 44 ? 4.573 13.900 -60.960 1.00 68.68 377 LYS B N 1
ATOM 2894 C CA . LYS B 1 44 ? 4.520 12.505 -60.571 1.00 70.70 377 LYS B CA 1
ATOM 2895 C C . LYS B 1 44 ? 3.484 11.741 -61.406 1.00 77.71 377 LYS B C 1
ATOM 2896 O O . LYS B 1 44 ? 2.302 12.087 -61.419 1.00 77.64 377 LYS B O 1
ATOM 2902 N N . PRO B 1 45 ? 3.930 10.699 -62.115 1.00 66.95 378 PRO B N 1
ATOM 2903 C CA . PRO B 1 45 ? 3.031 9.781 -62.814 1.00 69.02 378 PRO B CA 1
ATOM 2904 C C . PRO B 1 45 ? 1.917 9.336 -61.873 1.00 80.04 378 PRO B C 1
ATOM 2905 O O . PRO B 1 45 ? 2.224 9.097 -60.705 1.00 74.90 378 PRO B O 1
ATOM 2909 N N . LYS B 1 46 ? 0.685 9.235 -62.316 1.00 95.73 379 LYS B N 1
ATOM 2910 C CA . LYS B 1 46 ? -0.303 8.706 -61.428 1.00 87.88 379 LYS B CA 1
ATOM 2911 C C . LYS B 1 46 ? 0.138 7.295 -61.301 1.00 88.82 379 LYS B C 1
ATOM 2912 O O . LYS B 1 46 ? -0.038 6.655 -60.292 1.00 82.03 379 LYS B O 1
ATOM 2918 N N . SER B 1 47 ? 0.744 6.824 -62.368 1.00 101.03 380 SER B N 1
ATOM 2919 C CA . SER B 1 47 ? 1.089 5.432 -62.530 1.00 91.21 380 SER B CA 1
ATOM 2920 C C . SER B 1 47 ? 2.471 5.145 -62.036 1.00 97.98 380 SER B C 1
ATOM 2921 O O . SER B 1 47 ? 3.330 4.788 -62.812 1.00 101.99 380 SER B O 1
ATOM 2924 N N . GLY B 1 48 ? 2.698 5.315 -60.747 1.00 101.12 381 GLY B N 1
ATOM 2925 C CA . GLY B 1 48 ? 4.014 5.091 -60.199 1.00 109.34 381 GLY B CA 1
ATOM 2926 C C . GLY B 1 48 ? 4.784 6.335 -59.823 1.00 100.45 381 GLY B C 1
ATOM 2927 O O . GLY B 1 48 ? 4.261 7.290 -59.280 1.00 112.56 381 GLY B O 1
ATOM 2928 N N . LEU B 1 49 ? 6.058 6.296 -60.155 1.00 77.60 382 LEU B N 1
ATOM 2929 C CA . LEU B 1 49 ? 7.115 7.164 -59.605 1.00 81.38 382 LEU B CA 1
ATOM 2930 C C . LEU B 1 49 ? 7.795 8.139 -60.575 1.00 78.30 382 LEU B C 1
ATOM 2931 O O . LEU B 1 49 ? 7.807 9.345 -60.336 1.00 81.35 382 LEU B O 1
ATOM 2936 N N . TYR B 1 50 ? 8.380 7.624 -61.650 1.00 77.81 383 TYR B N 1
ATOM 2937 C CA . TYR B 1 50 ? 9.115 8.477 -62.584 1.00 78.86 383 TYR B CA 1
ATOM 2938 C C . TYR B 1 50 ? 8.527 8.423 -63.982 1.00 86.42 383 TYR B C 1
ATOM 2939 O O . TYR B 1 50 ? 8.431 7.352 -64.585 1.00 97.63 383 TYR B O 1
ATOM 2948 N N . LEU B 1 51 ? 8.138 9.581 -64.501 1.00 80.74 384 LEU B N 1
ATOM 2949 C CA . LEU B 1 51 ? 7.672 9.658 -65.875 1.00 80.15 384 LEU B CA 1
ATOM 2950 C C . LEU B 1 51 ? 8.797 9.189 -66.787 1.00 91.43 384 LEU B C 1
ATOM 2951 O O . LEU B 1 51 ? 9.977 9.410 -66.491 1.00 92.52 384 LEU B O 1
ATOM 2956 N N . THR B 1 52 ? 8.439 8.530 -67.888 1.00 79.76 385 THR B N 1
ATOM 2957 C CA . THR B 1 52 ? 9.449 7.988 -68.793 1.00 90.57 385 THR B CA 1
ATOM 2958 C C . THR B 1 52 ? 9.943 9.020 -69.794 1.00 86.53 385 THR B C 1
ATOM 2959 O O . THR B 1 52 ? 9.183 9.862 -70.271 1.00 81.07 385 THR B O 1
ATOM 2963 N N . THR B 1 53 ? 11.230 8.929 -70.108 1.00 113.05 386 THR B N 1
ATOM 2964 C CA . THR B 1 53 ? 11.903 9.921 -70.935 1.00 109.25 386 THR B CA 1
ATOM 2965 C C . THR B 1 53 ? 11.198 10.144 -72.276 1.00 111.33 386 THR B C 1
ATOM 2966 O O . THR B 1 53 ? 11.427 11.152 -72.946 1.00 120.24 386 THR B O 1
ATOM 2970 N N . VAL B 1 54 ? 10.328 9.213 -72.654 1.00 110.73 387 VAL B N 1
ATOM 2971 C CA . VAL B 1 54 ? 9.456 9.430 -73.801 1.00 103.40 387 VAL B CA 1
ATOM 2972 C C . VAL B 1 54 ? 8.220 10.223 -73.362 1.00 101.71 387 VAL B C 1
ATOM 2973 O O . VAL B 1 54 ? 7.867 11.221 -73.990 1.00 99.52 387 VAL B O 1
ATOM 2977 N N . GLN B 1 55 ? 7.580 9.799 -72.273 1.00 94.68 388 GLN B N 1
ATOM 2978 C CA . GLN B 1 55 ? 6.501 10.589 -71.675 1.00 94.50 388 GLN B CA 1
ATOM 2979 C C . GLN B 1 55 ? 6.947 12.026 -71.405 1.00 103.57 388 GLN B C 1
ATOM 2980 O O . GLN B 1 55 ? 6.131 12.942 -71.381 1.00 100.60 388 GLN B O 1
ATOM 2986 N N . ARG B 1 56 ? 8.245 12.208 -71.188 1.00 102.87 389 ARG B N 1
ATOM 2987 C CA . ARG B 1 56 ? 8.798 13.511 -70.841 1.00 101.02 389 ARG B CA 1
ATOM 2988 C C . ARG B 1 56 ? 9.100 14.370 -72.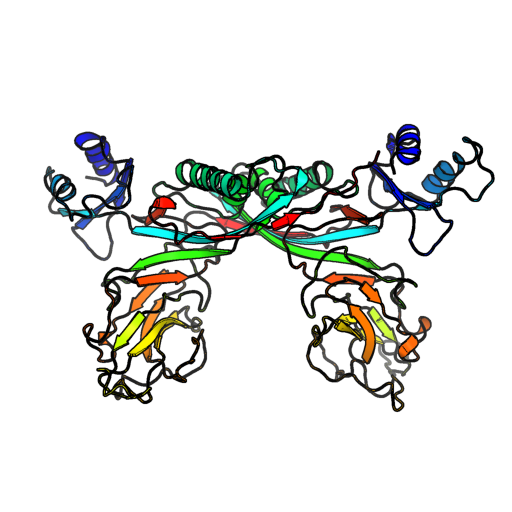056 1.00 103.63 389 ARG B C 1
ATOM 2989 O O . ARG B 1 56 ? 9.012 15.595 -72.000 1.00 97.16 389 ARG B O 1
ATOM 2997 N N . GLU B 1 57 ? 9.491 13.734 -73.150 1.00 126.88 390 GLU B N 1
ATOM 2998 C CA . GLU B 1 57 ? 9.797 14.485 -74.352 1.00 129.54 390 GLU B CA 1
ATOM 2999 C C . GLU B 1 57 ? 8.517 14.924 -75.047 1.00 128.38 390 GLU B C 1
ATOM 3000 O O . GLU B 1 57 ? 8.479 15.975 -75.685 1.00 123.35 390 GLU B O 1
ATOM 3006 N N . ASP B 1 58 ? 7.465 14.122 -74.910 1.00 103.80 391 ASP B N 1
ATOM 3007 C CA . ASP B 1 58 ? 6.158 14.494 -75.435 1.00 99.43 391 ASP B CA 1
ATOM 3008 C C . ASP B 1 58 ? 5.648 15.724 -74.707 1.00 103.82 391 ASP B C 1
ATOM 3009 O O . ASP B 1 58 ? 5.278 16.718 -75.326 1.00 106.64 391 ASP B O 1
ATOM 3014 N N . ILE B 1 59 ? 5.638 15.648 -73.383 1.00 118.83 392 ILE B N 1
ATOM 3015 C CA . ILE B 1 59 ? 5.123 16.734 -72.565 1.00 118.33 392 ILE B CA 1
ATOM 3016 C C . ILE B 1 59 ? 5.925 18.024 -72.756 1.00 116.47 392 ILE B C 1
ATOM 3017 O O . ILE B 1 59 ? 5.358 19.116 -72.763 1.00 115.61 392 ILE B O 1
ATOM 3022 N N . LYS B 1 60 ? 7.238 17.903 -72.924 1.00 97.56 393 LYS B N 1
ATOM 3023 C CA . LYS B 1 60 ? 8.060 19.081 -73.175 1.00 103.14 393 LYS B CA 1
ATOM 3024 C C . LYS B 1 60 ? 7.692 19.684 -74.521 1.00 112.57 393 LYS B C 1
ATOM 3025 O O . LYS B 1 60 ? 7.728 20.898 -74.699 1.00 114.11 393 LYS B O 1
ATOM 3031 N N . ASN B 1 61 ? 7.325 18.822 -75.466 1.00 119.20 394 ASN B N 1
ATOM 3032 C CA . ASN B 1 61 ? 6.986 19.258 -76.816 1.00 104.88 394 ASN B CA 1
ATOM 3033 C C . ASN B 1 61 ? 5.548 19.739 -76.980 1.00 109.96 394 ASN B C 1
ATOM 3034 O O . ASN B 1 61 ? 4.992 19.675 -78.075 1.00 124.75 394 ASN B O 1
ATOM 3039 N N . TYR B 1 62 ? 4.945 20.196 -75.886 1.00 72.22 395 TYR B N 1
ATOM 3040 C CA . TYR B 1 62 ? 3.753 21.030 -75.969 1.00 72.22 395 TYR B CA 1
ATOM 3041 C C . TYR B 1 62 ? 4.178 22.448 -75.621 1.00 72.22 395 TYR B C 1
ATOM 3042 O O . TYR B 1 62 ? 3.387 23.383 -75.710 1.00 156.20 395 TYR B O 1
ATOM 3051 N N . LEU B 1 63 ? 5.443 22.597 -75.229 1.00 165.58 396 LEU B N 1
ATOM 3052 C CA . LEU B 1 63 ? 6.018 23.907 -74.940 1.00 165.58 396 LEU B CA 1
ATOM 3053 C C . LEU B 1 63 ? 6.104 24.725 -76.217 1.00 165.58 396 LEU B C 1
ATOM 3054 O O . LEU B 1 63 ? 5.956 25.947 -76.202 1.00 311.12 396 LEU B O 1
ATOM 3059 N N . LYS B 1 64 ? 6.365 24.039 -77.323 1.00 119.42 397 LYS B N 1
ATOM 3060 C CA . LYS B 1 64 ? 6.341 24.669 -78.627 1.00 119.42 397 LYS B CA 1
ATOM 3061 C C . LYS B 1 64 ? 4.890 24.987 -78.967 1.00 119.42 397 LYS B C 1
ATOM 3062 O O . LYS B 1 64 ? 4.588 26.035 -79.538 1.00 227.61 397 LYS B O 1
ATOM 3068 N N . ASP B 1 65 ? 3.996 24.069 -78.600 1.00 142.55 398 ASP B N 1
ATOM 3069 C CA . ASP B 1 65 ? 2.573 24.172 -78.923 1.00 147.55 398 ASP B CA 1
ATOM 3070 C C . ASP B 1 65 ? 2.177 25.584 -78.486 1.00 146.47 398 ASP B C 1
ATOM 3071 O O . ASP B 1 65 ? 1.752 26.402 -79.301 1.00 132.13 398 ASP B O 1
ATOM 3076 N N . TYR B 1 66 ? 2.292 25.850 -77.190 1.00 150.18 399 TYR B N 1
ATOM 3077 C CA . TYR B 1 66 ? 2.248 27.211 -76.680 1.00 152.76 399 TYR B CA 1
ATOM 3078 C C . TYR B 1 66 ? 3.583 27.896 -76.927 1.00 159.87 399 TYR B C 1
ATOM 3079 O O . TYR B 1 66 ? 4.577 27.620 -76.254 1.00 168.54 399 TYR B O 1
ATOM 3088 N N . ASN B 1 67 ? 3.584 28.783 -77.917 1.00 215.04 400 ASN B N 1
ATOM 3089 C CA . ASN B 1 67 ? 4.798 29.399 -78.449 1.00 211.24 400 ASN B CA 1
ATOM 3090 C C . ASN B 1 67 ? 5.602 30.101 -77.358 1.00 208.56 400 ASN B C 1
ATOM 3091 O O . ASN B 1 67 ? 5.152 31.079 -76.761 1.00 204.97 400 ASN B O 1
ATOM 3096 N N . LEU B 1 68 ? 6.798 29.584 -77.106 1.00 142.77 401 LEU B N 1
ATOM 3097 C CA . LEU B 1 68 ? 7.787 30.313 -76.329 1.00 141.15 401 LEU B CA 1
ATOM 3098 C C . LEU B 1 68 ? 9.095 29.840 -76.944 1.00 138.05 401 LEU B C 1
ATOM 3099 O O . LEU B 1 68 ? 9.310 28.642 -77.146 1.00 127.87 401 LEU B O 1
ATOM 3104 N N . ALA B 1 69 ? 9.960 30.804 -77.244 1.00 272.39 402 ALA B N 1
ATOM 3105 C CA . ALA B 1 69 ? 11.254 30.541 -77.859 1.00 272.39 402 ALA B CA 1
ATOM 3106 C C . ALA B 1 69 ? 12.274 30.433 -76.724 1.00 272.39 402 ALA B C 1
ATOM 3107 O O . ALA B 1 69 ? 13.149 29.568 -76.768 1.00 272.39 402 ALA B O 1
ATOM 3109 N N . PRO B 1 70 ? 12.175 31.311 -75.708 1.00 144.37 403 PRO B N 1
ATOM 3110 C CA . PRO B 1 70 ? 13.154 31.236 -74.618 1.00 132.02 403 PRO B CA 1
ATOM 3111 C C . PRO B 1 70 ? 13.179 29.774 -74.186 1.00 135.81 403 PRO B C 1
ATOM 3112 O O . PRO B 1 70 ? 12.151 29.101 -74.302 1.00 143.97 403 PRO B O 1
ATOM 3116 N N . ILE B 1 71 ? 14.330 29.294 -73.715 1.00 152.84 404 ILE B N 1
ATOM 3117 C CA . ILE B 1 71 ? 14.439 27.985 -73.075 1.00 147.62 404 ILE B CA 1
ATOM 3118 C C . ILE B 1 71 ? 13.243 28.031 -72.134 1.00 149.31 404 ILE B C 1
ATOM 3119 O O . ILE B 1 71 ? 13.077 28.980 -71.370 1.00 150.89 404 ILE B O 1
ATOM 3124 N N . THR B 1 72 ? 12.413 26.994 -72.220 1.00 154.67 405 THR B N 1
ATOM 3125 C CA . THR B 1 72 ? 11.119 26.959 -71.555 1.00 152.34 405 THR B CA 1
ATOM 3126 C C . THR B 1 72 ? 10.855 25.676 -70.770 1.00 149.28 405 THR B C 1
ATOM 3127 O O . THR B 1 72 ? 10.937 24.586 -71.316 1.00 144.57 405 THR B O 1
ATOM 3131 N N . PRO B 1 73 ? 10.570 25.926 -69.486 1.00 123.75 406 PRO B N 1
ATOM 3132 C CA . PRO B 1 73 ? 10.343 25.008 -68.375 1.00 104.31 406 PRO B CA 1
ATOM 3133 C C . PRO B 1 73 ? 10.900 23.649 -68.600 1.00 111.83 406 PRO B C 1
ATOM 3134 O O . PRO B 1 73 ? 10.731 23.096 -69.666 1.00 117.89 406 PRO B O 1
ATOM 3138 N N . SER B 1 74 ? 11.576 23.125 -67.590 1.00 92.65 407 SER B N 1
ATOM 3139 C CA . SER B 1 74 ? 12.161 21.815 -67.680 1.00 90.68 407 SER B CA 1
ATOM 3140 C C . SER B 1 74 ? 11.113 21.065 -66.932 1.00 91.21 407 SER B C 1
ATOM 3141 O O . SER B 1 74 ? 10.756 21.435 -65.850 1.00 90.96 407 SER B O 1
ATOM 3144 N N . ILE B 1 75 ? 10.627 19.991 -67.508 1.00 77.99 408 ILE B N 1
ATOM 3145 C CA . ILE B 1 75 ? 9.793 19.073 -66.800 1.00 70.69 408 ILE B CA 1
ATOM 3146 C C . ILE B 1 75 ? 10.735 18.156 -66.105 1.00 72.80 408 ILE B C 1
ATOM 3147 O O . ILE B 1 75 ? 11.830 17.962 -66.564 1.00 77.07 408 ILE B O 1
ATOM 3152 N N . ILE B 1 76 ? 10.336 17.613 -64.973 1.00 74.67 409 ILE B N 1
ATOM 3153 C CA . ILE B 1 76 ? 11.181 16.684 -64.274 1.00 57.58 409 ILE B CA 1
ATOM 3154 C C . ILE B 1 76 ? 10.377 15.986 -63.234 1.00 61.74 409 ILE B C 1
ATOM 3155 O O . ILE B 1 76 ? 9.317 16.438 -62.871 1.00 62.65 409 ILE B O 1
ATOM 3160 N N . SER B 1 77 ? 10.907 14.897 -62.722 1.00 84.58 410 SER B N 1
ATOM 3161 C CA . SER B 1 77 ? 10.241 14.155 -61.649 1.00 85.07 410 SER B CA 1
ATOM 3162 C C . SER B 1 77 ? 10.489 14.748 -60.260 1.00 85.72 410 SER B C 1
ATOM 3163 O O . SER B 1 77 ? 11.574 15.254 -59.978 1.00 88.37 410 SER B O 1
ATOM 3166 N N . PRO B 1 78 ? 9.475 14.679 -59.391 1.00 67.42 411 PRO B N 1
ATOM 3167 C CA . PRO B 1 78 ? 9.409 15.311 -58.067 1.00 65.21 411 PRO B CA 1
ATOM 3168 C C . PRO B 1 78 ? 10.530 14.879 -57.120 1.00 72.01 411 PRO B C 1
ATOM 3169 O O . PRO B 1 78 ? 10.979 13.740 -57.203 1.00 79.06 411 PRO B O 1
ATOM 3173 N N . ASN B 1 79 ? 10.965 15.765 -56.226 1.00 74.92 412 ASN B N 1
ATOM 3174 C CA . ASN B 1 79 ? 11.940 15.391 -55.209 1.00 76.54 412 ASN B CA 1
ATOM 3175 C C . ASN B 1 79 ? 11.260 14.677 -54.032 1.00 82.65 412 ASN B C 1
ATOM 3176 O O . ASN B 1 79 ? 10.745 15.322 -53.118 1.00 76.72 412 ASN B O 1
ATOM 3181 N N . TYR B 1 80 ? 11.272 13.344 -54.056 1.00 69.22 413 TYR B N 1
ATOM 3182 C CA . TYR B 1 80 ? 10.502 12.546 -53.101 1.00 59.05 413 TYR B CA 1
ATOM 3183 C C . TYR B 1 80 ? 11.082 12.463 -51.699 1.00 65.33 413 TYR B C 1
ATOM 3184 O O . TYR B 1 80 ? 12.243 12.113 -51.505 1.00 65.93 413 TYR B O 1
ATOM 3193 N N . LEU B 1 81 ? 10.224 12.599 -50.717 1.00 69.56 414 LEU B N 1
ATOM 3194 C CA . LEU B 1 81 ? 10.609 12.357 -49.364 1.00 66.72 414 LEU B CA 1
ATOM 3195 C C . LEU B 1 81 ? 9.812 11.117 -49.024 1.00 66.39 414 LEU B C 1
ATOM 3196 O O . LEU B 1 81 ? 8.626 11.067 -49.241 1.00 69.07 414 LEU B O 1
ATOM 3201 N N . PHE B 1 82 ? 10.482 10.107 -48.497 1.00 59.47 415 PHE B N 1
ATOM 3202 C CA . PHE B 1 82 ? 9.863 8.846 -48.167 1.00 62.01 415 PHE B CA 1
ATOM 3203 C C . PHE B 1 82 ? 9.870 8.629 -46.683 1.00 61.69 415 PHE B C 1
ATOM 3204 O O . PHE B 1 82 ? 10.748 9.085 -45.997 1.00 60.64 415 PHE B O 1
ATOM 3212 N N . ILE B 1 83 ? 8.878 7.916 -46.189 1.00 57.82 416 ILE B N 1
ATOM 3213 C CA . ILE B 1 83 ? 8.774 7.640 -44.787 1.00 55.39 416 ILE B CA 1
ATOM 3214 C C . ILE B 1 83 ? 9.034 6.194 -44.561 1.00 55.38 416 ILE B C 1
ATOM 3215 O O . ILE B 1 83 ? 8.258 5.372 -44.953 1.00 56.02 416 ILE B O 1
ATOM 3220 N N . LYS B 1 84 ? 10.096 5.862 -43.868 1.00 60.64 417 LYS B N 1
ATOM 3221 C CA . LYS B 1 84 ? 10.363 4.478 -43.658 1.00 60.16 417 LYS B CA 1
ATOM 3222 C C . LYS B 1 84 ? 9.547 4.212 -42.473 1.00 66.46 417 LYS B C 1
ATOM 3223 O O . LYS B 1 84 ? 9.870 4.643 -41.393 1.00 74.81 417 LYS B O 1
ATOM 3229 N N . THR B 1 85 ? 8.476 3.481 -42.669 1.00 55.34 418 THR B N 1
ATOM 3230 C CA . THR B 1 85 ? 7.588 3.223 -41.580 1.00 58.44 418 THR B CA 1
ATOM 3231 C C . THR B 1 85 ? 7.814 1.879 -40.990 1.00 61.56 418 THR B C 1
ATOM 3232 O O . THR B 1 85 ? 8.040 0.920 -41.668 1.00 65.16 418 THR B O 1
ATOM 3236 N N . ASN B 1 86 ? 7.786 1.854 -39.680 1.00 67.41 419 ASN B N 1
ATOM 3237 C CA . ASN B 1 86 ? 7.933 0.657 -38.921 1.00 69.62 419 ASN B CA 1
ATOM 3238 C C . ASN B 1 86 ? 6.685 0.609 -38.139 1.00 78.94 419 ASN B C 1
ATOM 3239 O O . ASN B 1 86 ? 6.602 1.135 -37.071 1.00 76.88 419 ASN B O 1
ATOM 3244 N N . LEU B 1 87 ? 5.712 -0.066 -38.695 1.00 71.44 420 LEU B N 1
ATOM 3245 C CA . LEU B 1 87 ? 4.359 -0.140 -38.149 1.00 59.33 420 LEU B CA 1
ATOM 3246 C C . LEU B 1 87 ? 4.184 -1.360 -37.259 1.00 61.29 420 LEU B C 1
ATOM 3247 O O . LEU B 1 87 ? 4.850 -2.385 -37.448 1.00 61.55 420 LEU B O 1
ATOM 3252 N N . LYS B 1 88 ? 3.294 -1.223 -36.279 1.00 60.59 421 LYS B N 1
ATOM 3253 C CA . LYS B 1 88 ? 2.924 -2.301 -35.376 1.00 72.45 421 LYS B CA 1
ATOM 3254 C C . LYS B 1 88 ? 1.436 -2.199 -35.122 1.00 70.29 421 LYS B C 1
ATOM 3255 O O . LYS B 1 88 ? 0.961 -1.190 -34.614 1.00 71.66 421 LYS B O 1
ATOM 3261 N N . VAL B 1 89 ? 0.694 -3.225 -35.510 1.00 58.62 422 VAL B N 1
ATOM 3262 C CA . VAL B 1 89 ? -0.741 -3.226 -35.289 1.00 62.89 422 VAL B CA 1
ATOM 3263 C C . VAL B 1 89 ? -1.120 -4.411 -34.428 1.00 61.55 422 VAL B C 1
ATOM 3264 O O . VAL B 1 89 ? -0.786 -5.539 -34.751 1.00 66.12 422 VAL B O 1
ATOM 3268 N N . THR B 1 90 ? -1.811 -4.165 -33.325 1.00 72.05 423 THR B N 1
ATOM 3269 C CA . THR B 1 90 ? -2.231 -5.265 -32.471 1.00 77.97 423 THR B CA 1
ATOM 3270 C C . THR B 1 90 ? -3.730 -5.494 -32.699 1.00 74.02 423 THR B C 1
ATOM 3271 O O . THR B 1 90 ? -4.495 -4.543 -32.703 1.00 73.67 423 THR B O 1
ATOM 3275 N N . TYR B 1 91 ? -4.138 -6.742 -32.935 1.00 69.93 424 TYR B N 1
ATOM 3276 C CA . TYR B 1 91 ? -5.530 -7.054 -33.293 1.00 69.55 424 TYR B CA 1
ATOM 3277 C C . TYR B 1 91 ? -6.104 -8.197 -32.464 1.00 83.09 424 TYR B C 1
ATOM 3278 O O . TYR B 1 91 ? -5.360 -8.969 -31.849 1.00 82.82 424 TYR B O 1
ATOM 3287 N N . ALA B 1 92 ? -7.431 -8.315 -32.479 1.00 79.59 425 ALA B N 1
ATOM 3288 C CA . ALA B 1 92 ? -8.134 -9.304 -31.664 1.00 82.06 425 ALA B CA 1
ATOM 3289 C C . ALA B 1 92 ? -8.295 -10.640 -32.390 1.00 87.15 425 ALA B C 1
ATOM 3290 O O . ALA B 1 92 ? -8.896 -10.693 -33.469 1.00 81.07 425 ALA B O 1
ATOM 3292 N N . LEU B 1 93 ? -7.773 -11.717 -31.800 1.00 85.77 426 LEU B N 1
ATOM 3293 C CA . LEU B 1 93 ? -7.876 -13.035 -32.433 1.00 84.59 426 LEU B CA 1
ATOM 3294 C C . LEU B 1 93 ? -9.310 -13.355 -32.834 1.00 89.86 426 LEU B C 1
ATOM 3295 O O . LEU B 1 93 ? -9.582 -13.611 -34.009 1.00 79.15 426 LEU B O 1
ATOM 3300 N N . ASN B 1 94 ? -10.220 -13.317 -31.862 1.00 133.36 427 ASN B N 1
ATOM 3301 C CA . ASN B 1 94 ? -11.622 -13.659 -32.092 1.00 127.13 427 ASN B CA 1
ATOM 3302 C C . ASN B 1 94 ? -12.191 -12.977 -33.329 1.00 120.86 427 ASN B C 1
ATOM 3303 O O . ASN B 1 94 ? -12.865 -13.607 -34.146 1.00 121.91 427 ASN B O 1
ATOM 3308 N N . LYS B 1 95 ? -11.913 -11.682 -33.457 1.00 89.92 428 LYS B N 1
ATOM 3309 C CA . LYS B 1 95 ? -12.620 -10.844 -34.416 1.00 88.40 428 LYS B CA 1
ATOM 3310 C C . LYS B 1 95 ? -11.966 -10.811 -35.793 1.00 81.66 428 LYS B C 1
ATOM 3311 O O . LYS B 1 95 ? -12.398 -10.052 -36.661 1.00 82.02 428 LYS B O 1
ATOM 3317 N N . LEU B 1 96 ? -10.941 -11.637 -35.996 1.00 81.68 429 LEU B N 1
ATOM 3318 C CA . LEU B 1 96 ? -10.210 -11.661 -37.268 1.00 83.63 429 LEU B CA 1
ATOM 3319 C C . LEU B 1 96 ? -10.439 -12.949 -38.050 1.00 88.21 429 LEU B C 1
ATOM 3320 O O . LEU B 1 96 ? -9.919 -14.010 -37.689 1.00 89.45 429 LEU B O 1
ATOM 3325 N N . GLN B 1 97 ? -11.194 -12.846 -39.138 1.00 107.15 430 GLN B N 1
ATOM 3326 C CA . GLN B 1 97 ? -11.624 -14.023 -39.885 1.00 112.62 430 GLN B CA 1
ATOM 3327 C C . GLN B 1 97 ? -10.542 -14.612 -40.800 1.00 116.38 430 GLN B C 1
ATOM 3328 O O . GLN B 1 97 ? -10.233 -15.803 -40.718 1.00 110.49 430 GLN B O 1
ATOM 3334 N N . GLU B 1 98 ? -9.972 -13.779 -41.668 1.00 96.07 431 GLU B N 1
ATOM 3335 C CA . GLU B 1 98 ? -9.003 -14.245 -42.660 1.00 91.50 431 GLU B CA 1
ATOM 3336 C C . GLU B 1 98 ? -7.573 -14.354 -42.140 1.00 88.46 431 GLU B C 1
ATOM 3337 O O . GLU B 1 98 ? -7.313 -14.247 -40.938 1.00 84.70 431 GLU B O 1
ATOM 3343 N N . SER B 1 99 ? -6.647 -14.574 -43.064 1.00 115.74 432 SER B N 1
ATOM 3344 C CA . SER B 1 99 ? -5.251 -14.769 -42.710 1.00 121.92 432 SER B CA 1
ATOM 3345 C C . SER B 1 99 ? -4.626 -13.473 -42.220 1.00 126.76 432 SER B C 1
ATOM 3346 O O . SER B 1 99 ? -5.132 -12.382 -42.490 1.00 123.70 432 SER B O 1
ATOM 3349 N N . GLU B 1 100 ? -3.527 -13.601 -41.487 1.00 92.05 433 GLU B N 1
ATOM 3350 C CA . GLU B 1 100 ? -2.713 -12.447 -41.162 1.00 81.98 433 GLU B CA 1
ATOM 3351 C C . GLU B 1 100 ? -2.253 -11.810 -42.454 1.00 83.54 433 GLU B C 1
ATOM 3352 O O . GLU B 1 100 ? -2.261 -10.591 -42.584 1.00 89.25 433 GLU B O 1
ATOM 3358 N N . GLN B 1 101 ? -1.848 -12.648 -43.405 1.00 100.48 434 GLN B N 1
ATOM 3359 C CA . GLN B 1 101 ? -1.410 -12.180 -44.718 1.00 104.56 434 GLN B CA 1
ATOM 3360 C C . GLN B 1 101 ? -2.487 -11.318 -45.376 1.00 99.43 434 GLN B C 1
ATOM 3361 O O . GLN B 1 101 ? -2.182 -10.355 -46.083 1.00 92.21 434 GLN B O 1
ATOM 3367 N N . TRP B 1 102 ? -3.749 -11.663 -45.130 1.00 78.82 435 TRP B N 1
ATOM 3368 C CA . TRP B 1 102 ? -4.860 -10.886 -45.658 1.00 76.70 435 TRP B CA 1
ATOM 3369 C C . TRP B 1 102 ? -4.946 -9.544 -44.970 1.00 77.87 435 TRP B C 1
ATOM 3370 O O . TRP B 1 102 ? -4.935 -8.498 -45.622 1.00 79.45 435 TRP B O 1
ATOM 3381 N N . LEU B 1 103 ? -5.047 -9.589 -43.644 1.00 80.99 436 LEU B N 1
ATOM 3382 C CA . LEU B 1 103 ? -5.108 -8.383 -42.821 1.00 77.30 436 LEU B CA 1
ATOM 3383 C C . LEU B 1 103 ? -4.073 -7.345 -43.259 1.00 73.18 436 LEU B C 1
ATOM 3384 O O . LEU B 1 103 ? -4.428 -6.212 -43.573 1.00 72.69 436 LEU B O 1
ATOM 3389 N N . GLU B 1 104 ? -2.801 -7.727 -43.293 1.00 68.23 437 GLU B N 1
ATOM 3390 C CA . GLU B 1 104 ? -1.778 -6.827 -43.808 1.00 63.90 437 GLU B CA 1
ATOM 3391 C C . GLU B 1 104 ? -2.269 -6.133 -45.071 1.00 71.67 437 GLU B C 1
ATOM 3392 O O . GLU B 1 104 ? -2.413 -4.913 -45.102 1.00 73.97 437 GLU B O 1
ATOM 3398 N N . GLY B 1 105 ? -2.540 -6.917 -46.106 1.00 73.51 438 GLY B N 1
ATOM 3399 C CA . GLY B 1 105 ? -3.062 -6.374 -47.344 1.00 74.20 438 GLY B CA 1
ATOM 3400 C C . GLY B 1 105 ? -4.129 -5.339 -47.064 1.00 71.97 438 GLY B C 1
ATOM 3401 O O . GLY B 1 105 ? -4.105 -4.239 -47.613 1.00 69.97 438 GLY B O 1
ATOM 3402 N N . GLN B 1 106 ? -5.057 -5.690 -46.182 1.00 74.62 439 GLN B N 1
ATOM 3403 C CA . GLN B 1 106 ? -6.190 -4.832 -45.885 1.00 71.90 439 GLN B CA 1
ATOM 3404 C C . GLN B 1 106 ? -5.768 -3.476 -45.329 1.00 71.19 439 GLN B C 1
ATOM 3405 O O . GLN B 1 106 ? -6.409 -2.460 -45.601 1.00 72.15 439 GLN B O 1
ATOM 3411 N N . ILE B 1 107 ? -4.693 -3.452 -44.550 1.00 78.31 440 ILE B N 1
ATOM 3412 C CA . ILE B 1 107 ? -4.234 -2.191 -43.975 1.00 78.84 440 ILE B CA 1
ATOM 3413 C C . ILE B 1 107 ? -3.255 -1.464 -44.899 1.00 77.04 440 ILE B C 1
ATOM 3414 O O . ILE B 1 107 ? -3.356 -0.245 -45.101 1.00 78.11 440 ILE B O 1
ATOM 3419 N N . ILE B 1 108 ? -2.321 -2.214 -45.476 1.00 60.22 441 ILE B N 1
ATOM 3420 C CA . ILE B 1 108 ? -1.409 -1.635 -46.459 1.00 60.87 441 ILE B CA 1
ATOM 3421 C C . ILE B 1 108 ? -2.169 -0.966 -47.602 1.00 58.84 441 ILE B C 1
ATOM 3422 O O . ILE B 1 108 ? -1.606 -0.178 -48.342 1.00 59.42 441 ILE B O 1
ATOM 3427 N N . ASP B 1 109 ? -3.457 -1.260 -47.727 1.00 81.71 442 ASP B N 1
ATOM 3428 C CA . ASP B 1 109 ? -4.300 -0.494 -48.634 1.00 87.27 442 ASP B CA 1
ATOM 3429 C C . ASP B 1 109 ? -4.689 0.824 -47.992 1.00 85.43 442 ASP B C 1
ATOM 3430 O O . ASP B 1 109 ? -4.595 1.880 -48.621 1.00 85.08 442 ASP B O 1
ATOM 3435 N N . LYS B 1 110 ? -5.122 0.757 -46.734 1.00 76.04 443 LYS B N 1
ATOM 3436 C CA . LYS B 1 110 ? -5.560 1.944 -46.015 1.00 69.77 443 LYS B CA 1
ATOM 3437 C C . LYS B 1 110 ? -4.465 2.984 -45.996 1.00 72.82 443 LYS B C 1
ATOM 3438 O O . LYS B 1 110 ? -4.725 4.166 -46.196 1.00 74.77 443 LYS B O 1
ATOM 3444 N N . ILE B 1 111 ? -3.234 2.550 -45.754 1.00 73.10 444 ILE B N 1
ATOM 3445 C CA . ILE B 1 111 ? -2.130 3.493 -45.733 1.00 67.82 444 ILE B CA 1
ATOM 3446 C C . ILE B 1 111 ? -2.105 4.254 -47.045 1.00 74.47 444 ILE B C 1
ATOM 3447 O O . ILE B 1 111 ? -1.996 5.476 -47.060 1.00 78.21 444 ILE B O 1
ATOM 3452 N N . ASP B 1 112 ? -2.220 3.525 -48.148 1.00 65.03 445 ASP B N 1
ATOM 3453 C CA . ASP B 1 112 ? -2.119 4.129 -49.465 1.00 60.60 445 ASP B CA 1
ATOM 3454 C C . ASP B 1 112 ? -3.292 5.074 -49.724 1.00 65.38 445 ASP B C 1
ATOM 3455 O O . ASP B 1 112 ? -3.120 6.157 -50.280 1.00 63.20 445 ASP B O 1
ATOM 3460 N N . ARG B 1 113 ? -4.481 4.670 -49.296 1.00 73.58 446 ARG B N 1
ATOM 3461 C CA . ARG B 1 113 ? -5.675 5.480 -49.483 1.00 75.44 446 ARG B CA 1
ATOM 3462 C C . ARG B 1 113 ? -5.563 6.799 -48.727 1.00 73.81 446 ARG B C 1
ATOM 3463 O O . ARG B 1 113 ? -6.156 7.797 -49.121 1.00 68.28 446 ARG B O 1
ATOM 3471 N N . TYR B 1 114 ? -4.806 6.804 -47.634 1.00 68.61 447 TYR B N 1
ATOM 3472 C CA . TYR B 1 114 ? -4.561 8.036 -46.891 1.00 66.47 447 TYR B CA 1
ATOM 3473 C C . TYR B 1 114 ? -3.548 8.895 -47.628 1.00 66.73 447 TYR B C 1
ATOM 3474 O O . TYR B 1 114 ? -3.698 10.110 -47.708 1.00 73.43 447 TYR B O 1
ATOM 3483 N N . TYR B 1 115 ? -2.512 8.251 -48.151 1.00 56.73 448 TYR B N 1
ATOM 3484 C CA . TYR B 1 115 ? -1.453 8.934 -48.881 1.00 60.52 448 TYR B CA 1
ATOM 3485 C C . TYR B 1 115 ? -1.971 9.584 -50.153 1.00 65.04 448 TYR B C 1
ATOM 3486 O O . TYR B 1 115 ? -1.695 10.755 -50.444 1.00 63.10 448 TYR B O 1
ATOM 3495 N N . THR B 1 116 ? -2.707 8.808 -50.930 1.00 68.26 449 THR B N 1
ATOM 3496 C CA . THR B 1 116 ? -3.274 9.323 -52.154 1.00 69.20 449 THR B CA 1
ATOM 3497 C C . THR B 1 116 ? -4.181 10.514 -51.858 1.00 63.89 449 THR B C 1
ATOM 3498 O O . THR B 1 116 ? -4.052 11.568 -52.474 1.00 71.04 449 THR B O 1
ATOM 3502 N N . GLU B 1 117 ? -5.077 10.360 -50.894 1.00 66.44 450 GLU B N 1
ATOM 3503 C CA . GLU B 1 117 ? -6.026 11.424 -50.568 1.00 73.70 450 GLU B CA 1
ATOM 3504 C C . GLU B 1 117 ? -5.459 12.661 -49.864 1.00 79.44 450 GLU B C 1
ATOM 3505 O O . GLU B 1 117 ? -5.711 13.782 -50.283 1.00 82.34 450 GLU B O 1
ATOM 3511 N N . ASP B 1 118 ? -4.713 12.473 -48.787 1.00 88.27 451 ASP B N 1
ATOM 3512 C CA . ASP B 1 118 ? -4.333 13.614 -47.967 1.00 82.67 451 ASP B CA 1
ATOM 3513 C C . ASP B 1 118 ? -2.859 14.010 -48.058 1.00 82.30 451 ASP B C 1
ATOM 3514 O O . ASP B 1 118 ? -2.481 15.081 -47.598 1.00 87.16 451 ASP B O 1
ATOM 3519 N N . VAL B 1 119 ? -2.025 13.167 -48.655 1.00 62.14 452 VAL B N 1
ATOM 3520 C CA . VAL B 1 119 ? -0.583 13.386 -48.584 1.00 58.29 452 VAL B CA 1
ATOM 3521 C C . VAL B 1 119 ? 0.106 13.597 -49.924 1.00 62.16 452 VAL B C 1
ATOM 3522 O O . VAL B 1 119 ? 0.914 14.515 -50.072 1.00 61.73 452 VAL B O 1
ATOM 3526 N N . GLU B 1 120 ? -0.184 12.721 -50.881 1.00 78.14 453 GLU B N 1
ATOM 3527 C CA . GLU B 1 120 ? 0.502 12.743 -52.163 1.00 74.40 453 GLU B CA 1
ATOM 3528 C C . GLU B 1 120 ? -0.015 13.898 -52.992 1.00 75.18 453 GLU B C 1
ATOM 3529 O O . GLU B 1 120 ? -0.875 13.736 -53.856 1.00 76.80 453 GLU B O 1
ATOM 3535 N N . ILE B 1 121 ? 0.536 15.069 -52.713 1.00 66.40 454 ILE B N 1
ATOM 3536 C CA . ILE B 1 121 ? 0.031 16.336 -53.204 1.00 68.63 454 ILE B CA 1
ATOM 3537 C C . ILE B 1 121 ? 1.107 17.337 -52.819 1.00 74.62 454 ILE B C 1
ATOM 3538 O O . ILE B 1 121 ? 1.808 17.145 -51.823 1.00 76.08 454 ILE B O 1
ATOM 3543 N N . PHE B 1 122 ? 1.262 18.401 -53.592 1.00 74.69 455 PHE B N 1
ATOM 3544 C CA . PHE B 1 122 ? 2.368 19.310 -53.334 1.00 74.18 455 PHE B CA 1
ATOM 3545 C C . PHE B 1 122 ? 2.130 20.228 -52.142 1.00 72.99 455 PHE B C 1
ATOM 3546 O O . PHE B 1 122 ? 1.076 20.868 -52.030 1.00 69.99 455 PHE B O 1
ATOM 3554 N N . ASN B 1 123 ? 3.112 20.262 -51.244 1.00 98.96 456 ASN B N 1
ATOM 3555 C CA . ASN B 1 123 ? 3.029 21.078 -50.043 1.00 102.93 456 ASN B CA 1
ATOM 3556 C C . ASN B 1 123 ? 2.004 20.628 -48.999 1.00 103.35 456 ASN B C 1
ATOM 3557 O O . ASN B 1 123 ? 1.898 21.228 -47.924 1.00 102.75 456 ASN B O 1
ATOM 3562 N N . SER B 1 124 ? 1.257 19.571 -49.310 1.00 78.42 457 SER B N 1
ATOM 3563 C CA . SER B 1 124 ? 0.471 18.843 -48.325 1.00 71.08 457 SER B CA 1
ATOM 3564 C C . SER B 1 124 ? 1.437 18.031 -47.481 1.00 65.72 457 SER B C 1
ATOM 3565 O O . SER B 1 124 ? 2.592 17.867 -47.857 1.00 67.43 457 SER B O 1
ATOM 3568 N N . SER B 1 125 ? 0.995 17.527 -46.338 1.00 72.22 458 SER B N 1
ATOM 3569 C CA . SER B 1 125 ? 1.952 16.872 -45.458 1.00 69.40 458 SER B CA 1
ATOM 3570 C C . SER B 1 125 ? 1.505 15.540 -44.857 1.00 77.90 458 SER B C 1
ATOM 3571 O O . SER B 1 125 ? 0.317 15.211 -44.843 1.00 78.93 458 SER B O 1
ATOM 3574 N N . PHE B 1 126 ? 2.491 14.783 -44.372 1.00 84.19 459 PHE B N 1
ATOM 3575 C CA . PHE B 1 126 ? 2.284 13.489 -43.725 1.00 83.04 459 PHE B CA 1
ATOM 3576 C C . PHE B 1 126 ? 2.181 13.649 -42.215 1.00 80.79 459 PHE B C 1
ATOM 3577 O O . PHE B 1 126 ? 3.069 14.219 -41.585 1.00 83.93 459 PHE B O 1
ATOM 3585 N N . ALA B 1 127 ? 1.093 13.144 -41.643 1.00 66.26 460 ALA B N 1
ATOM 3586 C CA . ALA B 1 127 ? 0.893 13.156 -40.199 1.00 69.79 460 ALA B CA 1
ATOM 3587 C C . ALA B 1 127 ? 0.742 11.735 -39.700 1.00 71.51 460 ALA B C 1
ATOM 3588 O O . ALA B 1 127 ? -0.297 11.115 -39.918 1.00 70.39 460 ALA B O 1
ATOM 3590 N N . LYS B 1 128 ? 1.773 11.225 -39.032 1.00 64.97 461 LYS B N 1
ATOM 3591 C CA . LYS B 1 128 ? 1.763 9.857 -38.529 1.00 59.82 461 LYS B CA 1
ATOM 3592 C C . LYS B 1 128 ? 0.501 9.538 -37.739 1.00 67.41 461 LYS B C 1
ATOM 3593 O O . LYS B 1 128 ? 0.011 8.413 -37.764 1.00 67.41 461 LYS B O 1
ATOM 3599 N N . SER B 1 129 ? -0.019 10.528 -37.029 1.00 69.88 462 SER B N 1
ATOM 3600 C CA . SER B 1 129 ? -1.224 10.344 -36.242 1.00 66.42 462 SER B CA 1
ATOM 3601 C C . SER B 1 129 ? -2.444 10.069 -37.102 1.00 73.73 462 SER B C 1
ATOM 3602 O O . SER B 1 129 ? -3.378 9.412 -36.665 1.00 73.29 462 SER B O 1
ATOM 3605 N N . LYS B 1 130 ? -2.443 10.584 -38.323 1.00 90.19 463 LYS B N 1
ATOM 3606 C CA . LYS B 1 130 ? -3.600 10.454 -39.199 1.00 87.09 463 LYS B CA 1
ATOM 3607 C C . LYS B 1 130 ? -3.626 9.058 -39.794 1.00 81.91 463 LYS B C 1
ATOM 3608 O O . LYS B 1 130 ? -4.627 8.348 -39.711 1.00 82.14 463 LYS B O 1
ATOM 3614 N N . MET B 1 131 ? -2.501 8.667 -40.382 1.00 69.28 464 MET B N 1
ATOM 3615 C CA . MET B 1 131 ? -2.397 7.397 -41.076 1.00 72.16 464 MET B CA 1
ATOM 3616 C C . MET B 1 131 ? -2.584 6.220 -40.132 1.00 75.53 464 MET B C 1
ATOM 3617 O O . MET B 1 131 ? -3.059 5.169 -40.549 1.00 76.01 464 MET B O 1
ATOM 3622 N N . LEU B 1 132 ? -2.199 6.386 -38.869 1.00 66.45 465 LEU B N 1
ATOM 3623 C CA . LEU B 1 132 ? -2.491 5.377 -37.849 1.00 62.96 465 LEU B CA 1
ATOM 3624 C C . LEU B 1 132 ? -3.986 5.227 -37.636 1.00 65.72 465 LEU B C 1
ATOM 3625 O O . LEU B 1 132 ? -4.469 4.124 -37.426 1.00 66.37 465 LEU B O 1
ATOM 3630 N N . THR B 1 133 ? -4.725 6.332 -37.674 1.00 68.99 466 THR B N 1
ATOM 3631 C CA . THR B 1 133 ? -6.172 6.225 -37.566 1.00 68.50 466 THR B CA 1
ATOM 3632 C C . THR B 1 133 ? -6.737 5.571 -38.829 1.00 72.25 466 THR B C 1
ATOM 3633 O O . THR B 1 133 ? -7.802 4.959 -38.784 1.00 78.94 466 THR B O 1
ATOM 3637 N N . TYR B 1 134 ? -6.034 5.705 -39.953 1.00 66.83 467 TYR B N 1
ATOM 3638 C CA . TYR B 1 134 ? -6.387 4.945 -41.154 1.00 66.07 467 TYR B CA 1
ATOM 3639 C C . TYR B 1 134 ? -6.142 3.463 -40.927 1.00 65.55 467 TYR B C 1
ATOM 3640 O O . TYR B 1 134 ? -7.011 2.644 -41.193 1.00 70.20 467 TYR B O 1
ATOM 3649 N N . VAL B 1 135 ? -4.953 3.122 -40.439 1.00 62.79 468 VAL B N 1
ATOM 3650 C CA . VAL B 1 135 ? -4.638 1.741 -40.076 1.00 60.12 468 VAL B CA 1
ATOM 3651 C C . VAL B 1 135 ? -5.705 1.145 -39.148 1.00 63.51 468 VAL B C 1
ATOM 3652 O O . VAL B 1 135 ? -6.261 0.091 -39.437 1.00 61.49 468 VAL B O 1
ATOM 3656 N N . ASP B 1 136 ? -5.984 1.823 -38.036 1.00 80.68 469 ASP B N 1
ATOM 3657 C CA . ASP B 1 136 ? -7.055 1.431 -37.124 1.00 76.75 469 ASP B CA 1
ATOM 3658 C C . ASP B 1 136 ? -8.350 1.129 -37.871 1.00 84.83 469 ASP B C 1
ATOM 3659 O O . ASP B 1 136 ? -9.136 0.283 -37.462 1.00 85.61 469 ASP B O 1
ATOM 3664 N N . ASP B 1 137 ? -8.550 1.842 -38.974 1.00 97.74 470 ASP B N 1
ATOM 3665 C CA . ASP B 1 137 ? -9.819 1.911 -39.695 1.00 95.07 470 ASP B CA 1
ATOM 3666 C C . ASP B 1 137 ? -9.974 0.746 -40.673 1.00 98.27 470 ASP B C 1
ATOM 3667 O O . ASP B 1 137 ? -11.040 0.549 -41.253 1.00 110.41 470 ASP B O 1
ATOM 3672 N N . ALA B 1 138 ? -8.906 -0.030 -40.835 1.00 83.79 471 ALA B N 1
ATOM 3673 C CA . ALA B 1 138 ? -8.819 -1.057 -41.878 1.00 84.26 471 ALA B CA 1
ATOM 3674 C C . ALA B 1 138 ? -9.650 -2.328 -41.665 1.00 91.16 471 ALA B C 1
ATOM 3675 O O . ALA B 1 138 ? -9.864 -3.081 -42.610 1.00 89.59 471 ALA B O 1
ATOM 3677 N N . ASP B 1 139 ? -10.107 -2.578 -40.442 1.00 93.17 472 ASP B N 1
ATOM 3678 C CA . ASP B 1 139 ? -10.839 -3.808 -40.160 1.00 95.93 472 ASP B CA 1
ATOM 3679 C C . ASP B 1 139 ? -11.622 -3.372 -38.935 1.00 104.77 472 ASP B C 1
ATOM 3680 O O . ASP B 1 139 ? -11.292 -2.356 -38.338 1.00 117.28 472 ASP B O 1
ATOM 3685 N N . HIS B 1 140 ? -12.652 -4.132 -38.563 1.00 137.39 473 HIS B N 1
ATOM 3686 C CA . HIS B 1 140 ? -13.398 -3.852 -37.337 1.00 139.27 473 HIS B CA 1
ATOM 3687 C C . HIS B 1 140 ? -12.730 -4.523 -36.145 1.00 137.29 473 HIS B C 1
ATOM 3688 O O . HIS B 1 140 ? -13.291 -4.568 -35.047 1.00 138.27 473 HIS B O 1
ATOM 3695 N N . SER B 1 141 ? -11.522 -5.028 -36.379 1.00 67.48 474 SER B N 1
ATOM 3696 C CA . SER B 1 141 ? -10.843 -5.924 -35.453 1.00 62.02 474 SER B CA 1
ATOM 3697 C C . SER B 1 141 ? -9.431 -5.455 -35.115 1.00 70.57 474 SER B C 1
ATOM 3698 O O . SER B 1 141 ? -8.647 -6.199 -34.525 1.00 70.14 474 SER B O 1
ATOM 3701 N N . VAL B 1 142 ? -9.120 -4.222 -35.502 1.00 103.76 475 VAL B N 1
ATOM 3702 C CA . VAL B 1 142 ? -7.773 -3.683 -35.362 1.00 84.42 475 VAL B CA 1
ATOM 3703 C C . VAL B 1 142 ? -7.708 -2.691 -34.207 1.00 87.29 475 VAL B C 1
ATOM 3704 O O . VAL B 1 142 ? -7.861 -1.485 -34.399 1.00 89.89 475 VAL B O 1
ATOM 3708 N N . ILE B 1 143 ? -7.531 -3.273 -33.047 1.00 72.14 476 ILE B N 1
ATOM 3709 C CA . ILE B 1 143 ? -7.763 -2.672 -31.781 1.00 68.72 476 ILE B CA 1
ATOM 3710 C C . ILE B 1 143 ? -7.014 -1.410 -31.534 1.00 70.88 476 ILE B C 1
ATOM 3711 O O . ILE B 1 143 ? -7.465 -0.549 -30.819 1.00 74.00 476 ILE B O 1
ATOM 3716 N N . GLY B 1 144 ? -5.825 -1.346 -32.075 1.00 61.54 477 GLY B N 1
ATOM 3717 C CA . GLY B 1 144 ? -4.899 -0.256 -31.834 1.00 54.80 477 GLY B CA 1
ATOM 3718 C C . GLY B 1 144 ? -3.512 -0.438 -32.416 1.00 60.50 477 GLY B C 1
ATOM 3719 O O . GLY B 1 144 ? -2.936 -1.518 -32.318 1.00 67.88 477 GLY B O 1
ATOM 3720 N N . SER B 1 145 ? -2.965 0.627 -33.001 1.00 65.37 478 SER B N 1
ATOM 3721 C CA . SER B 1 145 ? -1.644 0.579 -33.628 1.00 65.34 478 SER B CA 1
ATOM 3722 C C . SER B 1 145 ? -0.629 1.578 -33.041 1.00 65.72 478 SER B C 1
ATOM 3723 O O . SER B 1 145 ? -0.973 2.475 -32.269 1.00 63.33 478 SER B O 1
ATOM 3726 N N . SER B 1 146 ? 0.633 1.398 -33.404 1.00 51.09 479 SER B N 1
ATOM 372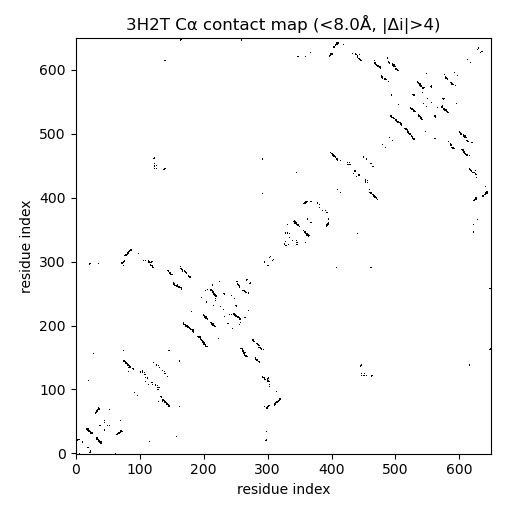7 C CA . SER B 1 146 ? 1.687 2.326 -33.034 1.00 52.90 479 SER B CA 1
ATOM 3728 C C . SER B 1 146 ? 2.610 2.329 -34.228 1.00 49.14 479 SER B C 1
ATOM 3729 O O . SER B 1 146 ? 2.362 1.589 -35.168 1.00 52.66 479 SER B O 1
ATOM 3732 N N . ALA B 1 147 ? 3.660 3.143 -34.212 1.00 47.61 480 ALA B N 1
ATOM 3733 C CA . ALA B 1 147 ? 4.386 3.403 -35.444 1.00 48.48 480 ALA B CA 1
ATOM 3734 C C . ALA B 1 147 ? 5.626 4.256 -35.247 1.00 42.29 480 ALA B C 1
ATOM 3735 O O . ALA B 1 147 ? 5.621 5.183 -34.453 1.00 49.75 480 ALA B O 1
ATOM 3737 N N . THR B 1 148 ? 6.670 3.952 -36.008 1.00 48.92 481 THR B N 1
ATOM 3738 C CA . THR B 1 148 ? 7.959 4.613 -35.893 1.00 43.88 481 THR B CA 1
ATOM 3739 C C . THR B 1 148 ? 8.497 4.989 -37.261 1.00 50.65 481 THR B C 1
ATOM 3740 O O . THR B 1 148 ? 8.704 4.121 -38.110 1.00 44.87 481 THR B O 1
ATOM 3744 N N . ILE B 1 149 ? 8.737 6.276 -37.487 1.00 57.98 482 ILE B N 1
ATOM 3745 C CA . ILE B 1 149 ? 9.111 6.707 -38.825 1.00 55.73 482 ILE B CA 1
ATOM 3746 C C . ILE B 1 149 ? 10.550 7.169 -38.960 1.00 57.52 482 ILE B C 1
ATOM 3747 O O . ILE B 1 149 ? 11.222 7.495 -37.976 1.00 60.73 482 ILE B O 1
ATOM 3752 N N . GLN B 1 150 ? 11.013 7.145 -40.204 1.00 64.98 483 GLN B N 1
ATOM 3753 C CA . GLN B 1 150 ? 12.272 7.739 -40.609 1.00 67.33 483 GLN B CA 1
ATOM 3754 C C . GLN B 1 150 ? 12.026 8.487 -41.899 1.00 71.44 483 GLN B C 1
ATOM 3755 O O . GLN B 1 150 ? 11.031 8.245 -42.584 1.00 71.65 483 GLN B O 1
ATOM 3761 N N . MET B 1 151 ? 12.928 9.395 -42.238 1.00 64.53 484 MET B N 1
ATOM 3762 C CA . MET B 1 151 ? 12.823 10.104 -43.500 1.00 59.29 484 MET B CA 1
ATOM 3763 C C . MET B 1 151 ? 13.845 9.566 -44.500 1.00 62.32 484 MET B C 1
ATOM 3764 O O . MET B 1 151 ? 15.017 9.353 -44.156 1.00 64.02 484 MET B O 1
ATOM 3769 N N . VAL B 1 152 ? 13.400 9.327 -45.731 1.00 60.80 485 VAL B N 1
ATOM 3770 C CA . VAL B 1 152 ? 14.323 8.886 -46.765 1.00 58.42 485 VAL B CA 1
ATOM 3771 C C . VAL B 1 152 ? 14.355 9.846 -47.943 1.00 57.31 485 VAL B C 1
ATOM 3772 O O . VAL B 1 152 ? 13.354 10.043 -48.634 1.00 58.33 485 VAL B O 1
ATOM 3776 N N . ARG B 1 153 ? 15.517 10.444 -48.156 1.00 60.14 486 ARG B N 1
ATOM 3777 C CA . ARG B 1 153 ? 15.768 11.226 -49.346 1.00 62.10 486 ARG B CA 1
ATOM 3778 C C . ARG B 1 153 ? 16.629 10.326 -50.208 1.00 65.46 486 ARG B C 1
ATOM 3779 O O . ARG B 1 153 ? 17.650 9.823 -49.753 1.00 56.95 486 ARG B O 1
ATOM 3787 N N . GLU B 1 154 ? 16.204 10.090 -51.442 1.00 80.09 487 GLU B N 1
ATOM 3788 C CA . GLU B 1 154 ? 16.940 9.200 -52.328 1.00 69.40 487 GLU B CA 1
ATOM 3789 C C . GLU B 1 154 ? 17.921 10.008 -53.143 1.00 69.72 487 GLU B C 1
ATOM 3790 O O . GLU B 1 154 ? 17.524 10.800 -53.992 1.00 78.40 487 GLU B O 1
ATOM 3796 N N . VAL B 1 155 ? 19.206 9.819 -52.868 1.00 61.63 488 VAL B N 1
ATOM 3797 C CA . VAL B 1 155 ? 20.247 10.668 -53.436 1.00 63.44 488 VAL B CA 1
ATOM 3798 C C . VAL B 1 155 ? 20.674 10.221 -54.823 1.00 72.95 488 VAL B C 1
ATOM 3799 O O . VAL B 1 155 ? 21.017 9.056 -55.019 1.00 75.54 488 VAL B O 1
ATOM 3803 N N . GLN B 1 156 ? 20.669 11.157 -55.770 1.00 83.43 489 GLN B N 1
ATOM 3804 C CA . GLN B 1 156 ? 21.040 10.891 -57.158 1.00 83.85 489 GLN B CA 1
ATOM 3805 C C . GLN B 1 156 ? 22.525 10.594 -57.328 1.00 75.52 489 GLN B C 1
ATOM 3806 O O . GLN B 1 156 ? 22.898 9.653 -58.024 1.00 74.72 489 GLN B O 1
ATOM 3812 N N . ASN B 1 157 ? 23.370 11.414 -56.711 1.00 65.20 490 ASN B N 1
ATOM 3813 C CA . ASN B 1 157 ? 24.812 11.176 -56.711 1.00 70.94 490 ASN B CA 1
ATOM 3814 C C . ASN B 1 157 ? 25.406 11.147 -55.297 1.00 69.91 490 ASN B C 1
ATOM 3815 O O . ASN B 1 157 ? 25.258 12.091 -54.520 1.00 74.49 490 ASN B O 1
ATOM 3820 N N . PHE B 1 158 ? 26.078 10.045 -54.984 1.00 55.07 491 PHE B N 1
ATOM 3821 C CA . PHE B 1 158 ? 26.638 9.797 -53.663 1.00 57.11 491 PHE B CA 1
ATOM 3822 C C . PHE B 1 158 ? 27.863 10.645 -53.399 1.00 65.79 491 PHE B C 1
ATOM 3823 O O . PHE B 1 158 ? 28.189 10.941 -52.255 1.00 62.61 491 PHE B O 1
ATOM 3831 N N . TYR B 1 159 ? 28.564 11.019 -54.458 1.00 87.09 492 TYR B N 1
ATOM 3832 C CA . TYR B 1 159 ? 29.888 11.599 -54.292 1.00 88.30 492 TYR B CA 1
ATOM 3833 C C . TYR B 1 159 ? 29.905 12.998 -53.693 1.00 84.60 492 TYR B C 1
ATOM 3834 O O . TYR B 1 159 ? 30.755 13.314 -52.869 1.00 89.28 492 TYR B O 1
ATOM 3843 N N . LYS B 1 160 ? 28.989 13.847 -54.127 1.00 72.05 493 LYS B N 1
ATOM 3844 C CA . LYS B 1 160 ? 28.900 15.173 -53.557 1.00 74.66 493 LYS B CA 1
ATOM 3845 C C . LYS B 1 160 ? 27.472 15.626 -53.618 1.00 75.39 493 LYS B C 1
ATOM 3846 O O . LYS B 1 160 ? 26.749 15.332 -54.563 1.00 75.73 493 LYS B O 1
ATOM 3852 N N . THR B 1 161 ? 27.063 16.332 -52.581 1.00 78.22 494 THR B N 1
ATOM 3853 C CA . THR B 1 161 ? 25.733 16.891 -52.529 1.00 75.88 494 THR B CA 1
ATOM 3854 C C . THR B 1 161 ? 25.615 17.892 -53.657 1.00 74.40 494 THR B C 1
ATOM 3855 O O . THR B 1 161 ? 26.623 18.273 -54.251 1.00 74.02 494 THR B O 1
ATOM 3859 N N . PRO B 1 162 ? 24.383 18.309 -53.975 1.00 98.90 495 PRO B N 1
ATOM 3860 C CA . PRO B 1 162 ? 24.223 19.309 -55.027 1.00 94.55 495 PRO B CA 1
ATOM 3861 C C . PRO B 1 162 ? 25.009 20.552 -54.686 1.00 97.67 495 PRO B C 1
ATOM 3862 O O . PRO B 1 162 ? 25.283 20.822 -53.517 1.00 95.13 495 PRO B O 1
ATOM 3866 N N . GLU B 1 163 ? 25.375 21.315 -55.711 1.00 136.06 496 GLU B N 1
ATOM 3867 C CA . GLU B 1 163 ? 25.984 22.625 -55.512 1.00 140.72 496 GLU B CA 1
ATOM 3868 C C . GLU B 1 163 ? 25.468 23.286 -54.238 1.00 131.81 496 GLU B C 1
ATOM 3869 O O . GLU B 1 163 ? 26.236 23.874 -53.478 1.00 121.34 496 GLU B O 1
ATOM 3875 N N . ALA B 1 164 ? 24.162 23.185 -54.012 1.00 95.67 497 ALA B N 1
ATOM 3876 C CA . ALA B 1 164 ? 23.486 24.031 -53.037 1.00 95.50 497 ALA B CA 1
ATOM 3877 C C . ALA B 1 164 ? 23.400 23.347 -51.677 1.00 111.83 497 ALA B C 1
ATOM 3878 O O . ALA B 1 164 ? 24.123 23.702 -50.746 1.00 107.54 497 ALA B O 1
ATOM 3880 N N . GLY B 1 165 ? 22.513 22.363 -51.570 1.00 112.69 498 GLY B N 1
ATOM 3881 C CA . GLY B 1 165 ? 22.712 21.252 -50.659 1.00 89.39 498 GLY B CA 1
ATOM 3882 C C . GLY B 1 165 ? 21.650 20.181 -50.809 1.00 84.59 498 GLY B C 1
ATOM 3883 O O . GLY B 1 165 ? 20.935 20.138 -51.811 1.00 80.69 498 GLY B O 1
ATOM 3884 N N . ILE B 1 166 ? 21.546 19.313 -49.808 1.00 80.91 499 ILE B N 1
ATOM 3885 C CA . ILE B 1 166 ? 20.368 18.464 -49.647 1.00 78.56 499 ILE B CA 1
ATOM 3886 C C . ILE B 1 166 ? 19.663 18.819 -48.351 1.00 76.05 499 ILE B C 1
ATOM 3887 O O . ILE B 1 166 ? 20.306 18.951 -47.310 1.00 75.94 499 ILE B O 1
ATOM 3892 N N . LYS B 1 167 ? 18.348 19.004 -48.426 1.00 73.99 500 LYS B N 1
ATOM 3893 C CA . LYS B 1 167 ? 17.561 19.298 -47.233 1.00 75.88 500 LYS B CA 1
ATOM 3894 C C . LYS B 1 167 ? 16.281 18.475 -47.150 1.00 75.87 500 LYS B C 1
ATOM 3895 O O . LYS B 1 167 ? 15.740 18.057 -48.172 1.00 78.27 500 LYS B O 1
ATOM 3901 N N . TYR B 1 168 ? 15.813 18.245 -45.923 1.00 66.73 501 TYR B N 1
ATOM 3902 C CA . TYR B 1 168 ? 14.658 17.389 -45.672 1.00 60.81 501 TYR B CA 1
ATOM 3903 C C . TYR B 1 168 ? 13.372 18.190 -45.553 1.00 67.13 501 TYR B C 1
ATOM 3904 O O . TYR B 1 168 ? 12.278 17.612 -45.500 1.00 62.28 501 TYR B O 1
ATOM 3913 N N . ASN B 1 169 ? 13.506 19.516 -45.509 1.00 78.56 502 ASN B N 1
ATOM 3914 C CA . ASN B 1 169 ? 12.382 20.397 -45.198 1.00 73.57 502 ASN B CA 1
ATOM 3915 C C . ASN B 1 169 ? 11.798 20.047 -43.837 1.00 75.96 502 ASN B C 1
ATOM 3916 O O . ASN B 1 169 ? 10.637 20.339 -43.541 1.00 69.07 502 ASN B O 1
ATOM 3921 N N . ASN B 1 170 ? 12.622 19.403 -43.019 1.00 77.66 503 ASN B N 1
ATOM 3922 C CA . ASN B 1 170 ? 12.209 18.933 -41.710 1.00 71.02 503 ASN B CA 1
ATOM 3923 C C . ASN B 1 170 ? 13.376 18.747 -40.776 1.00 71.01 503 ASN B C 1
ATOM 3924 O O . ASN B 1 170 ? 14.518 18.512 -41.191 1.00 72.34 503 ASN B O 1
ATOM 3929 N N . GLN B 1 171 ? 13.067 18.853 -39.496 1.00 67.97 504 GLN B N 1
ATOM 3930 C CA . GLN B 1 171 ? 14.082 18.806 -38.469 1.00 74.57 504 GLN B CA 1
ATOM 3931 C C . GLN B 1 171 ? 14.404 17.354 -38.137 1.00 66.29 504 GLN B C 1
ATOM 3932 O O . GLN B 1 171 ? 13.505 16.587 -37.795 1.00 62.68 504 GLN B O 1
ATOM 3938 N N . ILE B 1 172 ? 15.675 16.972 -38.264 1.00 63.40 505 ILE B N 1
ATOM 3939 C CA . ILE B 1 172 ? 16.116 15.651 -37.809 1.00 68.38 505 ILE B CA 1
ATOM 3940 C C . ILE B 1 172 ? 16.816 15.718 -36.438 1.00 71.23 505 ILE B C 1
ATOM 3941 O O . ILE B 1 172 ? 17.076 16.798 -35.909 1.00 74.00 505 ILE B O 1
ATOM 3946 N N . LYS B 1 173 ? 17.101 14.557 -35.863 1.00 68.57 506 LYS B N 1
ATOM 3947 C CA . LYS B 1 173 ? 17.735 14.487 -34.557 1.00 77.12 506 LYS B CA 1
ATOM 3948 C C . LYS B 1 173 ? 19.249 14.391 -34.729 1.00 82.94 506 LYS B C 1
ATOM 3949 O O . LYS B 1 173 ? 19.745 14.379 -35.855 1.00 77.99 506 LYS B O 1
ATOM 3955 N N . ASP B 1 174 ? 19.977 14.326 -33.618 1.00 84.38 507 ASP B N 1
ATOM 3956 C CA . ASP B 1 174 ? 21.430 14.230 -33.667 1.00 84.99 507 ASP B CA 1
ATOM 3957 C C . ASP B 1 174 ? 21.887 12.852 -34.114 1.00 85.85 507 ASP B C 1
ATOM 3958 O O . ASP B 1 174 ? 21.278 11.851 -33.742 1.00 91.83 507 ASP B O 1
ATOM 3963 N N . ARG B 1 175 ? 22.963 12.809 -34.902 1.00 90.24 508 ARG B N 1
ATOM 3964 C CA . ARG B 1 175 ? 23.567 11.551 -35.362 1.00 90.72 508 ARG B CA 1
ATOM 3965 C C . ARG B 1 175 ? 22.609 10.790 -36.255 1.00 87.71 508 ARG B C 1
ATOM 3966 O O . ARG B 1 175 ? 22.918 9.700 -36.737 1.00 88.81 508 ARG B O 1
ATOM 3974 N N . SER B 1 176 ? 21.447 11.396 -36.463 1.00 72.00 509 SER B N 1
ATOM 3975 C CA . SER B 1 176 ? 20.310 10.774 -37.114 1.00 60.14 509 SER B CA 1
ATOM 3976 C C . SER B 1 176 ? 20.565 10.513 -38.594 1.00 67.25 509 SER B C 1
ATOM 3977 O O . SER B 1 176 ? 20.307 9.414 -39.093 1.00 70.93 509 SER B O 1
ATOM 3980 N N . MET B 1 177 ? 21.065 11.530 -39.292 1.00 75.84 510 MET B N 1
ATOM 3981 C CA . MET B 1 177 ? 21.381 11.407 -40.709 1.00 68.56 510 MET B CA 1
ATOM 3982 C C . MET B 1 177 ? 22.360 10.268 -40.940 1.00 72.80 510 MET B C 1
ATOM 3983 O O . MET B 1 177 ? 23.476 10.276 -40.426 1.00 76.80 510 MET B O 1
ATOM 3988 N N . GLU B 1 178 ? 21.949 9.283 -41.722 1.00 74.48 511 GLU B N 1
ATOM 3989 C CA . GLU B 1 178 ? 22.853 8.206 -42.063 1.00 74.92 511 GLU B CA 1
ATOM 3990 C C . GLU B 1 178 ? 22.390 7.548 -43.332 1.00 71.19 511 GLU B C 1
ATOM 3991 O O . GLU B 1 178 ? 21.230 7.150 -43.443 1.00 63.02 511 GLU B O 1
ATOM 3997 N N . SER B 1 179 ? 23.310 7.466 -44.292 1.00 62.97 512 SER B N 1
ATOM 3998 C CA . SER B 1 179 ? 23.085 6.800 -45.570 1.00 59.44 512 SER B CA 1
ATOM 3999 C C . SER B 1 179 ? 23.227 5.304 -45.373 1.00 55.51 512 SER B C 1
ATOM 4000 O O . SER B 1 179 ? 23.644 4.859 -44.315 1.00 70.76 512 SER B O 1
ATOM 4003 N N . ASN B 1 180 ? 22.893 4.521 -46.387 1.00 60.12 513 ASN B N 1
ATOM 4004 C CA . ASN B 1 180 ? 23.169 3.093 -46.314 1.00 66.33 513 ASN B CA 1
ATOM 4005 C C . ASN B 1 180 ? 24.610 2.807 -46.707 1.00 71.45 513 ASN B C 1
ATOM 4006 O O . ASN B 1 180 ? 25.415 3.726 -46.859 1.00 70.07 513 ASN B O 1
ATOM 4011 N N . THR B 1 181 ? 24.941 1.534 -46.875 1.00 64.97 514 THR B N 1
ATOM 4012 C CA . THR B 1 181 ? 26.331 1.179 -47.155 1.00 70.70 514 THR B CA 1
ATOM 4013 C C . THR B 1 181 ? 26.641 0.944 -48.637 1.00 70.71 514 THR B C 1
ATOM 4014 O O . THR B 1 181 ? 25.821 0.412 -49.390 1.00 67.22 514 THR B O 1
ATOM 4018 N N . PHE B 1 182 ? 27.840 1.357 -49.038 1.00 78.24 515 PHE B N 1
ATOM 4019 C CA . PHE B 1 182 ? 28.304 1.189 -50.407 1.00 82.13 515 PHE B CA 1
ATOM 4020 C C . PHE B 1 182 ? 29.768 0.762 -50.438 1.00 80.71 515 PHE B C 1
ATOM 4021 O O . PHE B 1 182 ? 30.572 1.227 -49.633 1.00 80.37 515 PHE B O 1
ATOM 4029 N N . SER B 1 183 ? 30.106 -0.126 -51.370 1.00 78.82 516 SER B N 1
ATOM 4030 C CA . SER B 1 183 ? 31.433 -0.737 -51.411 1.00 81.34 516 SER B CA 1
ATOM 4031 C C . SER B 1 183 ? 32.494 0.282 -51.744 1.00 75.00 516 SER B C 1
ATOM 4032 O O . SER B 1 183 ? 32.373 0.989 -52.732 1.00 65.54 516 SER B O 1
ATOM 4035 N N . PHE B 1 184 ? 33.532 0.361 -50.923 1.00 83.07 517 PHE B N 1
ATOM 4036 C CA . PHE B 1 184 ? 34.708 1.137 -51.287 1.00 87.66 517 PHE B CA 1
ATOM 4037 C C . PHE B 1 184 ? 35.781 0.182 -51.800 1.00 96.56 517 PHE B C 1
ATOM 4038 O O . PHE B 1 184 ? 35.931 -0.925 -51.286 1.00 96.81 517 PHE B O 1
ATOM 4046 N N . ASN B 1 185 ? 36.515 0.602 -52.824 1.00 89.12 518 ASN B N 1
ATOM 4047 C CA . ASN B 1 185 ? 37.551 -0.239 -53.401 1.00 88.49 518 ASN B CA 1
ATOM 4048 C C . ASN B 1 185 ? 38.951 0.249 -53.040 1.00 95.98 518 ASN B C 1
ATOM 4049 O O . ASN B 1 185 ? 39.445 1.221 -53.609 1.00 93.78 518 ASN B O 1
ATOM 4054 N N . SER B 1 186 ? 39.583 -0.431 -52.090 1.00 108.99 519 SER B N 1
ATOM 4055 C CA . SER B 1 186 ? 40.899 -0.037 -51.599 1.00 109.45 519 SER B CA 1
ATOM 4056 C C . SER B 1 186 ? 41.916 0.073 -52.726 1.00 118.08 519 SER B C 1
ATOM 4057 O O . SER B 1 186 ? 42.377 1.165 -53.058 1.00 111.78 519 SER B O 1
ATOM 4060 N N . GLY B 1 187 ? 42.266 -1.068 -53.309 1.00 129.91 520 GLY B N 1
ATOM 4061 C CA . GLY B 1 187 ? 43.224 -1.099 -54.394 1.00 132.57 520 GLY B CA 1
ATOM 4062 C C . GLY B 1 187 ? 44.268 -2.180 -54.215 1.00 139.73 520 GLY B C 1
ATOM 4063 O O . GLY B 1 187 ? 45.079 -2.415 -55.112 1.00 145.19 520 GLY B O 1
ATOM 4064 N N . ARG B 1 188 ? 44.251 -2.839 -53.056 1.00 95.13 521 ARG B N 1
ATOM 4065 C CA . ARG B 1 188 ? 45.199 -3.912 -52.771 1.00 96.40 521 ARG B CA 1
ATOM 4066 C C . ARG B 1 188 ? 44.772 -5.225 -53.418 1.00 110.61 521 ARG B C 1
ATOM 4067 O O . ARG B 1 188 ? 43.603 -5.408 -53.753 1.00 114.62 521 ARG B O 1
ATOM 4075 N N . LYS B 1 189 ? 45.724 -6.140 -53.581 1.00 138.12 522 LYS B N 1
ATOM 4076 C CA . LYS B 1 189 ? 45.423 -7.479 -54.077 1.00 143.63 522 LYS B CA 1
ATOM 4077 C C . LYS B 1 189 ? 45.202 -8.422 -52.894 1.00 145.47 522 LYS B C 1
ATOM 4078 O O . LYS B 1 189 ? 45.773 -8.226 -51.822 1.00 144.99 522 LYS B O 1
ATOM 4084 N N . VAL B 1 190 ? 44.369 -9.439 -53.082 1.00 123.46 523 VAL B N 1
ATOM 4085 C CA . VAL B 1 190 ? 44.059 -10.367 -51.999 1.00 126.06 523 VAL B CA 1
ATOM 4086 C C . VAL B 1 190 ? 44.790 -11.702 -52.141 1.00 139.42 523 VAL B C 1
ATOM 4087 O O . VAL B 1 190 ? 44.982 -12.415 -51.155 1.00 144.08 523 VAL B O 1
ATOM 4091 N N . VAL B 1 191 ? 45.194 -12.036 -53.365 1.00 177.01 524 VAL B N 1
ATOM 4092 C CA . VAL B 1 191 ? 45.857 -13.311 -53.635 1.00 186.78 524 VAL B CA 1
ATOM 4093 C C . VAL B 1 191 ? 45.048 -14.481 -53.069 1.00 187.58 524 VAL B C 1
ATOM 4094 O O . VAL B 1 191 ? 45.369 -15.021 -52.009 1.00 190.23 524 VAL B O 1
ATOM 4098 N N . ASN B 1 192 ? 43.988 -14.859 -53.776 1.00 206.02 525 ASN B N 1
ATOM 4099 C CA . ASN B 1 192 ? 43.156 -15.984 -53.363 1.00 207.90 525 ASN B CA 1
ATOM 4100 C C . ASN B 1 192 ? 42.856 -16.951 -54.508 1.00 213.25 525 ASN B C 1
ATOM 4101 O O . ASN B 1 192 ? 42.077 -16.633 -55.406 1.00 214.38 525 ASN B O 1
ATOM 4106 N N . PRO B 1 193 ? 43.487 -18.138 -54.478 1.00 181.14 526 PRO B N 1
ATOM 4107 C CA . PRO B 1 193 ? 43.286 -19.191 -55.483 1.00 181.43 526 PRO B CA 1
ATOM 4108 C C . PRO B 1 193 ? 41.848 -19.708 -55.511 1.00 184.58 526 PRO B C 1
ATOM 4109 O O . PRO B 1 193 ? 41.491 -20.461 -56.417 1.00 180.26 526 PRO B O 1
ATOM 4113 N N . ASP B 1 194 ? 41.044 -19.314 -54.526 1.00 189.97 527 ASP B N 1
ATOM 4114 C CA . ASP B 1 194 ? 39.625 -19.658 -54.508 1.00 188.44 527 ASP B CA 1
ATOM 4115 C C . ASP B 1 194 ? 38.942 -19.060 -55.730 1.00 188.24 527 ASP B C 1
ATOM 4116 O O . ASP B 1 194 ? 38.214 -19.746 -56.449 1.00 181.18 527 ASP B O 1
ATOM 4121 N N . THR B 1 195 ? 39.184 -17.769 -55.949 1.00 272.33 528 THR B N 1
ATOM 4122 C CA . THR B 1 195 ? 38.642 -17.056 -57.100 1.00 277.08 528 THR B CA 1
ATOM 4123 C C . THR B 1 195 ? 39.768 -16.520 -57.989 1.00 269.16 528 THR B C 1
ATOM 4124 O O . THR B 1 195 ? 39.799 -15.337 -58.329 1.00 269.03 528 THR B O 1
ATOM 4128 N N . GLY B 1 196 ? 40.694 -17.405 -58.352 1.00 140.80 529 GLY B N 1
ATOM 4129 C CA . GLY B 1 196 ? 41.767 -17.068 -59.274 1.00 137.49 529 GLY B CA 1
ATOM 4130 C C . GLY B 1 196 ? 43.105 -16.745 -58.630 1.00 128.21 529 GLY B C 1
ATOM 4131 O O . GLY B 1 196 ? 43.743 -17.600 -58.012 1.00 112.92 529 GLY B O 1
ATOM 4132 N N . LEU B 1 197 ? 43.530 -15.495 -58.779 1.00 30.00 530 LEU B N 1
ATOM 4133 C CA . LEU B 1 197 ? 44.805 -15.052 -58.232 1.00 30.00 530 LEU B CA 1
ATOM 4134 C C . LEU B 1 197 ? 44.714 -13.654 -57.629 1.00 30.00 530 LEU B C 1
ATOM 4135 O O . LEU B 1 197 ? 45.616 -13.223 -56.911 1.00 30.00 530 LEU B O 1
ATOM 4140 N N . GLU B 1 198 ? 43.626 -12.946 -57.919 1.00 148.30 531 GLU B N 1
ATOM 4141 C CA . GLU B 1 198 ? 43.454 -11.594 -57.396 1.00 149.45 531 GLU B CA 1
ATOM 4142 C C . GLU B 1 198 ? 42.012 -11.080 -57.354 1.00 150.26 531 GLU B C 1
ATOM 4143 O O . GLU B 1 198 ? 41.377 -10.886 -58.393 1.00 141.27 531 GLU B O 1
ATOM 4149 N N . GLU B 1 199 ? 41.510 -10.861 -56.141 1.00 159.55 532 GLU B N 1
ATOM 4150 C CA . GLU B 1 199 ? 40.338 -10.018 -55.933 1.00 150.88 532 GLU B CA 1
ATOM 4151 C C . GLU B 1 199 ? 40.824 -8.676 -55.386 1.00 138.92 532 GLU B C 1
ATOM 4152 O O . GLU B 1 199 ? 41.922 -8.585 -54.835 1.00 129.59 532 GLU B O 1
ATOM 4158 N N . ASP B 1 200 ? 40.010 -7.637 -55.533 1.00 146.56 533 ASP B N 1
ATOM 4159 C CA . ASP B 1 200 ? 40.497 -6.272 -55.361 1.00 134.95 533 ASP B CA 1
ATOM 4160 C C . ASP B 1 200 ? 39.642 -5.968 -54.121 1.00 136.58 533 ASP B C 1
ATOM 4161 O O . ASP B 1 200 ? 38.490 -5.555 -54.259 1.00 144.33 533 ASP B O 1
ATOM 4166 N N . VAL B 1 201 ? 40.197 -6.167 -52.925 1.00 104.67 534 VAL B N 1
ATOM 4167 C CA . VAL B 1 201 ? 39.470 -5.923 -51.665 1.00 111.48 534 VAL B CA 1
ATOM 4168 C C . VAL B 1 201 ? 38.562 -4.700 -51.542 1.00 113.51 534 VAL B C 1
ATOM 4169 O O . VAL B 1 201 ? 39.023 -3.557 -51.642 1.00 107.54 534 VAL B O 1
ATOM 4173 N N . LEU B 1 202 ? 37.277 -4.939 -51.303 1.00 129.88 535 LEU B N 1
ATOM 4174 C CA . LEU B 1 202 ? 36.308 -3.849 -51.220 1.00 120.42 535 LEU B CA 1
ATOM 4175 C C . LEU B 1 202 ? 35.368 -3.966 -50.021 1.00 109.18 535 LEU B C 1
ATOM 4176 O O . LEU B 1 202 ? 34.479 -4.816 -49.988 1.00 106.05 535 LEU B O 1
ATOM 4181 N N . TYR B 1 203 ? 35.573 -3.089 -49.043 1.00 83.55 536 TYR B N 1
ATOM 4182 C CA . TYR B 1 203 ? 34.802 -3.108 -47.804 1.00 84.07 536 TYR B CA 1
ATOM 4183 C C . TYR B 1 203 ? 33.751 -2.004 -47.694 1.00 84.03 536 TYR B C 1
ATOM 4184 O O . TYR B 1 203 ? 34.009 -0.845 -48.024 1.00 79.46 536 TYR B O 1
ATOM 4193 N N . ASP B 1 204 ? 32.574 -2.370 -47.194 1.00 88.02 537 ASP B N 1
ATOM 4194 C CA . ASP B 1 204 ? 31.470 -1.424 -47.068 1.00 80.00 537 ASP B CA 1
ATOM 4195 C C . ASP B 1 204 ? 31.839 -0.159 -46.294 1.00 74.21 537 ASP B C 1
ATOM 4196 O O . ASP B 1 204 ? 32.873 -0.086 -45.642 1.00 84.85 537 ASP B O 1
ATOM 4201 N N . VAL B 1 205 ? 30.973 0.837 -46.389 1.00 73.49 538 VAL B N 1
ATOM 4202 C CA . VAL B 1 205 ? 31.242 2.164 -45.858 1.00 67.96 538 VAL B CA 1
ATOM 4203 C C . VAL B 1 205 ? 29.945 2.962 -45.966 1.00 73.10 538 VAL B C 1
ATOM 4204 O O . VAL B 1 205 ? 29.165 2.737 -46.889 1.00 71.17 538 VAL B O 1
ATOM 4208 N N . ARG B 1 206 ? 29.688 3.862 -45.020 1.00 74.69 539 ARG B N 1
ATOM 4209 C CA . ARG B 1 206 ? 28.483 4.694 -45.089 1.00 71.22 539 ARG B CA 1
ATOM 4210 C C . ARG B 1 206 ? 28.813 6.151 -44.767 1.00 78.86 539 ARG B C 1
ATOM 4211 O O . ARG B 1 206 ? 29.955 6.455 -44.450 1.00 83.64 539 ARG B O 1
ATOM 4219 N N . ILE B 1 207 ? 27.841 7.057 -44.872 1.00 68.38 540 ILE B N 1
ATOM 4220 C CA . ILE B 1 207 ? 28.078 8.454 -44.472 1.00 72.47 540 ILE B CA 1
ATOM 4221 C C . ILE B 1 207 ? 27.059 8.966 -43.456 1.00 78.26 540 ILE B C 1
ATOM 4222 O O . ILE B 1 207 ? 25.883 9.152 -43.766 1.00 77.17 540 ILE B O 1
ATOM 4227 N N . VAL B 1 208 ? 27.551 9.185 -42.237 1.00 87.20 541 VAL B N 1
ATOM 4228 C CA . VAL B 1 208 ? 26.741 9.523 -41.075 1.00 71.35 541 VAL B CA 1
ATOM 4229 C C . VAL B 1 208 ? 26.990 10.967 -40.677 1.00 76.78 541 VAL B C 1
ATOM 4230 O O . VAL B 1 208 ? 27.931 11.593 -41.154 1.00 82.90 541 VAL B O 1
ATOM 4234 N N . SER B 1 209 ? 26.147 11.491 -39.793 1.00 78.59 542 SER B N 1
ATOM 4235 C CA . SER B 1 209 ? 26.329 12.832 -39.239 1.00 77.09 542 SER B CA 1
ATOM 4236 C C . SER B 1 209 ? 26.587 12.746 -37.742 1.00 82.70 542 SER B C 1
ATOM 4237 O O . SER B 1 209 ? 26.157 11.793 -37.087 1.00 83.67 542 SER B O 1
ATOM 4240 N N . THR B 1 210 ? 27.279 13.746 -37.202 1.00 88.89 543 THR B N 1
ATOM 4241 C CA . THR B 1 210 ? 27.575 13.787 -35.774 1.00 90.18 543 THR B CA 1
ATOM 4242 C C . THR B 1 210 ? 26.744 14.850 -35.083 1.00 87.43 543 THR B C 1
ATOM 4243 O O . THR B 1 210 ? 25.902 15.496 -35.711 1.00 86.60 543 THR B O 1
ATOM 4247 N N . ASP B 1 211 ? 27.014 15.037 -33.793 1.00 85.69 544 ASP B N 1
ATOM 4248 C CA . ASP B 1 211 ? 26.195 15.868 -32.912 1.00 89.86 544 ASP B CA 1
ATOM 4249 C C . ASP B 1 211 ? 26.342 17.372 -33.138 1.00 90.54 544 ASP B C 1
ATOM 4250 O O . ASP B 1 211 ? 27.439 17.864 -33.410 1.00 85.65 544 ASP B O 1
ATOM 4255 N N . ARG B 1 212 ? 25.229 18.092 -33.005 1.00 85.27 545 ARG B N 1
ATOM 4256 C CA . ARG B 1 212 ? 25.232 19.549 -33.081 1.00 85.19 545 ARG B CA 1
ATOM 4257 C C . ARG B 1 212 ? 26.327 20.131 -32.196 1.00 88.96 545 ARG B C 1
ATOM 4258 O O . ARG B 1 212 ? 26.557 19.661 -31.074 1.00 86.51 545 ARG B O 1
ATOM 4266 N N . ASP B 1 213 ? 26.998 21.160 -32.704 1.00 94.00 546 ASP B N 1
ATOM 4267 C CA . ASP B 1 213 ? 27.973 21.898 -31.912 1.00 85.32 546 ASP B CA 1
ATOM 4268 C C . ASP B 1 213 ? 27.313 22.908 -30.979 1.00 95.54 546 ASP B C 1
ATOM 4269 O O . ASP B 1 213 ? 26.098 22.879 -30.757 1.00 94.41 546 ASP B O 1
ATOM 4274 N N . SER B 1 214 ? 28.169 23.727 -30.371 1.00 113.55 547 SER B N 1
ATOM 4275 C CA . SER B 1 214 ? 27.782 24.992 -29.771 1.00 102.74 547 SER B CA 1
ATOM 4276 C C . SER B 1 214 ? 27.609 25.711 -31.093 1.00 102.50 547 SER B C 1
ATOM 4277 O O . SER B 1 214 ? 28.449 25.619 -31.988 1.00 113.94 547 SER B O 1
ATOM 4280 N N . LYS B 1 215 ? 26.503 26.431 -31.201 1.00 114.67 548 LYS B N 1
ATOM 4281 C CA . LYS B 1 215 ? 25.908 26.763 -32.493 1.00 117.19 548 LYS B CA 1
ATOM 4282 C C . LYS B 1 215 ? 25.118 26.045 -33.607 1.00 111.44 548 LYS B C 1
ATOM 4283 O O . LYS B 1 215 ? 24.890 26.607 -34.677 1.00 100.72 548 LYS B O 1
ATOM 4289 N N . GLY B 1 216 ? 24.706 24.806 -33.356 1.00 96.73 549 GLY B N 1
ATOM 4290 C CA . GLY B 1 216 ? 23.780 24.119 -34.243 1.00 94.30 549 GLY B CA 1
ATOM 4291 C C . GLY B 1 216 ? 24.347 23.321 -35.409 1.00 104.02 549 GLY B C 1
ATOM 4292 O O . GLY B 1 216 ? 23.588 22.788 -36.219 1.00 98.50 549 GLY B O 1
ATOM 4293 N N . ILE B 1 217 ? 25.668 23.216 -35.500 1.00 77.77 550 ILE B N 1
ATOM 4294 C CA . ILE B 1 217 ? 26.288 22.536 -36.636 1.00 70.08 550 ILE B CA 1
ATOM 4295 C C . ILE B 1 217 ? 26.910 21.181 -36.305 1.00 75.19 550 ILE B C 1
ATOM 4296 O O . ILE B 1 217 ? 27.568 21.015 -35.282 1.00 76.37 550 ILE B O 1
ATOM 4301 N N . GLY B 1 218 ? 26.705 20.218 -37.196 1.00 106.22 551 GLY B N 1
ATOM 4302 C CA . GLY B 1 218 ? 27.345 18.922 -37.090 1.00 105.05 551 GLY B CA 1
ATOM 4303 C C . GLY B 1 218 ? 28.359 18.747 -38.201 1.00 109.25 551 GLY B C 1
ATOM 4304 O O . GLY B 1 218 ? 28.566 19.652 -39.008 1.00 115.68 551 GLY B O 1
ATOM 4305 N N . LYS B 1 219 ? 28.992 17.581 -38.239 1.00 82.14 552 LYS B N 1
ATOM 4306 C CA . LYS B 1 219 ? 29.961 17.263 -39.278 1.00 80.84 552 LYS B CA 1
ATOM 4307 C C . LYS B 1 219 ? 29.504 16.024 -40.047 1.00 83.05 552 LYS B C 1
ATOM 4308 O O . LYS B 1 219 ? 29.150 15.016 -39.438 1.00 91.97 552 LYS B O 1
ATOM 4314 N N . VAL B 1 220 ? 29.512 16.079 -41.377 1.00 82.08 553 VAL B N 1
ATOM 4315 C CA . VAL B 1 220 ? 29.139 14.905 -42.175 1.00 75.45 553 VAL B CA 1
ATOM 4316 C C . VAL B 1 220 ? 30.348 14.021 -42.434 1.00 66.28 553 VAL B C 1
ATOM 4317 O O . VAL B 1 220 ? 31.143 14.309 -43.313 1.00 74.60 553 VAL B O 1
ATOM 4321 N N . ILE B 1 221 ? 30.484 12.937 -41.683 1.00 73.19 554 ILE B N 1
ATOM 4322 C CA . ILE B 1 221 ? 31.678 12.104 -41.789 1.00 81.40 554 ILE B CA 1
ATOM 4323 C C . ILE B 1 221 ? 31.387 10.781 -42.505 1.00 78.56 554 ILE B C 1
ATOM 4324 O O . ILE B 1 221 ? 30.239 10.350 -42.562 1.00 81.44 554 ILE B O 1
ATOM 4329 N N . ILE B 1 222 ? 32.424 10.140 -43.042 1.00 70.51 555 ILE B N 1
ATOM 4330 C CA . ILE B 1 222 ? 32.242 8.950 -43.878 1.00 73.34 555 ILE B CA 1
ATOM 4331 C C . ILE B 1 222 ? 32.946 7.684 -43.370 1.00 69.30 555 ILE B C 1
ATOM 4332 O O . ILE B 1 222 ? 34.143 7.704 -43.093 1.00 62.19 555 ILE B O 1
ATOM 4337 N N . GLY B 1 223 ? 32.174 6.594 -43.295 1.00 99.88 556 GLY B N 1
ATOM 4338 C CA . GLY B 1 223 ? 32.557 5.285 -42.771 1.00 94.73 556 GLY B CA 1
ATOM 4339 C C . GLY B 1 223 ? 33.998 4.807 -42.776 1.00 104.36 556 GLY B C 1
ATOM 4340 O O . GLY B 1 223 ? 34.855 5.401 -43.420 1.00 112.37 556 GLY B O 1
ATOM 4341 N N . PRO B 1 224 ? 34.252 3.689 -42.075 1.00 72.91 557 PRO B N 1
ATOM 4342 C CA . PRO B 1 224 ? 35.519 3.049 -41.667 1.00 80.99 557 PRO B CA 1
ATOM 4343 C C . PRO B 1 224 ? 36.529 2.694 -42.771 1.00 89.92 557 PRO B C 1
ATOM 4344 O O . PRO B 1 224 ? 36.167 2.117 -43.797 1.00 93.60 557 PRO B O 1
ATOM 4348 N N . PHE B 1 225 ? 37.800 2.999 -42.517 1.00 93.14 558 PHE B N 1
ATOM 4349 C CA . PHE B 1 225 ? 38.886 2.695 -43.443 1.00 91.12 558 PHE B CA 1
ATOM 4350 C C . PHE B 1 225 ? 40.068 2.015 -42.741 1.00 100.59 558 PHE B C 1
ATOM 4351 O O . PHE B 1 225 ? 40.081 1.895 -41.518 1.00 103.59 558 PHE B O 1
ATOM 4359 N N . ALA B 1 226 ? 41.059 1.574 -43.514 1.00 100.26 559 ALA B N 1
ATOM 4360 C CA . ALA B 1 226 ? 42.223 0.878 -42.952 1.00 110.69 559 ALA B CA 1
ATOM 4361 C C . ALA B 1 226 ? 43.539 1.671 -43.058 1.00 109.77 559 ALA B C 1
ATOM 4362 O O . ALA B 1 226 ? 44.500 1.227 -43.689 1.00 98.22 559 ALA B O 1
ATOM 4364 N N . SER B 1 227 ? 43.568 2.837 -42.418 1.00 161.37 560 SER B N 1
ATOM 4365 C CA . SER B 1 227 ? 44.752 3.694 -42.379 1.00 170.30 560 SER B CA 1
ATOM 4366 C C . SER B 1 227 ? 45.339 3.944 -43.763 1.00 168.01 560 SER B C 1
ATOM 4367 O O . SER B 1 227 ? 45.121 4.997 -44.362 1.00 163.95 560 SER B O 1
ATOM 4370 N N . GLY B 1 228 ? 46.081 2.961 -44.260 1.00 190.34 561 GLY B N 1
ATOM 4371 C CA . GLY B 1 228 ? 46.788 3.072 -45.522 1.00 180.16 561 GLY B CA 1
ATOM 4372 C C . GLY B 1 228 ? 46.026 3.637 -46.709 1.00 188.70 561 GLY B C 1
ATOM 4373 O O . GLY B 1 228 ? 46.456 4.631 -47.299 1.00 184.70 561 GLY B O 1
ATOM 4374 N N . ASP B 1 229 ? 44.905 3.012 -47.070 1.00 114.73 562 ASP B N 1
ATOM 4375 C CA . ASP B 1 229 ? 44.224 3.354 -48.324 1.00 92.1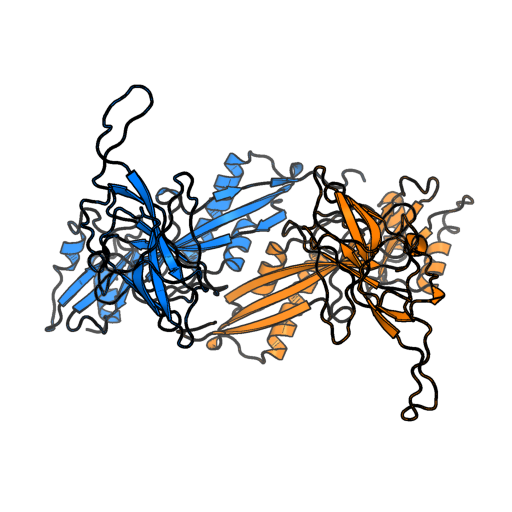5 562 ASP B CA 1
ATOM 4376 C C . ASP B 1 229 ? 43.482 4.707 -48.348 1.00 88.28 562 ASP B C 1
ATOM 4377 O O . ASP B 1 229 ? 42.796 5.026 -49.322 1.00 78.90 562 ASP B O 1
ATOM 4382 N N . VAL B 1 230 ? 43.645 5.503 -47.293 1.00 105.24 563 VAL B N 1
ATOM 4383 C CA . VAL B 1 230 ? 43.292 6.922 -47.343 1.00 106.33 563 VAL B CA 1
ATOM 4384 C C . VAL B 1 230 ? 44.504 7.757 -46.944 1.00 107.30 563 VAL B C 1
ATOM 4385 O O . VAL B 1 230 ? 45.021 7.614 -45.833 1.00 109.41 563 VAL B O 1
ATOM 4389 N N . THR B 1 231 ? 44.958 8.632 -47.836 1.00 130.38 564 THR B N 1
ATOM 4390 C CA . THR B 1 231 ? 46.173 9.398 -47.567 1.00 141.93 564 THR B CA 1
ATOM 4391 C C . THR B 1 231 ? 45.911 10.643 -46.724 1.00 145.66 564 THR B C 1
ATOM 4392 O O . THR B 1 231 ? 45.043 11.457 -47.049 1.00 136.74 564 THR B O 1
ATOM 4396 N N . GLU B 1 232 ? 46.645 10.735 -45.628 1.00 162.21 565 GLU B N 1
ATOM 4397 C CA . GLU B 1 232 ? 46.478 11.805 -44.684 1.00 161.69 565 GLU B CA 1
ATOM 4398 C C . GLU B 1 232 ? 47.712 12.648 -44.633 1.00 166.09 565 GLU B C 1
ATOM 4399 O O . GLU B 1 232 ? 48.829 12.148 -44.573 1.00 169.33 565 GLU B O 1
ATOM 4405 N N . ASN B 1 233 ? 47.488 13.942 -44.668 1.00 121.91 566 ASN B N 1
ATOM 4406 C CA . ASN B 1 233 ? 48.536 14.910 -44.589 1.00 125.03 566 ASN B CA 1
ATOM 4407 C C . ASN B 1 233 ? 47.953 15.773 -43.533 1.00 133.92 566 ASN B C 1
ATOM 4408 O O . ASN B 1 233 ? 46.774 15.666 -43.266 1.00 143.37 566 ASN B O 1
ATOM 4413 N N . GLU B 1 234 ? 48.749 16.605 -42.893 1.00 226.90 567 GLU B N 1
ATOM 4414 C CA . GLU B 1 234 ? 48.182 17.411 -41.838 1.00 226.90 567 GLU B CA 1
ATOM 4415 C C . GLU B 1 234 ? 47.068 18.218 -42.475 1.00 226.90 567 GLU B C 1
ATOM 4416 O O . GLU B 1 234 ? 47.243 18.891 -43.487 1.00 367.46 567 GLU B O 1
ATOM 4422 N N . ASN B 1 235 ? 45.907 18.126 -41.857 1.00 137.09 568 ASN B N 1
ATOM 4423 C CA . ASN B 1 235 ? 44.740 18.789 -42.361 1.00 137.09 568 ASN B CA 1
ATOM 4424 C C . ASN B 1 235 ? 43.705 17.679 -42.438 1.00 137.09 568 ASN B C 1
ATOM 4425 O O . ASN B 1 235 ? 42.785 17.588 -41.624 1.00 275.38 568 ASN B O 1
ATOM 4430 N N . ILE B 1 236 ? 43.897 16.824 -43.433 1.00 134.08 569 ILE B N 1
ATOM 4431 C CA . ILE B 1 236 ? 43.048 15.689 -43.675 1.00 115.36 569 ILE B CA 1
ATOM 4432 C C . ILE B 1 236 ? 43.502 14.556 -42.802 1.00 116.22 569 ILE B C 1
ATOM 4433 O O . ILE B 1 236 ? 44.293 13.746 -43.234 1.00 109.79 569 ILE B O 1
ATOM 4438 N N . GLN B 1 237 ? 42.995 14.475 -41.583 1.00 129.25 570 GLN B N 1
ATOM 4439 C CA . GLN B 1 237 ? 43.389 13.394 -40.695 1.00 122.51 570 GLN B CA 1
ATOM 4440 C C . GLN B 1 237 ? 42.165 12.778 -40.005 1.00 118.12 570 GLN B C 1
ATOM 4441 O O . GLN B 1 237 ? 41.136 13.419 -39.897 1.00 121.14 570 GLN B O 1
ATOM 4447 N N . PRO B 1 238 ? 42.263 11.529 -39.568 1.00 106.09 571 PRO B N 1
ATOM 4448 C CA . PRO B 1 238 ? 41.105 10.806 -39.035 1.00 95.13 571 PRO B CA 1
ATOM 4449 C C . PRO B 1 238 ? 40.284 11.677 -38.096 1.00 95.83 571 PRO B C 1
ATOM 4450 O O . PRO B 1 238 ? 40.851 12.430 -37.301 1.00 101.32 571 PRO B O 1
ATOM 4454 N N . TYR B 1 239 ? 38.962 11.590 -38.209 1.00 87.24 572 TYR B N 1
ATOM 4455 C CA . TYR B 1 239 ? 38.069 12.285 -37.292 1.00 89.27 572 TYR B CA 1
ATOM 4456 C C . TYR B 1 239 ? 38.042 11.555 -35.959 1.00 100.37 572 TYR B C 1
ATOM 4457 O O . TYR B 1 239 ? 38.127 10.329 -35.901 1.00 95.31 572 TYR B O 1
ATOM 4466 N N . THR B 1 240 ? 37.932 12.323 -34.886 1.00 132.32 573 THR B N 1
ATOM 4467 C CA . THR B 1 240 ? 37.898 11.762 -33.551 1.00 127.58 573 THR B CA 1
ATOM 4468 C C . THR B 1 240 ? 36.818 12.483 -32.760 1.00 123.58 573 THR B C 1
ATOM 4469 O O . THR B 1 240 ? 36.898 13.689 -32.549 1.00 110.13 573 THR B O 1
ATOM 4473 N N . GLY B 1 241 ? 35.792 11.755 -32.340 1.00 149.43 574 GLY B N 1
ATOM 4474 C CA . GLY B 1 241 ? 34.712 12.383 -31.609 1.00 154.38 574 GLY B CA 1
ATOM 4475 C C . GLY B 1 241 ? 33.802 11.410 -30.896 1.00 142.87 574 GLY B C 1
ATOM 4476 O O . GLY B 1 241 ? 33.292 11.710 -29.814 1.00 131.41 574 GLY B O 1
ATOM 4477 N N . ASN B 1 242 ? 33.603 10.241 -31.496 1.00 116.38 575 ASN B N 1
ATOM 4478 C CA . ASN B 1 242 ? 32.631 9.282 -30.984 1.00 113.67 575 ASN B CA 1
ATOM 4479 C C . ASN B 1 242 ? 31.248 9.908 -30.769 1.00 108.43 575 ASN B C 1
ATOM 4480 O O . ASN B 1 242 ? 30.419 9.367 -30.035 1.00 116.48 575 ASN B O 1
ATOM 4485 N N . ASP B 1 243 ? 31.005 11.050 -31.412 1.00 90.22 576 ASP B N 1
ATOM 4486 C CA . ASP B 1 243 ? 29.695 11.697 -31.362 1.00 87.60 576 ASP B CA 1
ATOM 4487 C C . ASP B 1 243 ? 28.849 11.365 -32.594 1.00 91.49 576 ASP B C 1
ATOM 4488 O O . ASP B 1 243 ? 28.098 12.201 -33.096 1.00 92.02 576 ASP B O 1
ATOM 4493 N N . PHE B 1 244 ? 28.984 10.133 -33.074 1.00 96.65 577 PHE B N 1
ATOM 4494 C CA . PHE B 1 244 ? 28.221 9.652 -34.214 1.00 97.17 577 PHE B CA 1
ATOM 4495 C C . PHE B 1 244 ? 28.034 8.153 -34.071 1.00 103.72 577 PHE B C 1
ATOM 4496 O O . PHE B 1 244 ? 28.454 7.570 -33.075 1.00 100.52 577 PHE B O 1
ATOM 4504 N N . ASN B 1 245 ? 27.411 7.526 -35.064 1.00 115.42 578 ASN B N 1
ATOM 4505 C CA . ASN B 1 245 ? 27.183 6.084 -35.018 1.00 104.77 578 ASN B CA 1
ATOM 4506 C C . ASN B 1 245 ? 28.170 5.306 -35.877 1.00 102.00 578 ASN B C 1
ATOM 4507 O O . ASN B 1 245 ? 28.199 5.455 -37.097 1.00 104.87 578 ASN B O 1
ATOM 4512 N N . LYS B 1 246 ? 28.986 4.484 -35.230 1.00 89.72 579 LYS B N 1
ATOM 4513 C CA . LYS B 1 246 ? 29.938 3.636 -35.931 1.00 90.85 579 LYS B CA 1
ATOM 4514 C C . LYS B 1 246 ? 29.201 2.394 -36.424 1.00 91.47 579 LYS B C 1
ATOM 4515 O O . LYS B 1 246 ? 28.064 2.152 -36.007 1.00 90.82 579 LYS B O 1
ATOM 4521 N N . LEU B 1 247 ? 29.812 1.604 -37.306 1.00 64.26 580 LEU B N 1
ATOM 4522 C CA . LEU B 1 247 ? 29.081 0.442 -37.817 1.00 70.49 580 LEU B CA 1
ATOM 4523 C C . LEU B 1 247 ? 29.668 -0.950 -37.512 1.00 90.48 580 LEU B C 1
ATOM 4524 O O . LEU B 1 247 ? 30.846 -1.091 -37.169 1.00 86.18 580 LEU B O 1
ATOM 4529 N N . ALA B 1 248 ? 28.818 -1.971 -37.635 1.00 97.85 581 ALA B N 1
ATOM 4530 C CA . ALA B 1 248 ? 29.221 -3.362 -37.433 1.00 92.30 581 ALA B CA 1
ATOM 4531 C C . ALA B 1 248 ? 30.445 -3.731 -38.262 1.00 98.72 581 ALA B C 1
ATOM 4532 O O . ALA B 1 248 ? 30.489 -3.493 -39.466 1.00 82.95 581 ALA B O 1
ATOM 4534 N N . ASN B 1 249 ? 31.442 -4.312 -37.609 1.00 124.31 582 ASN B N 1
ATOM 4535 C CA . ASN B 1 249 ? 32.626 -4.781 -38.309 1.00 130.55 582 ASN B CA 1
ATOM 4536 C C . ASN B 1 249 ? 32.944 -6.239 -38.052 1.00 126.72 582 ASN B C 1
ATOM 4537 O O . ASN B 1 249 ? 32.358 -6.886 -37.179 1.00 119.45 582 ASN B O 1
ATOM 4542 N N . SER B 1 250 ? 33.873 -6.742 -38.852 1.00 116.06 583 SER B N 1
ATOM 4543 C CA . SER B 1 250 ? 34.508 -8.026 -38.631 1.00 106.90 583 SER B CA 1
ATOM 4544 C C . SER B 1 250 ? 35.977 -7.761 -38.905 1.00 108.49 583 SER B C 1
ATOM 4545 O O . SER B 1 250 ? 36.840 -8.600 -38.648 1.00 108.86 583 SER B O 1
ATOM 4548 N N . ASP B 1 251 ? 36.244 -6.564 -39.423 1.00 104.53 584 ASP B N 1
ATOM 4549 C CA . ASP B 1 251 ? 37.587 -6.156 -39.815 1.00 109.21 584 ASP B CA 1
ATOM 4550 C C . ASP B 1 251 ? 38.152 -5.149 -38.814 1.00 110.71 584 ASP B C 1
ATOM 4551 O O . ASP B 1 251 ? 37.413 -4.549 -38.029 1.00 109.27 584 ASP B O 1
ATOM 4556 N N . GLY B 1 252 ? 39.467 -4.967 -38.852 1.00 206.43 585 GLY B N 1
ATOM 4557 C CA . GLY B 1 252 ? 40.109 -3.933 -38.065 1.00 205.00 585 GLY B CA 1
ATOM 4558 C C . GLY B 1 252 ? 39.973 -2.597 -38.768 1.00 211.50 585 GLY B C 1
ATOM 4559 O O . GLY B 1 252 ? 40.921 -2.115 -39.392 1.00 201.88 585 GLY B O 1
ATOM 4560 N N . ARG B 1 253 ? 38.786 -2.002 -38.674 1.00 111.01 586 ARG B N 1
ATOM 4561 C CA . ARG B 1 253 ? 38.503 -0.742 -39.361 1.00 113.93 586 ARG B CA 1
ATOM 4562 C C . ARG B 1 253 ? 37.789 0.276 -38.452 1.00 107.63 586 ARG B C 1
ATOM 4563 O O . ARG B 1 253 ? 36.658 0.053 -38.020 1.00 89.05 586 ARG B O 1
ATOM 4571 N N . ASP B 1 254 ? 38.455 1.387 -38.152 1.00 142.12 587 ASP B N 1
ATOM 4572 C CA . ASP B 1 254 ? 37.880 2.370 -37.235 1.00 148.65 587 ASP B CA 1
ATOM 4573 C C . ASP B 1 254 ? 38.301 3.802 -37.548 1.00 134.30 587 ASP B C 1
ATOM 4574 O O . ASP B 1 254 ? 38.310 4.668 -36.668 1.00 131.08 587 ASP B O 1
ATOM 4579 N N . LYS B 1 255 ? 38.637 4.052 -38.806 1.00 126.14 588 LYS B N 1
ATOM 4580 C CA . LYS B 1 255 ? 39.128 5.363 -39.195 1.00 125.78 588 LYS B CA 1
ATOM 4581 C C . LYS B 1 255 ? 38.121 6.066 -40.090 1.00 115.10 588 LYS B C 1
ATOM 4582 O O . LYS B 1 255 ? 38.100 5.842 -41.292 1.00 105.38 588 LYS B O 1
ATOM 4588 N N . TYR B 1 256 ? 37.277 6.902 -39.492 1.00 86.94 589 TYR B N 1
ATOM 4589 C CA . TYR B 1 256 ? 36.279 7.666 -40.237 1.00 79.57 589 TYR B CA 1
ATOM 4590 C C . TYR B 1 256 ? 36.854 9.033 -40.558 1.00 79.52 589 TYR B C 1
ATOM 4591 O O . TYR B 1 256 ? 37.701 9.521 -39.821 1.00 84.74 589 TYR B O 1
ATOM 4600 N N . TYR B 1 257 ? 36.402 9.647 -41.650 1.00 89.40 590 TYR B N 1
ATOM 4601 C CA . TYR B 1 257 ? 36.944 10.934 -42.090 1.00 90.17 590 TYR B CA 1
ATOM 4602 C C . TYR B 1 257 ? 35.851 11.988 -42.273 1.00 91.43 590 TYR B C 1
ATOM 4603 O O . TYR B 1 257 ? 34.678 11.651 -42.356 1.00 96.88 590 TYR B O 1
ATOM 4612 N N . VAL B 1 258 ? 36.233 13.261 -42.344 1.00 84.78 591 VAL B N 1
ATOM 4613 C CA . VAL B 1 258 ? 35.253 14.350 -42.405 1.00 85.29 591 VAL B CA 1
ATOM 4614 C C . VAL B 1 258 ? 35.165 15.037 -43.765 1.00 91.16 591 VAL B C 1
ATOM 4615 O O . VAL B 1 258 ? 36.160 15.562 -44.276 1.00 89.31 591 VAL B O 1
ATOM 4619 N N . ILE B 1 259 ? 33.962 15.030 -44.336 1.00 92.30 592 ILE B N 1
ATOM 4620 C CA . ILE B 1 259 ? 33.613 15.842 -45.499 1.00 87.44 592 ILE B CA 1
ATOM 4621 C C . ILE B 1 259 ? 32.448 16.721 -45.060 1.00 88.73 592 ILE B C 1
ATOM 4622 O O . ILE B 1 259 ? 32.021 16.636 -43.910 1.00 86.47 592 ILE B O 1
ATOM 4627 N N . GLY B 1 260 ? 31.938 17.564 -45.955 1.00 88.46 593 GLY B N 1
ATOM 4628 C CA . GLY B 1 260 ? 30.844 18.488 -45.640 1.00 94.57 593 GLY B CA 1
ATOM 4629 C C . GLY B 1 260 ? 30.395 18.749 -44.195 1.00 88.14 593 GLY B C 1
ATOM 4630 O O . GLY B 1 260 ? 31.190 18.703 -43.253 1.00 83.44 593 GLY B O 1
ATOM 4631 N N . GLU B 1 261 ? 29.107 19.050 -44.025 1.00 72.71 594 GLU B N 1
ATOM 4632 C CA . GLU B 1 261 ? 28.547 19.294 -42.699 1.00 77.44 594 GLU B CA 1
ATOM 4633 C C . GLU B 1 261 ? 27.035 19.545 -42.687 1.00 79.59 594 GLU B C 1
ATOM 4634 O O . GLU B 1 261 ? 26.469 20.062 -43.646 1.00 74.59 594 GLU B O 1
ATOM 4640 N N . ILE B 1 262 ? 26.395 19.169 -41.583 1.00 81.84 595 ILE B N 1
ATOM 4641 C CA . ILE B 1 262 ? 24.954 19.317 -41.419 1.00 80.80 595 ILE B CA 1
ATOM 4642 C C . ILE B 1 262 ? 24.689 20.597 -40.669 1.00 79.48 595 ILE B C 1
ATOM 4643 O O . ILE B 1 262 ? 25.240 20.802 -39.594 1.00 88.85 595 ILE B O 1
ATOM 4648 N N . ASN B 1 263 ? 23.852 21.465 -41.216 1.00 84.54 596 ASN B N 1
ATOM 4649 C CA . ASN B 1 263 ? 23.355 22.576 -40.420 1.00 85.63 596 ASN B CA 1
ATOM 4650 C C . ASN B 1 263 ? 21.997 22.177 -39.885 1.00 86.85 596 ASN B C 1
ATOM 4651 O O . ASN B 1 263 ? 20.975 22.360 -40.544 1.00 81.32 596 ASN B O 1
ATOM 4656 N N . TYR B 1 264 ? 21.992 21.610 -38.688 1.00 90.18 597 TYR B N 1
ATOM 4657 C CA . TYR B 1 264 ? 20.776 21.025 -38.145 1.00 90.58 597 TYR B CA 1
ATOM 4658 C C . TYR B 1 264 ? 19.549 21.942 -38.200 1.00 85.88 597 TYR B C 1
ATOM 4659 O O . TYR B 1 264 ? 18.514 21.538 -38.718 1.00 79.37 597 TYR B O 1
ATOM 4668 N N . PRO B 1 265 ? 19.666 23.177 -37.683 1.00 87.52 598 PRO B N 1
ATOM 4669 C CA . PRO B 1 265 ? 18.530 24.108 -37.625 1.00 84.79 598 PRO B CA 1
ATOM 4670 C C . PRO B 1 265 ? 18.073 24.634 -38.985 1.00 86.67 598 PRO B C 1
ATOM 4671 O O . PRO B 1 265 ? 16.876 24.852 -39.169 1.00 93.83 598 PRO B O 1
ATOM 4675 N N . ALA B 1 266 ? 19.004 24.848 -39.912 1.00 79.87 599 ALA B N 1
ATOM 4676 C CA . ALA B 1 266 ? 18.652 25.303 -41.260 1.00 84.11 599 ALA B CA 1
ATOM 4677 C C . ALA B 1 266 ? 18.477 24.122 -42.215 1.00 93.91 599 ALA B C 1
ATOM 4678 O O . ALA B 1 266 ? 18.418 24.300 -43.435 1.00 88.62 599 ALA B O 1
ATOM 4680 N N . ASP B 1 267 ? 18.365 22.928 -41.638 1.00 100.86 600 ASP B N 1
ATOM 4681 C CA . ASP B 1 267 ? 18.560 21.668 -42.357 1.00 98.02 600 ASP B CA 1
ATOM 4682 C C . ASP B 1 267 ? 19.143 21.833 -43.756 1.00 97.51 600 ASP B C 1
ATOM 4683 O O . ASP B 1 267 ? 18.422 21.836 -44.748 1.00 103.02 600 ASP B O 1
ATOM 4688 N N . VAL B 1 268 ? 20.459 21.997 -43.817 1.00 65.31 601 VAL B N 1
ATOM 4689 C CA . VAL B 1 268 ? 21.177 21.852 -45.072 1.00 66.47 601 VAL B CA 1
ATOM 4690 C C . VAL B 1 268 ? 22.284 20.859 -44.855 1.00 71.54 601 VAL B C 1
ATOM 4691 O O . VAL B 1 268 ? 22.905 20.818 -43.790 1.00 69.04 601 VAL B O 1
ATOM 4695 N N . ILE B 1 269 ? 22.517 20.051 -45.877 1.00 75.63 602 ILE B N 1
ATOM 4696 C CA . ILE B 1 269 ? 23.502 19.000 -45.810 1.00 73.54 602 ILE B CA 1
ATOM 4697 C C . ILE B 1 269 ? 24.369 19.109 -47.047 1.00 78.52 602 ILE B C 1
ATOM 4698 O O . ILE B 1 269 ? 23.891 18.925 -48.162 1.00 78.43 602 ILE B O 1
ATOM 4703 N N . TYR B 1 270 ? 25.633 19.465 -46.858 1.00 82.23 603 TYR B N 1
ATOM 4704 C CA . TYR B 1 270 ? 26.580 19.442 -47.959 1.00 81.36 603 TYR B CA 1
ATOM 4705 C C . TYR B 1 270 ? 27.679 18.488 -47.584 1.00 77.15 603 TYR B C 1
ATOM 4706 O O . TYR B 1 270 ? 28.087 18.428 -46.431 1.00 74.74 603 TYR B O 1
ATOM 4715 N N . TRP B 1 271 ? 28.135 17.718 -48.560 1.00 90.93 604 TRP B N 1
ATOM 4716 C CA . TRP B 1 271 ? 29.365 16.965 -48.415 1.00 90.65 604 TRP B CA 1
ATOM 4717 C C . TRP B 1 271 ? 29.978 16.796 -49.786 1.00 90.23 604 TRP B C 1
ATOM 4718 O O . TRP B 1 271 ? 29.301 16.926 -50.806 1.00 85.55 604 TRP B O 1
ATOM 4729 N N . ASN B 1 272 ? 31.270 16.520 -49.807 1.00 79.39 605 ASN B N 1
ATOM 4730 C CA . ASN B 1 272 ? 31.941 16.265 -51.057 1.00 75.14 605 ASN B CA 1
ATOM 4731 C C . ASN B 1 272 ? 33.119 15.342 -50.820 1.00 75.73 605 ASN B C 1
ATOM 4732 O O . ASN B 1 272 ? 34.137 15.767 -50.287 1.00 84.51 605 ASN B O 1
ATOM 4737 N N . ILE B 1 273 ? 32.972 14.075 -51.197 1.00 77.48 606 ILE B N 1
ATOM 4738 C CA . ILE B 1 273 ? 34.021 13.082 -50.983 1.00 78.33 606 ILE B CA 1
ATOM 4739 C C . ILE B 1 273 ? 35.376 13.621 -51.422 1.00 83.67 606 ILE B C 1
ATOM 4740 O O . ILE B 1 273 ? 36.409 13.234 -50.877 1.00 90.20 606 ILE B O 1
ATOM 4745 N N . ALA B 1 274 ? 35.371 14.513 -52.410 1.00 82.81 607 ALA B N 1
ATOM 4746 C CA . ALA B 1 274 ? 36.616 15.050 -52.941 1.00 81.94 607 ALA B CA 1
ATOM 4747 C C . ALA B 1 274 ? 37.512 15.574 -51.824 1.00 85.52 607 ALA B C 1
ATOM 4748 O O . ALA B 1 274 ? 38.737 15.493 -51.910 1.00 88.64 607 ALA B O 1
ATOM 4750 N N . LYS B 1 275 ? 36.893 16.096 -50.773 1.00 88.25 608 LYS B N 1
ATOM 4751 C CA . LYS B 1 275 ? 37.628 16.656 -49.647 1.00 89.79 608 LYS B CA 1
ATOM 4752 C C . LYS B 1 275 ? 38.606 15.658 -49.023 1.00 88.90 608 LYS B C 1
ATOM 4753 O O . LYS B 1 275 ? 39.253 15.974 -48.022 1.00 97.69 608 LYS B O 1
ATOM 4759 N N . ILE B 1 276 ? 38.724 14.465 -49.608 1.00 72.39 609 ILE B N 1
ATOM 4760 C CA . ILE B 1 276 ? 39.709 13.489 -49.126 1.00 83.62 609 ILE B CA 1
ATOM 4761 C C . ILE B 1 276 ? 40.495 12.721 -50.214 1.00 80.68 609 ILE B C 1
ATOM 4762 O O . ILE B 1 276 ? 41.073 11.668 -49.936 1.00 81.64 609 ILE B O 1
ATOM 4767 N N . ASN B 1 277 ? 40.537 13.249 -51.435 1.00 99.28 610 ASN B N 1
ATOM 4768 C CA . ASN B 1 277 ? 41.280 12.597 -52.517 1.00 99.28 610 ASN B CA 1
ATOM 4769 C C . ASN B 1 277 ? 40.789 11.190 -52.808 1.00 99.28 610 ASN B C 1
ATOM 4770 O O . ASN B 1 277 ? 41.557 10.229 -52.747 1.00 167.67 610 ASN B O 1
ATOM 4775 N N . LEU B 1 278 ? 39.506 11.072 -53.124 1.00 81.75 611 LEU B N 1
ATOM 4776 C CA . LEU B 1 278 ? 38.934 9.789 -53.500 1.00 79.60 611 LEU B CA 1
ATOM 4777 C C . LEU B 1 278 ? 37.971 9.953 -54.673 1.00 89.03 611 LEU B C 1
ATOM 4778 O O . LEU B 1 278 ? 36.832 10.375 -54.495 1.00 93.28 611 LEU B O 1
ATOM 4783 N N . THR B 1 279 ? 38.436 9.619 -55.870 1.00 97.71 612 THR B N 1
ATOM 4784 C CA . THR B 1 279 ? 37.626 9.779 -57.070 1.00 106.96 612 THR B CA 1
ATOM 4785 C C . THR B 1 279 ? 36.410 8.870 -57.059 1.00 110.26 612 THR B C 1
ATOM 4786 O O . THR B 1 279 ? 36.449 7.783 -56.474 1.00 105.18 612 THR B O 1
ATOM 4790 N N . SER B 1 280 ? 35.335 9.311 -57.714 1.00 92.78 613 SER B N 1
ATOM 4791 C CA . SER B 1 280 ? 34.141 8.481 -57.859 1.00 90.24 613 SER B CA 1
ATOM 4792 C C . SER B 1 280 ? 34.515 7.044 -58.220 1.00 81.88 613 SER B C 1
ATOM 4793 O O . SER B 1 280 ? 33.953 6.092 -57.678 1.00 74.18 613 SER B O 1
ATOM 4796 N N . GLU B 1 281 ? 35.477 6.913 -59.133 1.00 99.74 614 GLU B N 1
ATOM 4797 C CA . GLU B 1 281 ? 35.995 5.624 -59.581 1.00 99.73 614 GLU B CA 1
ATOM 4798 C C . GLU B 1 281 ? 36.128 4.627 -58.444 1.00 89.91 614 GLU B C 1
ATOM 4799 O O . GLU B 1 281 ? 35.898 3.433 -58.628 1.00 86.66 614 GLU B O 1
ATOM 4805 N N . LYS B 1 282 ? 36.509 5.128 -57.273 1.00 80.13 615 LYS B N 1
ATOM 4806 C CA . LYS B 1 282 ? 36.889 4.282 -56.149 1.00 79.43 615 LYS B CA 1
ATOM 4807 C C . LYS B 1 282 ? 35.716 3.558 -55.483 1.00 81.71 615 LYS B C 1
ATOM 4808 O O . LYS B 1 282 ? 35.921 2.589 -54.753 1.00 89.75 615 LYS B O 1
ATOM 4814 N N . PHE B 1 283 ? 34.494 4.022 -55.726 1.00 82.13 616 PHE B N 1
ATOM 4815 C CA . PHE B 1 283 ? 33.320 3.417 -55.102 1.00 76.80 616 PHE B CA 1
ATOM 4816 C C . PHE B 1 283 ? 32.413 2.748 -56.123 1.00 72.35 616 PHE B C 1
ATOM 4817 O O . PHE B 1 283 ? 32.038 3.355 -57.121 1.00 83.38 616 PHE B O 1
ATOM 4825 N N . GLU B 1 284 ? 32.035 1.507 -55.867 1.00 66.67 617 GLU B N 1
ATOM 4826 C CA . GLU B 1 284 ? 31.123 0.821 -56.764 1.00 68.03 617 GLU B CA 1
ATOM 4827 C C . GLU B 1 284 ? 29.646 1.077 -56.438 1.00 74.04 617 GLU B C 1
ATOM 4828 O O . GLU B 1 284 ? 28.929 0.153 -56.055 1.00 75.29 617 GLU B O 1
ATOM 4834 N N . VAL B 1 285 ? 29.214 2.336 -56.560 1.00 66.31 618 VAL B N 1
ATOM 4835 C CA . VAL B 1 285 ? 27.791 2.707 -56.636 1.00 64.44 618 VAL B CA 1
ATOM 4836 C C . VAL B 1 285 ? 27.717 4.029 -57.349 1.00 65.40 618 VAL B C 1
ATOM 4837 O O . VAL B 1 285 ? 28.749 4.598 -57.702 1.00 68.29 618 VAL B O 1
ATOM 4841 N N . GLN B 1 286 ? 26.504 4.530 -57.549 1.00 78.06 619 GLN B N 1
ATOM 4842 C CA . GLN B 1 286 ? 26.338 5.848 -58.136 1.00 85.32 619 GLN B CA 1
ATOM 4843 C C . GLN B 1 286 ? 25.190 6.554 -57.450 1.00 84.40 619 GLN B C 1
ATOM 4844 O O . GLN B 1 286 ? 25.019 7.765 -57.570 1.00 90.30 619 GLN B O 1
ATOM 4850 N N . THR B 1 287 ? 24.409 5.782 -56.714 1.00 75.81 620 THR B N 1
ATOM 4851 C CA . THR B 1 287 ? 23.222 6.301 -56.063 1.00 70.07 620 THR B CA 1
ATOM 4852 C C . THR B 1 287 ? 23.182 5.769 -54.637 1.00 77.11 620 THR B C 1
ATOM 4853 O O . THR B 1 287 ? 23.646 4.654 -54.371 1.00 84.53 620 THR B O 1
ATOM 4857 N N . ILE B 1 288 ? 22.651 6.567 -53.714 1.00 71.25 621 ILE B N 1
ATOM 4858 C CA . ILE B 1 288 ? 22.470 6.107 -52.339 1.00 70.36 621 ILE B CA 1
ATOM 4859 C C . ILE B 1 288 ? 21.167 6.618 -51.737 1.00 68.71 621 ILE B C 1
ATOM 4860 O O . ILE B 1 288 ? 20.390 7.298 -52.405 1.00 70.61 621 ILE B O 1
ATOM 4865 N N . GLU B 1 289 ? 20.942 6.280 -50.470 1.00 77.37 622 GLU B N 1
ATOM 4866 C CA . GLU B 1 289 ? 19.741 6.685 -49.756 1.00 77.06 622 GLU B CA 1
ATOM 4867 C C . GLU B 1 289 ? 20.100 7.199 -48.371 1.00 73.08 622 GLU B C 1
ATOM 4868 O O . GLU B 1 289 ? 20.823 6.557 -47.618 1.00 73.74 622 GLU B O 1
ATOM 4874 N N . LEU B 1 290 ? 19.585 8.373 -48.049 1.00 59.09 623 LEU B N 1
ATOM 4875 C CA . LEU B 1 290 ? 19.910 9.048 -46.815 1.00 59.47 623 LEU B CA 1
ATOM 4876 C C . LEU B 1 290 ? 18.713 8.949 -45.893 1.00 63.80 623 LEU B C 1
ATOM 4877 O O . LEU B 1 290 ? 17.600 9.319 -46.273 1.00 65.52 623 LEU B O 1
ATOM 4882 N N . TYR B 1 291 ? 18.934 8.446 -44.683 1.00 62.60 624 TYR B N 1
ATOM 4883 C CA . TYR B 1 291 ? 17.861 8.322 -43.708 1.00 61.38 624 TYR B CA 1
ATOM 4884 C C . TYR B 1 291 ? 18.071 9.327 -42.586 1.00 63.10 624 TYR B C 1
ATOM 4885 O O . TYR B 1 291 ? 19.096 10.002 -42.532 1.00 62.09 624 TYR B O 1
ATOM 4894 N N . SER B 1 292 ? 17.101 9.424 -41.687 1.00 74.31 625 SER B N 1
ATOM 4895 C CA . SER B 1 292 ? 17.214 10.319 -40.549 1.00 70.09 625 SER B CA 1
ATOM 4896 C C . SER B 1 292 ? 15.895 10.392 -39.823 1.00 70.04 625 SER B C 1
ATOM 4897 O O . SER B 1 292 ? 14.840 10.395 -40.442 1.00 69.24 625 SER B O 1
ATOM 4900 N N . ASP B 1 293 ? 15.963 10.450 -38.502 1.00 77.65 626 ASP B N 1
ATOM 4901 C CA . ASP B 1 293 ? 14.777 10.502 -37.671 1.00 77.47 626 ASP B CA 1
ATOM 4902 C C . ASP B 1 293 ? 14.236 11.914 -37.640 1.00 73.77 626 ASP B C 1
ATOM 4903 O O . ASP B 1 293 ? 14.972 12.841 -37.360 1.00 75.48 626 ASP B O 1
ATOM 4908 N N . PRO B 1 294 ? 12.943 12.086 -37.933 1.00 58.59 627 PRO B N 1
ATOM 4909 C CA . PRO B 1 294 ? 12.313 13.392 -37.743 1.00 66.62 627 PRO B CA 1
ATOM 4910 C C . PRO B 1 294 ? 12.355 13.824 -36.272 1.00 73.99 627 PRO B C 1
ATOM 4911 O O . PRO B 1 294 ? 12.587 13.011 -35.379 1.00 69.43 627 PRO B O 1
ATOM 4915 N N . THR B 1 295 ? 12.140 15.111 -36.028 1.00 82.21 628 THR B N 1
ATOM 4916 C CA . THR B 1 295 ? 11.972 15.596 -34.676 1.00 74.10 628 THR B CA 1
ATOM 4917 C C . THR B 1 295 ? 10.533 15.342 -34.336 1.00 73.72 628 THR B C 1
ATOM 4918 O O . THR B 1 295 ? 10.208 14.886 -33.250 1.00 65.29 628 THR B O 1
ATOM 4922 N N . ASP B 1 296 ? 9.665 15.613 -35.298 1.00 81.41 629 ASP B N 1
ATOM 4923 C CA . ASP B 1 296 ? 8.239 15.523 -35.050 1.00 92.59 629 ASP B CA 1
ATOM 4924 C C . ASP B 1 296 ? 7.558 14.316 -35.699 1.00 96.33 629 ASP B C 1
ATOM 4925 O O . ASP B 1 296 ? 8.195 13.482 -36.344 1.00 89.68 629 ASP B O 1
ATOM 4930 N N . ASP B 1 297 ? 6.255 14.223 -35.481 1.00 92.56 630 ASP B N 1
ATOM 4931 C CA . ASP B 1 297 ? 5.450 13.183 -36.086 1.00 80.82 630 ASP B CA 1
ATOM 4932 C C . ASP B 1 297 ? 4.533 13.830 -37.114 1.00 87.52 630 ASP B C 1
ATOM 4933 O O . ASP B 1 297 ? 3.534 13.240 -37.536 1.00 88.64 630 ASP B O 1
ATOM 4938 N N . VAL B 1 298 ? 4.871 15.060 -37.493 1.00 63.24 631 VAL B N 1
ATOM 4939 C CA . VAL B 1 298 ? 4.213 15.729 -38.609 1.00 67.87 631 VAL B CA 1
ATOM 4940 C C . VAL B 1 298 ? 5.287 16.261 -39.561 1.00 77.62 631 VAL B C 1
ATOM 4941 O O . VAL B 1 298 ? 6.060 17.155 -39.196 1.00 81.52 631 VAL B O 1
ATOM 4945 N N . ILE B 1 299 ? 5.356 15.717 -40.774 1.00 67.82 632 ILE B N 1
ATOM 4946 C CA . ILE B 1 299 ? 6.452 16.092 -41.664 1.00 66.99 632 ILE B CA 1
ATOM 4947 C C . ILE B 1 299 ? 5.993 16.795 -42.947 1.00 65.08 632 ILE B C 1
ATOM 4948 O O . ILE B 1 299 ? 4.899 16.542 -43.441 1.00 67.48 632 ILE B O 1
ATOM 4953 N N . PHE B 1 300 ? 6.847 17.675 -43.473 1.00 71.47 633 PHE B N 1
ATOM 4954 C CA . PHE B 1 300 ? 6.439 18.679 -44.452 1.00 71.47 633 PHE B CA 1
ATOM 4955 C C . PHE B 1 300 ? 7.164 18.644 -45.785 1.00 71.47 633 PHE B C 1
ATOM 4956 O O . PHE B 1 300 ? 8.313 18.204 -45.886 1.00 127.98 633 PHE B O 1
ATOM 4964 N N . THR B 1 301 ? 6.477 19.149 -46.804 1.00 90.35 634 THR B N 1
ATOM 4965 C CA . THR B 1 301 ? 7.069 19.341 -48.114 1.00 90.31 634 THR B CA 1
ATOM 4966 C C . THR B 1 301 ? 7.113 20.821 -48.458 1.00 100.12 634 THR B C 1
ATOM 4967 O O . THR B 1 301 ? 6.433 21.639 -47.832 1.00 98.18 634 THR B O 1
ATOM 4971 N N . ARG B 1 302 ? 7.907 21.150 -49.471 1.00 106.37 635 ARG B N 1
ATOM 4972 C CA . ARG B 1 302 ? 8.195 22.528 -49.815 1.00 100.81 635 ARG B CA 1
ATOM 4973 C C . ARG B 1 302 ? 8.536 22.303 -51.277 1.00 102.88 635 ARG B C 1
ATOM 4974 O O . ARG B 1 302 ? 8.111 21.320 -51.877 1.00 106.87 635 ARG B O 1
ATOM 4982 N N . ASP B 1 303 ? 9.324 23.213 -51.837 1.00 115.59 636 ASP B N 1
ATOM 4983 C CA . ASP B 1 303 ? 9.472 23.489 -53.261 1.00 113.43 636 ASP B CA 1
ATOM 4984 C C . ASP B 1 303 ? 9.814 22.243 -54.065 1.00 116.19 636 ASP B C 1
ATOM 4985 O O . ASP B 1 303 ? 10.961 21.797 -54.066 1.00 120.33 636 ASP B O 1
ATOM 4990 N N . GLY B 1 304 ? 8.826 21.687 -54.756 1.00 80.24 637 GLY B N 1
ATOM 4991 C CA . GLY B 1 304 ? 9.069 20.545 -55.628 1.00 77.22 637 GLY B CA 1
ATOM 4992 C C . GLY B 1 304 ? 9.325 19.219 -54.923 1.00 72.83 637 GLY B C 1
ATOM 4993 O O . GLY B 1 304 ? 9.594 18.198 -55.563 1.00 68.40 637 GLY B O 1
ATOM 4994 N N . SER B 1 305 ? 9.250 19.241 -53.596 1.00 87.29 638 SER B N 1
ATOM 4995 C CA . SER B 1 305 ? 9.328 18.026 -52.806 1.00 79.37 638 SER B CA 1
ATOM 4996 C C . SER B 1 305 ? 7.928 17.452 -52.660 1.00 77.26 638 SER B C 1
ATOM 4997 O O . SER B 1 305 ? 6.948 18.188 -52.539 1.00 77.65 638 SER B O 1
ATOM 5000 N N . LEU B 1 306 ? 7.841 16.129 -52.692 1.00 57.04 639 LEU B N 1
ATOM 5001 C CA . LEU B 1 306 ? 6.571 15.442 -52.569 1.00 55.38 639 LEU B CA 1
ATOM 5002 C C . LEU B 1 306 ? 6.788 14.194 -51.723 1.00 52.67 639 LEU B C 1
ATOM 5003 O O . LEU B 1 306 ? 7.764 13.476 -51.916 1.00 54.73 639 LEU B O 1
ATOM 5008 N N . ILE B 1 307 ? 5.887 13.976 -50.766 1.00 68.28 640 ILE B N 1
ATOM 5009 C CA . ILE B 1 307 ? 5.900 12.805 -49.889 1.00 70.95 640 ILE B CA 1
ATOM 5010 C C . ILE B 1 307 ? 4.976 11.744 -50.469 1.00 64.52 640 ILE B C 1
ATOM 5011 O O . ILE B 1 307 ? 3.864 12.057 -50.880 1.00 70.18 640 ILE B O 1
ATOM 5016 N N . VAL B 1 308 ? 5.420 10.490 -50.492 1.00 63.35 641 VAL B N 1
ATOM 5017 C CA . VAL B 1 308 ? 4.700 9.460 -51.245 1.00 67.41 641 VAL B CA 1
ATOM 5018 C C . VAL B 1 308 ? 4.876 8.003 -50.763 1.00 67.40 641 VAL B C 1
ATOM 5019 O O . VAL B 1 308 ? 5.956 7.573 -50.361 1.00 69.72 641 VAL B O 1
ATOM 5023 N N . PHE B 1 309 ? 3.784 7.256 -50.812 1.00 70.83 642 PHE B N 1
ATOM 5024 C CA . PHE B 1 309 ? 3.763 5.849 -50.427 1.00 75.28 642 PHE B CA 1
ATOM 5025 C C . PHE B 1 309 ? 3.593 5.025 -51.687 1.00 84.89 642 PHE B C 1
ATOM 5026 O O . PHE B 1 309 ? 2.498 4.949 -52.256 1.00 94.31 642 PHE B O 1
ATOM 5034 N N . GLU B 1 310 ? 4.670 4.419 -52.151 1.00 60.76 643 GLU B N 1
ATOM 5035 C CA . GLU B 1 310 ? 4.556 3.615 -53.351 1.00 65.04 643 GLU B CA 1
ATOM 5036 C C . GLU B 1 310 ? 4.986 2.193 -53.049 1.00 66.02 643 GLU B C 1
ATOM 5037 O O . GLU B 1 310 ? 6.057 1.745 -53.460 1.00 62.92 643 GLU B O 1
ATOM 5043 N N . ASN B 1 311 ? 4.133 1.482 -52.328 1.00 80.98 644 ASN B N 1
ATOM 5044 C CA . ASN B 1 311 ? 4.626 0.333 -51.604 1.00 74.09 644 ASN B CA 1
ATOM 5045 C C . ASN B 1 311 ? 4.917 -0.971 -52.271 1.00 73.22 644 ASN B C 1
ATOM 5046 O O . ASN B 1 311 ? 5.754 -1.719 -51.785 1.00 76.35 644 ASN B O 1
ATOM 5051 N N . ASP B 1 312 ? 4.210 -1.277 -53.352 1.00 98.40 645 ASP B N 1
ATOM 5052 C CA . ASP B 1 312 ? 4.601 -2.354 -54.254 1.00 100.00 645 ASP B CA 1
ATOM 5053 C C . ASP B 1 312 ? 5.843 -2.084 -55.079 1.00 97.98 645 ASP B C 1
ATOM 5054 O O . ASP B 1 312 ? 6.210 -2.875 -55.941 1.00 102.42 645 ASP B O 1
ATOM 5059 N N . LEU B 1 313 ? 6.492 -0.956 -54.808 1.00 74.16 646 LEU B N 1
ATOM 5060 C CA . LEU B 1 313 ? 7.670 -0.549 -55.565 1.00 69.54 646 LEU B CA 1
ATOM 5061 C C . LEU B 1 313 ? 8.742 0.026 -54.646 1.00 68.19 646 LEU B C 1
ATOM 5062 O O . LEU B 1 313 ? 9.908 0.135 -55.027 1.00 65.31 646 LEU B O 1
ATOM 5067 N N . ARG B 1 314 ? 8.340 0.393 -53.433 1.00 83.59 647 ARG B N 1
ATOM 5068 C CA . ARG B 1 314 ? 9.291 0.691 -52.369 1.00 76.91 647 ARG B CA 1
ATOM 5069 C C . ARG B 1 314 ? 8.904 -0.012 -51.072 1.00 86.08 647 ARG B C 1
ATOM 5070 O O . ARG B 1 314 ? 8.568 0.635 -50.080 1.00 83.42 647 ARG B O 1
ATOM 5078 N N . PRO B 1 315 ? 8.954 -1.340 -51.087 1.00 72.90 648 PRO B N 1
ATOM 5079 C CA . PRO B 1 315 ? 8.302 -2.146 -50.056 1.00 67.36 648 PRO B CA 1
ATOM 5080 C C . PRO B 1 315 ? 9.190 -2.151 -48.838 1.00 62.63 648 PRO B C 1
ATOM 5081 O O . PRO B 1 315 ? 8.774 -2.462 -47.724 1.00 66.06 648 PRO B O 1
ATOM 5085 N N . GLN B 1 316 ? 10.438 -1.795 -49.094 1.00 67.57 649 GLN B N 1
ATOM 5086 C CA . GLN B 1 316 ? 11.480 -1.696 -48.098 1.00 66.34 649 GLN B CA 1
ATOM 5087 C C . GLN B 1 316 ? 11.217 -0.602 -47.067 1.00 70.72 649 GLN B C 1
ATOM 5088 O O . GLN B 1 316 ? 11.925 -0.528 -46.065 1.00 65.79 649 GLN B O 1
ATOM 5094 N N . TYR B 1 317 ? 10.220 0.250 -47.314 1.00 60.17 650 TYR B N 1
ATOM 5095 C CA . TYR B 1 317 ? 9.976 1.403 -46.448 1.00 57.99 650 TYR B CA 1
ATOM 5096 C C . TYR B 1 317 ? 8.734 1.212 -45.596 1.00 59.72 650 TYR B C 1
ATOM 5097 O O . TYR B 1 317 ? 8.225 2.164 -44.987 1.00 66.43 650 TYR B O 1
ATOM 5106 N N . LEU B 1 318 ? 8.237 -0.017 -45.573 1.00 49.99 651 LEU B N 1
ATOM 5107 C CA . LEU B 1 318 ? 7.169 -0.390 -44.656 1.00 46.34 651 LEU B CA 1
ATOM 5108 C C . LEU B 1 318 ? 7.506 -1.757 -44.090 1.00 48.88 651 LEU B C 1
ATOM 5109 O O . LEU B 1 318 ? 7.955 -2.649 -44.816 1.00 56.68 651 LEU B O 1
ATOM 5114 N N . THR B 1 319 ? 7.314 -1.906 -42.788 1.00 55.10 652 THR B N 1
ATOM 5115 C CA . THR B 1 319 ? 7.329 -3.204 -42.166 1.00 54.23 652 THR B CA 1
ATOM 5116 C C . THR B 1 319 ? 6.148 -3.232 -41.208 1.00 53.76 652 THR B C 1
ATOM 5117 O O . THR B 1 319 ? 5.893 -2.261 -40.492 1.00 58.16 652 THR B O 1
ATOM 5121 N N . ILE B 1 320 ? 5.421 -4.344 -41.203 1.00 58.91 653 ILE B N 1
ATOM 5122 C CA . ILE B 1 320 ? 4.275 -4.514 -40.323 1.00 60.48 653 ILE B CA 1
ATOM 5123 C C . ILE B 1 320 ? 4.530 -5.630 -39.314 1.00 63.07 653 ILE B C 1
ATOM 5124 O O . ILE B 1 320 ? 4.853 -6.742 -39.709 1.00 72.36 653 ILE B O 1
ATOM 5129 N N . ASP B 1 321 ? 4.417 -5.329 -38.020 1.00 82.89 654 ASP B N 1
ATOM 5130 C CA . ASP B 1 321 ? 4.384 -6.365 -36.990 1.00 89.64 654 ASP B CA 1
ATOM 5131 C C . ASP B 1 321 ? 2.974 -6.424 -36.463 1.00 89.89 654 ASP B C 1
ATOM 5132 O O . ASP B 1 321 ? 2.452 -5.417 -36.001 1.00 88.88 654 ASP B O 1
ATOM 5137 N N . LEU B 1 322 ? 2.348 -7.590 -36.532 1.00 57.07 655 LEU B N 1
ATOM 5138 C CA . LEU B 1 322 ? 1.047 -7.760 -35.895 1.00 51.07 655 LEU B CA 1
ATOM 5139 C C . LEU B 1 322 ? 1.186 -8.386 -34.514 1.00 55.24 655 LEU B C 1
ATOM 5140 O O . LEU B 1 322 ? 2.196 -9.014 -34.188 1.00 57.43 655 LEU B O 1
ATOM 5145 N N . GLU B 1 323 ? 0.173 -8.185 -33.690 1.00 50.28 656 GLU B N 1
ATOM 5146 C CA . GLU B 1 323 ? 0.166 -8.781 -32.379 1.00 62.24 656 GLU B CA 1
ATOM 5147 C C . GLU B 1 323 ? -1.241 -9.265 -32.140 1.00 67.31 656 GLU B C 1
ATOM 5148 O O . GLU B 1 323 ? -2.156 -8.467 -31.956 1.00 64.47 656 GLU B O 1
ATOM 5154 N N . PRO B 1 324 ? -1.432 -10.585 -32.195 1.00 78.75 657 PRO B N 1
ATOM 5155 C CA . PRO B 1 324 ? -2.755 -11.146 -31.941 1.00 72.16 657 PRO B CA 1
ATOM 5156 C C . PRO B 1 324 ? -3.079 -11.260 -30.464 1.00 77.87 657 PRO B C 1
ATOM 5157 O O . PRO B 1 324 ? -2.289 -11.853 -29.724 1.00 75.18 657 PRO B O 1
ATOM 5161 N N . ILE B 1 325 ? -4.252 -10.779 -30.091 1.00 86.12 658 ILE B N 1
ATOM 5162 C CA . ILE B 1 325 ? -4.661 -10.817 -28.714 1.00 87.79 658 ILE B CA 1
ATOM 5163 C C . ILE B 1 325 ? -5.924 -11.610 -28.459 1.00 96.92 658 ILE B C 1
ATOM 5164 O O . ILE B 1 325 ? -6.785 -11.690 -29.305 1.00 97.30 658 ILE B O 1
ATOM 5169 N N . SER B 1 326 ? -6.019 -12.194 -27.275 1.00 126.41 659 SER B N 1
ATOM 5170 C CA . SER B 1 326 ? -7.178 -12.967 -26.868 1.00 133.75 659 SER B CA 1
ATOM 5171 C C . SER B 1 326 ? -7.699 -12.516 -25.508 1.00 139.62 659 SER B C 1
ATOM 5172 O O . SER B 1 326 ? -8.595 -11.688 -25.453 1.00 144.85 659 SER B O 1
ATOM 5175 N N . GLN B 1 327 ? -7.126 -13.053 -24.425 1.00 155.92 660 GLN B N 1
ATOM 5176 C CA . GLN B 1 327 ? -7.463 -12.678 -23.039 1.00 155.92 660 GLN B CA 1
ATOM 5177 C C . GLN B 1 327 ? -6.791 -13.547 -21.973 1.00 155.92 660 GLN B C 1
ATOM 5178 O O . GLN B 1 327 ? -7.428 -14.487 -21.517 1.00 357.25 660 GLN B O 1
ATOM 5184 N N . LEU B 1 328 ? -5.561 -13.261 -21.525 1.00 150.37 661 LEU B N 1
ATOM 5185 C CA . LEU B 1 328 ? -4.715 -12.186 -22.037 1.00 150.37 661 LEU B CA 1
ATOM 5186 C C . LEU B 1 328 ? -3.374 -11.873 -21.280 1.00 150.37 661 LEU B C 1
ATOM 5187 O O . LEU B 1 328 ? -2.534 -11.157 -21.803 1.00 150.37 661 LEU B O 1
ATOM 5192 N N . GLU B 1 329 ? -3.138 -12.416 -20.088 1.00 116.56 662 GLU B N 1
ATOM 5193 C CA . GLU B 1 329 ? -1.860 -12.153 -19.408 1.00 116.56 662 GLU B CA 1
ATOM 5194 C C . GLU B 1 329 ? -0.677 -11.896 -20.372 1.00 116.56 662 GLU B C 1
ATOM 5195 O O . GLU B 1 329 ? 0.451 -12.214 -20.022 1.00 116.56 662 GLU B O 1
ATOM 5201 N N . HIS B 1 330 ? -0.838 -11.313 -21.558 1.00 102.56 663 HIS B N 1
ATOM 5202 C CA . HIS B 1 330 ? 0.457 -11.017 -22.163 1.00 102.56 663 HIS B CA 1
ATOM 5203 C C . HIS B 1 330 ? 0.373 -10.563 -23.642 1.00 102.56 663 HIS B C 1
ATOM 5204 O O . HIS B 1 330 ? -0.247 -11.227 -24.472 1.00 102.56 663 HIS B O 1
ATOM 5211 N N . HIS B 1 331 ? 0.998 -9.422 -23.947 1.00 65.75 664 HIS B N 1
ATOM 5212 C CA . HIS B 1 331 ? 1.272 -8.976 -25.322 1.00 65.75 664 HIS B CA 1
ATOM 5213 C C . HIS B 1 331 ? 2.661 -8.307 -25.415 1.00 65.75 664 HIS B C 1
ATOM 5214 O O . HIS B 1 331 ? 2.829 -7.260 -26.019 1.00 65.75 664 HIS B O 1
ATOM 5221 N N . HIS B 1 332 ? 3.640 -8.958 -24.790 1.00 134.00 665 HIS B N 1
ATOM 5222 C CA . HIS B 1 332 ? 5.057 -8.571 -24.766 1.00 134.00 665 HIS B CA 1
ATOM 5223 C C . HIS B 1 332 ? 5.497 -8.065 -23.396 1.00 134.00 665 HIS B C 1
ATOM 5224 O O . HIS B 1 332 ? 6.028 -8.832 -22.588 1.00 134.00 665 HIS B O 1
#

InterPro domains:
  IPR034698 Baseplate wedge protein gp6 [MF_0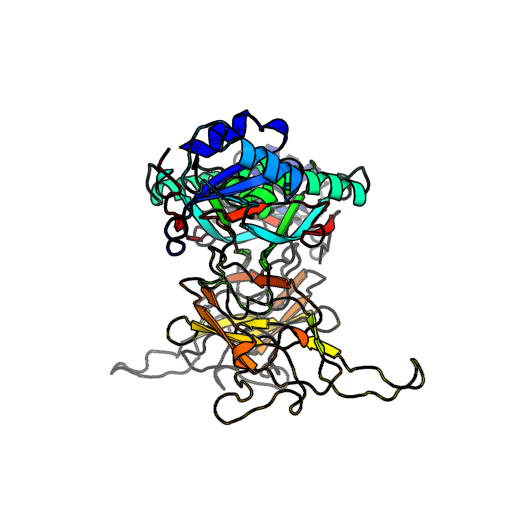4102] (11-660)
  IPR049026 Baseplate wedge protein gp6-like, N-terminal helical domain [PF21379] (25-98)
  IPR049027 Baseplate structural protein gp6, C-terminal domain I [PF21387] (341-409)
  IPR049028 Baseplate structural protein gp6, C-terminal domain II [PF21472] (494-617)
  IPR049029 Baseplate wedge protein gp6, domain II, first [PF21515] (105-170)
  IPR054065 Baseplate wedge protein gp6, C-terminal domain III [PF21871] (412-487)

CATH classification: 3.30.300.200

GO terms:
  GO:0098025 virus tail, baseplate (C, IDA)
  GO:0042802 identical protein binding (F, IPI)

Foldseek 3Di:
DDQVVVQVVCCPVPVDQWDGWFFDDDPVDPLEIEIETQRVPDFFDCPCPCPPPVVVQPDDDDDSRGYDYGYFQEKEKQKAKEWEWAQPQDDDDPVVLVVQLVVQLQVCCVPQAQYAFTWDFPVVSQVSSCPRGVISPGMDIDIWIKGKDFAPQKADPFFDFQQAFFAFQQKWWDWFKFFQQAFDDDDPDDRNGGDIDIKIWIWFGADPQQKTFIKMDDADCHRFDDDPQWDFPDDDTHDDDDCPVPTGTMTTAWMARRVVGGTIGHNVSGPDDCVRTPDGMIMIIGHGPDSMGTAHRSYGYHDDCVVCVSSYDYHYHYHYDDDPDD/DCPPQVVLCPVPVVFWPEWDKDDDVVVPPAIEIATATPPDFFQDPVSQVVSVVCCVVVPDPRPDYHYGHFQEKEKQKEKEWEWAPVQDDDDPVVLCVLLLVLLQVCCSPQAQYAFGWAFLVVSQVSSCVRGPTGPGMDMFIKIKGKFQFPAKAPPVFDFQQFFFAFLFKKWDKFWFFQADFDQDVVPPGGDGDIDIKIWTWFGQDVQQKIWTKMAWDDVPSFDDDVPWAFDDDVRHDHDDDPDPTDGITTFWIARRVVGGTIGHNVVGPDDPVRIPDGIIMIMGGGPDSMGTHDRRYGYHDDCVVPVSSYDYHYFYAYDHVDRD

Organism: Enterobacteria phage T4 (NCBI:txid10665)

Secondary structure (DSSP, 8-state):
--HHHHHHHHHHHTTTS--EEEEEE-TTSTTEEEEEEE-SSSS-TTTTTSSSTHHHHS---S-SSEEEEE--EEEEEEEEEEEEEETTT--S-HHHHHHHHHHHHHHHIIIIISSTT-EE-HHHHHHHHHTTSS---EEE--EEEEEEES-TTB--TT-B--SS-B-TT--EEPPEEEE-S-----SS----SS-EEEEEEEE----TTSEEEEEEE---TTTS---SS--B--S--S-----TT-----EEEEEEETTTTEEEEBGGGTT--GGGBS-S-EEEEE-BS-SSEE--SSEEE---TTT-TTSEEE---EE-------/-HHHHHHHHHHTTTTEEEEEEEE-TTSTT-EEEEEEESSSS---HHHHHHHHTTTTTS---S---EEE--EEEEEEEEEEEEEESTT--S-HHHHHHHHHHHHHHHIIIIISSTT--EEHHHHHHHHHTTSTT--EEEEEEEEEEEES-SSB--SS-B--SS-B-TT--EE----EEEEEE---GGGSS--EEEE---EEE----TTSB--EEEEEE-GGGS--BTTB-------S-----SSS--EEEEESEEETTTTEEE-BGGGGS--GGGBS-S-EEEE--BSSSEE---TTEEE---TTT-GGGEEEEEEEESS-S---

Radius of gyration: 31.05 Å; Cα contacts (8 Å, |Δi|>4): 1392; chains: 2; bounding box: 80×53×92 Å

Solvent-accessible surface area: 32230 Å² total; per-residue (Å²): 104,69,33,94,70,49,27,61,95,24,63,134,164,15,45,72,72,10,93,22,15,24,15,38,107,47,120,77,74,107,41,108,9,23,11,0,2,6,13,94,89,23,7,81,16,13,98,75,111,130,151,43,26,94,70,8,56,125,39,145,117,132,41,129,63,58,32,32,17,63,34,4,73,11,0,4,6,52,6,45,0,81,0,12,6,10,99,60,92,25,160,89,70,68,148,94,2,58,37,61,0,40,87,58,3,54,124,3,3,62,94,59,0,10,78,17,98,29,36,1,4,68,2,64,1,9,30,40,0,16,89,19,57,146,4,6,25,0,2,28,14,75,18,42,0,0,6,32,8,137,58,1,41,65,1,65,124,51,13,18,80,1,6,9,10,10,103,59,79,10,0,43,4,55,56,1,18,0,44,0,53,97,112,91,77,108,99,154,76,30,113,103,120,44,37,96,10,69,0,31,0,4,0,1,39,76,73,129,157,8,24,2,73,0,1,0,0,0,3,14,101,44,25,6,103,67,76,176,134,11,87,35,50,131,32,123,35,13,57,102,35,81,79,109,99,50,25,75,60,16,1,54,1,9,76,3,33,4,45,41,16,42,1,55,0,26,0,54,109,2,87,6,72,45,141,60,9,119,37,121,78,0,28,0,33,0,44,14,35,14,34,1,1,28,6,72,82,2,2,0,0,2,15,28,32,136,91,40,71,98,9,21,50,30,78,32,74,55,35,81,86,71,78,159,145,129,25,56,107,54,2,52,128,11,47,133,167,18,45,90,36,8,68,8,25,12,31,45,95,46,109,67,83,104,84,122,43,31,6,0,7,0,3,119,68,17,6,124,10,56,99,91,48,63,109,69,10,86,86,76,15,162,100,171,125,106,103,76,158,26,30,32,20,53,26,7,74,12,1,3,7,53,6,48,0,76,0,3,5,14,92,76,132,24,160,94,68,80,139,90,0,54,30,65,0,44,94,54,2,51,137,1,4,60,92,53,0,5,80,21,31,34,22,0,0,29,3,69,0,11,30,34,0,11,89,9,33,204,5,3,44,0,3,26,14,80,11,39,0,0,6,41,17,161,46,2,26,68,1,59,119,71,18,18,63,1,26,16,62,5,114,52,74,12,0,44,2,50,58,4,31,0,28,7,57,100,124,63,89,34,111,140,70,43,149,117,85,69,41,82,21,67,0,31,0,0,0,1,39,85,69,106,175,13,27,1,94,0,0,0,0,0,0,26,50,57,28,3,87,65,68,155,113,31,69,53,47,126,41,100,36,11,53,96,38,103,58,122,83,82,34,94,68,7,2,46,2,8,78,2,38,2,78,53,17,55,1,67,0,20,0,51,106,3,98,6,75,44,138,75,8,105,52,114,90,4,40,0,24,0,52,9,73,53,31,4,0,59,8,131,93,1,5,0,0,3,21,30,24,142,88,42,75,83,10,18,56,31,66,32,40,56,12,51,143,40,114,86,11,151